Protein AF-0000000075208947 (afdb_homodimer)

pLDDT: mean 87.1, std 11.01, range [27.61, 97.75]

Sequence (684 aa):
MNLNKWLYKTVKVTYSPFRELICSLHVLSYPDHHTARLGWTRDMQQTMSPKLKEQLLKWGEVTNQWLYLLDYVDTVQLEESYAEEAIDQLRYLSTDDFRKCILGAKMEAPIETLTEFEQAIKTDAERMQRELSDLLFEYHQNHFSRELYRIEPWLVKAKHELMSEMETAPLSALQSIHPRFELNDSELIFYKAQTWRFRYSDLNSITIYPSTFIAPHLLVGIDTPDIVVFQHVDIPGQVEQRIGVPEDLLRMTKALADKNRLQMLQMLFYHPYCTQQLEDITGLAKATISKHLKILMEARFVYTERRGHYVFYHINKHQMEMIKVDLDQFFDQPKIVKKGDYMNLNKWLYKTVKVTYSPFRELICSLHVLSYPDHHTARLGWTRDMQQTMSPKLKEQLLKWGEVTNQWLYLLDYVDTVQLEESYAEEAIDQLRYLSTDDFRKCILGAKMEAPIETLTEFEQAIKTDAERMQRELSDLLFEYHQNHFSRELYRIEPWLVKAKHELMSEMETAPLSALQSIHPRFELNDSELIFYKAQTWRFRYSDLNSITIYPSTFIAPHLLVGIDTPDIVVFQHVDIPGQVEQRIGVPEDLLRMTKALADKNRLQMLQMLFYHPYCTQQLEDITGLAKATISKHLKILMEARFVYTERRGHYVFYHINKHQMEMIKVDLDQFFDQPKIVKKGDY

InterPro domains:
  IPR001845 HTH ArsR-type DNA-binding domain [PF01022] (258-303)
  IPR001845 HTH ArsR-type DNA-binding domain [PR00778] (253-268)
  IPR001845 HTH ArsR-type DNA-binding domain [PR00778] (285-300)
  IPR001845 HTH ArsR-type DNA-binding domain [PR00778] (300-315)
  IPR001845 HTH ArsR-type DNA-binding domain [PS50987] (243-334)
  IPR001845 HTH ArsR-type DNA-binding domain [SM00418] (251-328)
  IPR011991 ArsR-like helix-turn-helix domain [cd00090] (254-316)
  IPR036388 Winged helix-like DNA-binding domain superfamily [G3DSA:1.10.10.10] (245-334)
  IPR036390 Winged helix DNA-binding domain superfamily [SSF46785] (246-331)
  IPR045981 Domin of unknown function DUF5937 [PF19361] (10-108)
  IPR051081 HTH-type Metal-responsive Transcriptional Regulators [PTHR33154] (247-331)

Nearest PDB structures (foldseek):
  3f6o-assembly1_A  TM=8.454E-01  e=3.163E-04  Rhodococcus jostii RHA1
  7p6f-assembly2_CCC-2  TM=7.960E-01  e=4.520E-04  Streptomyces griseus
  7p6f-assembly1_BBB  TM=9.121E-01  e=2.196E-03  Streptomyces griseus
  4k2e-assembly1_B  TM=7.706E-01  e=7.527E-04  Vibrio cholerae O1 biovar El Tor str. N16961
  4omz-assembly2_C  TM=7.762E-01  e=7.921E-04  Sinorhizobium fredii

Foldseek 3Di:
DPPLVLLLVFEAEDADPQVQLLLVLLCLLPVLLQQLCNVVSVVCVVPDDPVLSVVSNVQCVQQVSSVLLVLLCQVVVDDDPDNLVVLVVLLVDDLVSQLCSRNPPCLPPPLVVDDPVNNCCNPVVNVVSVVVSVSSVCCCVPPVVVVCVVCVVQQVVVRVVLSVCSVPPVQVSQCVQFVQWHDDPFWTWGDALDIDIDGSVFARHEYEYEYQRQALDFDKRDPPNYIYTYGHTRDPPSSPQLPDDRPLLVLLVVLCPDPLSVVVLVVLAVPWDFLVRSCVVVVDDSVVSVVSVVSCVSNVQWDWDDDPPTIIIHGDVVSVSCNVVSVCSSVRDDRPPPPPPD/DPPLVLLLVFEAEDADPQVQLLLVQLCLLPVLLQQLCNVVSVVCVVPDDPVLSVVSNVQCVQQVSSVLLVLLCQVVVDDDPDNLVVLVVLLVDDLVSQLCSRNPPCLPPPLVVDDPVNNCCNPVVNVVSVVVSVSSVVCCVPPVVVVCVVCVVQQVVVRVVLSVCSVPPVQVSQCVQFVQWHDDPFWTWGDALDIDIDGSVFARHEYEYEYQRQALDFDKRDPPNYIYTYGHTRDPPSSPQLPDDRPLLVLLVVLCPDPLSVVVLVVLAVPWDFLVRSCVVVVDDSVVSVVSVVSCVSNVQWDWDDDPPTIIIHGDVVSVSCNVVSVCSSVRDDRPPPPPPD

Radius of gyration: 27.79 Å; Cα contacts (8 Å, |Δi|>4): 925; chains: 2; bounding box: 65×75×59 Å

Secondary structure (DSSP, 8-state):
--HHHHHHHHEEE---HHHHHHHHHHHHHSGGG-GGGHHHHHHHHHHS-HHHHHHHHHHHHHTTTTHHHHHHHHHHT---SSHHHHHHHHHTS-HHHHHHHHHGGGGGS-GGGS-HHHHHHHH-HHHHHHHHHHHHHHHIIIIIHHHHHHHHHHHHHHHHHHHHHHHH-HHHHHHTS-TTEEE-SSEEEEESSSEEEEEGGG-SEEEEEEESS-TT---EE--TTEEEEEEE---TT------S--HHHHHHHHHHS-HHHHHHHHHHHH--B-HHHHHHHH---HHHHHHHHHHHHHTTSEEEEEETTEEEEEE-HHHHHHHHHHHHHHHTS-----GGG-/--HHHHHHHHEEE---HHHHHHHHHHHHHSGGG-GGGHHHHHHHHHHS-HHHHHHHHHHHHHTTTTHHHHHHHHHHT---SSHHHHHHHHHTS-HHHHHHHHHGGGGGS-GGGS-HHHHHHHH-HHHHHHHHHHHHHHHIIIIIHHHHHHHHHHHHHHHHHHHHHHHH-HHHHHHTS-TTEEE-SSEEEEESSSEEEEEGGG-SEEEEEEESS-TT---EE--TTEEEEEEE---TT------S--HHHHHHHHHHS-HHHHHHHHHHHH--B-HHHHHHHH---HHHHHHHHHHHHHTTSEEEEEETTEEEEEE-HHHHHHHHHHHHHHHTS-----GGG-

Solvent-accessible surface area (backbone atoms only — not comparable to full-atom values): 36914 Å² total; per-residue (Å²): 130,62,60,61,62,50,45,58,72,31,49,43,72,49,76,45,55,43,60,46,51,43,32,46,49,24,34,66,61,50,41,56,66,23,56,66,46,40,70,58,46,52,52,48,65,70,70,50,51,70,67,58,52,50,50,52,45,56,52,18,68,56,14,67,38,36,49,33,51,54,49,40,42,58,74,68,60,68,81,51,89,41,40,66,57,47,43,53,50,56,57,69,48,51,57,66,56,46,34,41,32,39,41,46,78,54,61,75,46,62,67,87,77,44,53,72,68,55,40,43,38,69,77,39,30,69,62,43,38,50,49,51,34,51,49,52,47,50,48,34,71,74,50,44,49,61,53,48,64,69,47,42,63,54,42,54,48,50,41,52,52,48,54,54,36,36,73,76,38,40,66,62,45,55,38,65,53,36,92,48,38,45,72,60,96,58,33,40,36,39,67,56,77,54,46,45,76,42,47,57,86,62,46,67,32,38,38,34,32,55,31,74,52,46,51,57,57,89,51,67,42,82,54,78,38,47,33,36,39,52,27,68,45,82,54,87,91,48,72,44,74,71,71,63,72,35,61,58,59,48,42,37,28,42,42,48,41,34,67,66,45,45,49,50,49,34,50,23,64,80,42,66,44,32,70,67,56,49,28,69,72,72,68,48,54,64,70,56,50,51,52,48,49,50,45,31,37,75,42,46,43,32,49,78,46,77,54,90,95,42,55,30,36,34,51,30,64,69,50,61,53,37,49,49,40,57,52,47,36,56,45,68,52,70,69,79,69,73,72,73,82,111,130,63,61,59,61,49,46,60,71,30,49,44,71,48,75,46,55,42,60,46,52,44,32,47,50,26,35,68,58,49,41,56,66,23,54,66,45,41,70,58,45,52,52,48,66,71,68,49,52,69,66,57,52,50,50,53,46,55,53,17,67,55,14,70,39,35,48,32,52,54,50,41,42,59,73,68,58,69,83,52,91,40,40,65,58,48,42,53,52,58,57,68,48,52,57,67,56,48,34,40,32,38,41,46,78,54,60,76,47,62,66,88,78,44,52,72,68,55,39,44,39,69,75,40,31,69,62,45,38,49,50,50,34,50,49,52,48,48,46,34,72,75,51,45,48,62,53,48,64,68,47,43,64,55,40,54,48,49,42,52,51,50,52,53,36,36,73,74,39,40,66,61,45,57,39,64,53,36,92,48,36,45,72,60,95,58,34,41,37,38,66,56,78,53,45,45,76,42,48,56,87,64,47,67,33,37,37,34,32,56,31,74,49,46,53,57,54,89,49,67,41,82,52,79,38,47,32,35,40,52,28,70,46,82,54,87,91,49,71,45,70,68,69,63,72,34,59,57,59,49,41,36,27,43,42,48,40,36,68,66,47,45,49,50,49,33,51,24,64,78,41,66,44,32,70,68,57,47,29,70,73,70,69,48,54,64,70,58,50,52,53,47,50,49,46,31,36,76,43,46,43,32,50,77,45,78,55,88,94,41,56,31,36,34,52,30,64,67,50,61,53,37,49,49,40,56,52,47,36,57,46,68,52,71,70,80,68,72,71,74,82,111

Structure (mmCIF, N/CA/C/O backbone):
data_AF-0000000075208947-model_v1
#
loop_
_entity.id
_entity.type
_entity.pdbx_description
1 polymer 'HTH arsR-type domain-containing protein'
#
loop_
_atom_site.group_PDB
_atom_site.id
_atom_site.type_symbol
_atom_site.label_atom_id
_atom_site.label_alt_id
_atom_site.label_comp_id
_atom_site.label_asym_id
_atom_site.label_entity_id
_atom_site.label_seq_id
_atom_site.pdbx_PDB_ins_code
_atom_site.Cartn_x
_atom_site.Cartn_y
_atom_site.Cartn_z
_atom_site.occupancy
_atom_site.B_iso_or_equiv
_atom_site.auth_seq_id
_atom_site.auth_comp_id
_atom_site.auth_asym_id
_atom_site.auth_atom_id
_atom_site.pdbx_PDB_model_num
ATOM 1 N N . MET A 1 1 ? 5.539 18.625 -27.234 1 59.06 1 MET A N 1
ATOM 2 C CA . MET A 1 1 ? 5.488 19.688 -26.234 1 59.06 1 MET A CA 1
ATOM 3 C C . MET A 1 1 ? 6.758 19.703 -25.391 1 59.06 1 MET A C 1
ATOM 5 O O . MET A 1 1 ? 7.262 18.641 -25 1 59.06 1 MET A O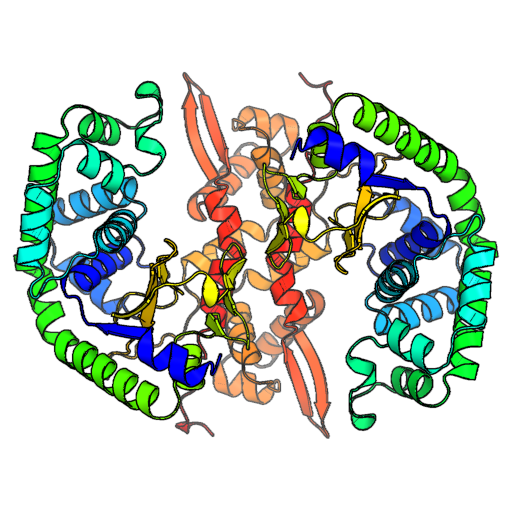 1
ATOM 9 N N . ASN A 1 2 ? 7.578 20.688 -25.391 1 79.25 2 ASN A N 1
ATOM 10 C CA . ASN A 1 2 ? 8.742 20.828 -24.516 1 79.25 2 ASN A CA 1
ATOM 11 C C . ASN A 1 2 ? 8.344 20.859 -23.047 1 79.25 2 ASN A C 1
ATOM 13 O O . ASN A 1 2 ? 7.715 21.812 -22.594 1 79.25 2 ASN A O 1
ATOM 17 N N . LEU A 1 3 ? 8.562 19.797 -22.391 1 83.75 3 LEU A N 1
ATOM 18 C CA . LEU A 1 3 ? 8.125 19.594 -21.016 1 83.75 3 LEU A CA 1
ATOM 19 C C . LEU A 1 3 ? 8.641 20.719 -20.125 1 83.75 3 LEU A C 1
ATOM 21 O O . LEU A 1 3 ? 7.906 21.234 -19.281 1 83.75 3 LEU A O 1
ATOM 25 N N . ASN A 1 4 ? 9.805 21.188 -20.312 1 82.94 4 ASN A N 1
ATOM 26 C CA . ASN A 1 4 ? 10.383 22.234 -19.484 1 82.94 4 ASN A CA 1
ATOM 27 C C . ASN A 1 4 ? 9.648 23.562 -19.656 1 82.94 4 ASN A C 1
ATOM 29 O O . ASN A 1 4 ? 9.391 24.266 -18.688 1 82.94 4 ASN A O 1
ATOM 33 N N . LYS A 1 5 ? 9.375 23.844 -20.875 1 83.56 5 LYS A N 1
ATOM 34 C CA . LYS A 1 5 ? 8.641 25.078 -21.156 1 83.56 5 LYS A CA 1
ATOM 35 C C . LYS A 1 5 ? 7.23 25.016 -20.578 1 83.56 5 LYS A C 1
ATOM 37 O O . LYS A 1 5 ? 6.734 26.016 -20.047 1 83.56 5 LYS A O 1
ATOM 42 N N . TRP A 1 6 ? 6.684 23.891 -20.719 1 88.25 6 TRP A N 1
ATOM 43 C CA . TRP A 1 6 ? 5.34 23.719 -20.188 1 88.25 6 TRP A CA 1
ATOM 44 C C . TRP A 1 6 ? 5.344 23.875 -18.672 1 88.25 6 TRP A C 1
ATOM 46 O O . TRP A 1 6 ? 4.488 24.578 -18.109 1 88.25 6 TRP A O 1
ATOM 56 N N . LEU A 1 7 ? 6.25 23.281 -18 1 88.5 7 LEU A N 1
ATOM 57 C CA . LEU A 1 7 ? 6.359 23.359 -16.547 1 88.5 7 LEU A CA 1
ATOM 58 C C . LEU A 1 7 ? 6.574 24.797 -16.094 1 88.5 7 LEU A C 1
ATOM 60 O O . LEU A 1 7 ? 5.965 25.25 -15.125 1 88.5 7 LEU A O 1
ATOM 64 N N . TYR A 1 8 ? 7.34 25.469 -16.812 1 83.06 8 TYR A N 1
ATOM 65 C CA . TYR A 1 8 ? 7.625 26.859 -16.469 1 83.06 8 TYR A CA 1
ATOM 66 C C . TYR A 1 8 ? 6.363 27.703 -16.531 1 83.06 8 TYR A C 1
ATOM 68 O O . TYR A 1 8 ? 6.156 28.594 -15.695 1 83.06 8 TYR A O 1
ATOM 76 N N . LYS A 1 9 ? 5.535 27.375 -17.453 1 86.31 9 LYS A N 1
ATOM 77 C CA . LYS A 1 9 ? 4.324 28.156 -17.672 1 86.31 9 LYS A CA 1
ATOM 78 C C . LYS A 1 9 ? 3.213 27.734 -16.719 1 86.31 9 LYS A C 1
ATOM 80 O O . LYS A 1 9 ? 2.373 28.547 -16.328 1 86.31 9 LYS A O 1
ATOM 85 N N . THR A 1 10 ? 3.275 26.578 -16.312 1 91.38 10 THR A N 1
ATOM 86 C CA . THR A 1 10 ? 2.115 25.984 -15.656 1 91.38 10 THR A CA 1
ATOM 87 C C . THR A 1 10 ? 2.342 25.859 -14.156 1 91.38 10 THR A C 1
ATOM 89 O O . THR A 1 10 ? 1.383 25.828 -13.375 1 91.38 10 THR A O 1
ATOM 92 N N . VAL A 1 11 ? 3.59 25.922 -13.695 1 94.12 11 VAL A N 1
ATOM 93 C CA . VAL A 1 11 ? 3.885 25.719 -12.281 1 94.12 11 VAL A CA 1
ATOM 94 C C . VAL A 1 11 ? 4 27.062 -11.578 1 94.12 11 VAL A C 1
ATOM 96 O O . VAL A 1 11 ? 4.707 27.969 -12.047 1 94.12 11 VAL A O 1
ATOM 99 N N . LYS A 1 12 ? 3.291 27.219 -10.516 1 93.5 12 LYS A N 1
ATOM 100 C CA . LYS A 1 12 ? 3.357 28.391 -9.656 1 93.5 12 LYS A CA 1
ATOM 101 C C . LYS A 1 12 ? 3.824 28.016 -8.25 1 93.5 12 LYS A C 1
ATOM 103 O O . LYS A 1 12 ? 3.52 26.938 -7.758 1 93.5 12 LYS A O 1
ATOM 108 N N . VAL A 1 13 ? 4.605 28.859 -7.676 1 95.12 13 VAL A N 1
ATOM 109 C CA . VAL A 1 13 ? 5.016 28.719 -6.281 1 95.12 13 VAL A CA 1
ATOM 110 C C . VAL A 1 13 ? 4.484 29.891 -5.461 1 95.12 13 VAL A C 1
ATOM 112 O O . VAL A 1 13 ? 4.773 31.047 -5.762 1 95.12 13 VAL A O 1
ATOM 115 N N . THR A 1 14 ? 3.693 29.531 -4.461 1 93.5 14 THR A N 1
ATOM 116 C CA . THR A 1 14 ? 3.061 30.594 -3.68 1 93.5 14 THR A CA 1
ATOM 117 C C . THR A 1 14 ? 3.064 30.25 -2.193 1 93.5 14 THR A C 1
ATOM 119 O O . THR A 1 14 ? 3.211 29.078 -1.824 1 93.5 14 THR A O 1
ATOM 122 N N . TYR A 1 15 ? 3.006 31.297 -1.433 1 92.38 15 TYR A N 1
ATOM 123 C CA . TYR A 1 15 ? 2.924 31.188 0.019 1 92.38 15 TYR A CA 1
ATOM 124 C C . TYR A 1 15 ? 1.539 31.578 0.519 1 92.38 15 TYR A C 1
ATOM 126 O O . TYR A 1 15 ? 0.954 32.562 0.042 1 92.38 15 TYR A O 1
ATOM 134 N N . SER A 1 16 ? 1 30.75 1.407 1 94.5 16 SER A N 1
ATOM 135 C CA . SER A 1 16 ? -0.321 31 1.976 1 94.5 16 SER A CA 1
ATOM 136 C C . SER A 1 16 ? -0.304 30.859 3.494 1 94.5 16 SER A C 1
ATOM 138 O O . SER A 1 16 ? -0.245 29.734 4.02 1 94.5 16 SER A O 1
ATOM 140 N N . PRO A 1 17 ? -0.418 31.953 4.223 1 94.38 17 PRO A N 1
ATOM 141 C CA . PRO A 1 17 ? -0.457 31.875 5.684 1 94.38 17 PRO A CA 1
ATOM 142 C C . PRO A 1 17 ? -1.644 31.062 6.203 1 94.38 17 PRO A C 1
ATOM 144 O O . PRO A 1 17 ? -1.542 30.406 7.242 1 94.38 17 PRO A O 1
ATOM 147 N N . PHE A 1 18 ? -2.693 31.156 5.512 1 95.62 18 PHE A N 1
ATOM 148 C CA . PHE A 1 18 ? -3.873 30.422 5.949 1 95.62 18 PHE A CA 1
ATOM 149 C C . PHE A 1 18 ? -3.662 28.922 5.797 1 95.62 18 PHE A C 1
ATOM 151 O O . PHE A 1 18 ? -4.043 28.141 6.676 1 95.62 18 PHE A O 1
ATOM 158 N N . ARG A 1 19 ? -3.094 28.484 4.699 1 96.31 19 ARG A N 1
ATOM 159 C CA . ARG A 1 19 ? -2.791 27.062 4.535 1 96.31 19 ARG A CA 1
ATOM 160 C C . ARG A 1 19 ? -1.845 26.578 5.625 1 96.31 19 ARG A C 1
ATOM 162 O O . ARG A 1 19 ? -1.985 25.453 6.121 1 96.31 19 ARG A O 1
ATOM 169 N N . GLU A 1 20 ? -0.904 27.391 5.945 1 96.69 20 GLU A N 1
ATOM 170 C CA . GLU A 1 20 ? 0.014 27.031 7.02 1 96.69 20 GLU A CA 1
ATOM 171 C C . GLU A 1 20 ? -0.722 26.875 8.352 1 96.69 20 GLU A C 1
ATOM 173 O O . GLU A 1 20 ? -0.411 25.984 9.141 1 96.69 20 GLU A O 1
ATOM 178 N N . LEU A 1 21 ? -1.678 27.812 8.547 1 97.31 21 LEU A N 1
ATOM 179 C CA . LEU A 1 21 ? -2.521 27.734 9.734 1 97.31 21 LEU A CA 1
ATOM 180 C C . LEU A 1 21 ? -3.25 26.391 9.797 1 97.31 21 LEU A C 1
ATOM 182 O O . LEU A 1 21 ? -3.232 25.719 10.82 1 97.31 21 LEU A O 1
ATOM 186 N N . ILE A 1 22 ? -3.844 26 8.727 1 96.5 22 ILE A N 1
ATOM 187 C CA . ILE A 1 22 ? -4.602 24.75 8.68 1 96.5 22 ILE A CA 1
ATOM 188 C C . ILE A 1 22 ? -3.66 23.578 8.883 1 96.5 22 ILE A C 1
ATOM 190 O O . ILE A 1 22 ? -3.99 22.625 9.609 1 96.5 22 ILE A O 1
ATOM 194 N N . CYS A 1 23 ? -2.473 23.625 8.281 1 96.94 23 CYS A N 1
ATOM 195 C CA . CYS A 1 23 ? -1.505 22.547 8.453 1 96.94 23 CYS A CA 1
ATOM 196 C C . CYS A 1 23 ? -1.086 22.406 9.914 1 96.94 23 CYS A C 1
ATOM 198 O O . CYS A 1 23 ? -0.894 21.297 10.414 1 96.94 23 CYS A O 1
ATOM 200 N N . SER A 1 24 ? -0.937 23.5 10.547 1 97.31 24 SER A N 1
ATOM 201 C CA . SER A 1 24 ? -0.602 23.453 11.969 1 97.31 24 SER A CA 1
ATOM 202 C C . SER A 1 24 ? -1.697 22.75 12.773 1 97.31 24 SER A C 1
ATOM 204 O O . SER A 1 24 ? -1.408 22.031 13.727 1 97.31 24 SER A O 1
ATOM 206 N N . LEU A 1 25 ? -2.916 22.984 12.398 1 97.31 25 LEU A N 1
ATOM 207 C CA . LEU A 1 25 ? -4.039 22.359 13.086 1 97.31 25 LEU A CA 1
ATOM 208 C C . LEU A 1 25 ? -4.055 20.844 12.828 1 97.31 25 LEU A C 1
ATOM 210 O O . LEU A 1 25 ? -4.398 20.078 13.719 1 97.31 25 LEU A O 1
ATOM 214 N N . HIS A 1 26 ? -3.664 20.484 11.641 1 95.19 26 HIS A N 1
ATOM 215 C CA . HIS A 1 26 ? -3.529 19.062 11.32 1 95.19 26 HIS A CA 1
ATOM 216 C C . HIS A 1 26 ? -2.512 18.391 12.234 1 95.19 26 HIS A C 1
ATOM 218 O O . HIS A 1 26 ? -2.777 17.312 12.781 1 95.19 26 HIS A O 1
ATOM 224 N N . VAL A 1 27 ? -1.398 19.016 12.438 1 93.69 27 VAL A N 1
ATOM 225 C CA . VAL A 1 27 ? -0.33 18.484 13.281 1 93.69 27 VAL A CA 1
ATOM 226 C C . VAL A 1 27 ? -0.81 18.391 14.727 1 93.69 27 VAL A C 1
ATOM 228 O O . VAL A 1 27 ? -0.53 17.422 15.414 1 93.69 27 VAL A O 1
ATOM 231 N N . LEU A 1 28 ? -1.585 19.359 15.156 1 94.69 28 LEU A N 1
ATOM 232 C CA . LEU A 1 28 ? -2.094 19.359 16.531 1 94.69 28 LEU A CA 1
ATOM 233 C C . LEU A 1 28 ? -3.098 18.219 16.734 1 94.69 28 LEU A C 1
ATOM 235 O O . LEU A 1 28 ? -3.209 17.688 17.828 1 94.69 28 LEU A O 1
ATOM 239 N N . SER A 1 29 ? -3.795 17.875 15.672 1 90.94 29 SER A N 1
ATOM 240 C CA . SER A 1 29 ? -4.797 16.828 15.75 1 90.94 29 SER A CA 1
ATOM 241 C C . SER A 1 29 ? -4.145 15.445 15.805 1 90.94 29 SER A C 1
ATOM 243 O O . SER A 1 29 ? -4.695 14.516 16.406 1 90.94 29 SER A O 1
ATOM 245 N N . TYR A 1 30 ? -3.074 15.367 15.094 1 84.56 30 TYR A N 1
ATOM 246 C CA . TYR A 1 30 ? -2.365 14.094 15.008 1 84.56 30 TYR A CA 1
ATOM 247 C C . TYR A 1 30 ? -0.859 14.297 15.109 1 84.56 30 TYR A C 1
ATOM 249 O O . TYR A 1 30 ? -0.124 14.055 14.148 1 84.56 30 TYR A O 1
ATOM 257 N N . PRO A 1 31 ? -0.363 14.492 16.312 1 86 31 PRO A N 1
ATOM 258 C CA . PRO A 1 31 ? 1.021 14.945 16.453 1 86 31 PRO A CA 1
ATOM 259 C C . PRO A 1 31 ? 2.035 13.812 16.312 1 86 31 PRO A C 1
ATOM 261 O O . PRO A 1 31 ? 3.172 14.047 15.891 1 86 31 PRO A O 1
ATOM 264 N N . ASP A 1 32 ? 1.676 12.578 16.594 1 80.12 32 ASP A N 1
ATOM 265 C CA . ASP A 1 32 ? 2.627 11.484 16.797 1 80.12 32 ASP A CA 1
ATOM 266 C C . ASP A 1 32 ? 3.459 11.25 15.531 1 80.12 32 ASP A C 1
ATOM 268 O O . ASP A 1 32 ? 4.641 10.914 15.617 1 80.12 32 ASP A O 1
ATOM 272 N N . HIS A 1 33 ? 2.881 11.445 14.43 1 78.75 33 HIS A N 1
ATOM 273 C CA . HIS A 1 33 ? 3.627 11.094 13.227 1 78.75 33 HIS A CA 1
ATOM 274 C C . HIS A 1 33 ? 4.363 12.297 12.656 1 78.75 33 HIS A C 1
ATOM 276 O O . HIS A 1 33 ? 5.242 12.156 11.805 1 78.75 33 HIS A O 1
ATOM 282 N N . HIS A 1 34 ? 4.039 13.469 13.133 1 84.44 34 HIS A N 1
ATOM 283 C CA . HIS A 1 34 ? 4.742 14.672 12.711 1 84.44 34 HIS A CA 1
ATOM 284 C C . HIS A 1 34 ? 5.898 15 13.648 1 84.44 34 HIS A C 1
ATOM 286 O O . HIS A 1 34 ? 5.898 16.047 14.305 1 84.44 34 HIS A O 1
ATOM 292 N N . THR A 1 35 ? 6.895 14.242 13.57 1 79.5 35 THR A N 1
ATOM 293 C CA . THR A 1 35 ? 7.984 14.258 14.539 1 79.5 35 THR A CA 1
ATOM 294 C C . THR A 1 35 ? 8.773 15.562 14.438 1 79.5 35 THR A C 1
ATOM 296 O O . THR A 1 35 ? 9.336 16.031 15.43 1 79.5 35 THR A O 1
ATOM 299 N N . ALA A 1 36 ? 8.781 16.219 13.328 1 79.5 36 ALA A N 1
ATOM 300 C CA . ALA A 1 36 ? 9.508 17.453 13.117 1 79.5 36 ALA A CA 1
ATOM 301 C C . ALA A 1 36 ? 8.906 18.594 13.945 1 79.5 36 ALA A C 1
ATOM 303 O O . ALA A 1 36 ? 9.57 19.609 14.203 1 79.5 36 ALA A O 1
ATOM 304 N N . ARG A 1 37 ? 7.648 18.422 14.367 1 88.81 37 ARG A N 1
ATOM 305 C CA . ARG A 1 37 ? 6.965 19.5 15.062 1 88.81 37 ARG A CA 1
ATOM 306 C C . ARG A 1 37 ? 6.488 19.062 16.438 1 88.81 37 ARG A C 1
ATOM 308 O O . ARG A 1 37 ? 5.57 19.656 17 1 88.81 37 ARG A O 1
ATOM 315 N N . LEU A 1 38 ? 7.082 18.031 16.984 1 86.75 38 LEU A N 1
ATOM 316 C CA . LEU A 1 38 ? 6.652 17.516 18.281 1 86.75 38 LEU A CA 1
ATOM 317 C C . LEU A 1 38 ? 6.922 18.531 19.391 1 86.75 38 LEU A C 1
ATOM 319 O O . LEU A 1 38 ? 6.102 18.688 20.297 1 86.75 38 LEU A O 1
ATOM 323 N N . GLY A 1 39 ? 8.133 19.141 19.344 1 86.75 39 GLY A N 1
ATOM 324 C CA . GLY A 1 39 ? 8.422 20.172 20.328 1 86.75 39 GLY A CA 1
ATOM 325 C C . GLY A 1 39 ? 7.414 21.312 20.328 1 86.75 39 GLY A C 1
ATOM 326 O O . GLY A 1 39 ? 6.938 21.719 21.391 1 86.75 39 GLY A O 1
ATOM 327 N N . TRP A 1 40 ? 7.074 21.75 19.156 1 91.38 40 TRP A N 1
ATOM 328 C CA . TRP A 1 40 ? 6.078 22.812 19.016 1 91.38 40 TRP A CA 1
ATOM 329 C C . TRP A 1 40 ? 4.723 22.344 19.547 1 91.38 40 TRP A C 1
ATOM 331 O O . TRP A 1 40 ? 4.027 23.109 20.234 1 91.38 40 TRP A O 1
ATOM 341 N N . THR A 1 41 ? 4.379 21.156 19.219 1 92.88 41 THR A N 1
ATOM 342 C CA . THR A 1 41 ? 3.098 20.625 19.656 1 92.88 41 THR A CA 1
ATOM 343 C C . THR A 1 41 ? 3.035 20.578 21.188 1 92.88 41 THR A C 1
ATOM 345 O O . THR A 1 41 ? 2.002 20.891 21.781 1 92.88 41 THR A O 1
ATOM 348 N N . ARG A 1 42 ? 4.082 20.203 21.766 1 90.69 42 ARG A N 1
ATOM 349 C CA . ARG A 1 42 ? 4.145 20.172 23.219 1 90.69 42 ARG A CA 1
ATOM 350 C C . ARG A 1 42 ? 3.965 21.562 23.812 1 90.69 42 ARG A C 1
ATOM 352 O O . ARG A 1 42 ? 3.232 21.75 24.781 1 90.69 42 ARG A O 1
ATOM 359 N N . ASP A 1 43 ? 4.613 22.516 23.266 1 91.38 43 ASP A N 1
ATOM 360 C CA . ASP A 1 43 ? 4.484 23.906 23.703 1 91.38 43 ASP A CA 1
ATOM 361 C C . ASP A 1 43 ? 3.043 24.391 23.578 1 91.38 43 ASP A C 1
ATOM 363 O O . ASP A 1 43 ? 2.521 25.031 24.484 1 91.38 43 ASP A O 1
ATOM 367 N N . MET A 1 44 ? 2.42 24.078 22.484 1 94.19 44 MET A N 1
ATOM 368 C CA . MET A 1 44 ? 1.036 24.484 22.25 1 94.19 44 MET A CA 1
ATOM 369 C C . MET A 1 44 ? 0.101 23.844 23.266 1 94.19 44 MET A C 1
ATOM 371 O O . MET A 1 44 ? -0.816 24.484 23.766 1 94.19 44 MET A O 1
ATOM 375 N N . GLN A 1 45 ? 0.336 22.578 23.531 1 90.38 45 GLN A N 1
ATOM 376 C CA . GLN A 1 45 ? -0.488 21.859 24.5 1 90.38 45 GLN A CA 1
ATOM 377 C C . GLN A 1 45 ? -0.381 22.484 25.891 1 90.38 45 GLN A C 1
ATOM 379 O O . GLN A 1 45 ? -1.347 22.484 26.656 1 90.38 45 GLN A O 1
ATOM 384 N N . GLN A 1 46 ? 0.694 23.047 26.188 1 92.06 46 GLN A N 1
ATOM 385 C CA . GLN A 1 46 ? 0.927 23.641 27.484 1 92.06 46 GLN A CA 1
ATOM 386 C C . GLN A 1 46 ? 0.354 25.047 27.562 1 92.06 46 GLN A C 1
ATOM 388 O O . GLN A 1 46 ? -0.085 25.5 28.625 1 92.06 46 GLN A O 1
ATOM 393 N N . THR A 1 47 ? 0.315 25.734 26.484 1 93.56 47 THR A N 1
ATOM 394 C CA . THR A 1 47 ? -0.022 27.156 26.5 1 93.56 47 THR A CA 1
ATOM 395 C C . THR A 1 47 ? -1.495 27.359 26.156 1 93.56 47 THR A C 1
ATOM 397 O O . THR A 1 47 ? -2.105 28.344 26.609 1 93.56 47 THR A O 1
ATOM 400 N N . MET A 1 48 ? -2.086 26.516 25.422 1 94.81 48 MET A N 1
ATOM 401 C CA . MET A 1 48 ? -3.484 26.656 25.031 1 94.81 48 MET A CA 1
ATOM 402 C C . MET A 1 48 ? -4.414 26.281 26.188 1 94.81 48 MET A C 1
ATOM 404 O O . MET A 1 48 ? -4.121 25.375 26.953 1 94.81 48 MET A O 1
ATOM 408 N N . SER A 1 49 ? -5.551 26.938 26.234 1 95.75 49 SER A N 1
ATOM 409 C CA . SER A 1 49 ? -6.562 26.578 27.219 1 95.75 49 SER A CA 1
ATOM 410 C C . SER A 1 49 ? -7.188 25.234 26.906 1 95.75 49 SER A C 1
ATOM 412 O O . SER A 1 49 ? -7.297 24.844 25.734 1 95.75 49 SER A O 1
ATOM 414 N N . PRO A 1 50 ? -7.625 24.5 27.922 1 94.69 50 PRO A N 1
ATOM 415 C CA . PRO A 1 50 ? -8.281 23.219 27.688 1 94.69 50 PRO A CA 1
ATOM 416 C C . PRO A 1 50 ? -9.508 23.328 26.781 1 94.69 50 PRO A C 1
ATOM 418 O O . PRO A 1 50 ? -9.742 22.453 25.953 1 94.69 50 PRO A O 1
ATOM 421 N N . LYS A 1 51 ? -10.188 24.406 26.953 1 95.75 51 LYS A N 1
ATOM 422 C CA . LYS A 1 51 ? -11.375 24.625 26.125 1 95.75 51 LYS A CA 1
ATOM 423 C C . LYS A 1 51 ? -11 24.75 24.656 1 95.75 51 LYS A C 1
ATOM 425 O O . LYS A 1 51 ? -11.641 24.125 23.797 1 95.75 51 LYS A O 1
ATOM 430 N N . LEU A 1 52 ? -10 25.547 24.391 1 96.38 52 LEU A N 1
ATOM 431 C CA . LEU A 1 52 ? -9.562 25.734 23.016 1 96.38 52 LEU A CA 1
ATOM 432 C C . LEU A 1 52 ? -9.07 24.422 22.406 1 96.38 52 LEU A C 1
ATOM 434 O O . LEU A 1 52 ? -9.414 24.078 21.281 1 96.38 52 LEU A O 1
ATOM 438 N N . LYS A 1 53 ? -8.305 23.672 23.172 1 95.5 53 LYS A N 1
ATOM 439 C CA . LYS A 1 53 ? -7.789 22.391 22.719 1 95.5 53 LYS A CA 1
ATOM 440 C C . LYS A 1 53 ? -8.93 21.438 22.375 1 95.5 53 LYS A C 1
ATOM 442 O O . LYS A 1 53 ? -8.898 20.766 21.328 1 95.5 53 LYS A O 1
ATOM 447 N N . GLU A 1 54 ? -9.867 21.391 23.234 1 95.25 54 GLU A N 1
ATOM 448 C CA . GLU A 1 54 ? -11.008 20.5 23.047 1 95.25 54 GLU A CA 1
ATOM 449 C C . GLU A 1 54 ? -11.789 20.875 21.781 1 95.25 54 GLU A C 1
ATOM 451 O O . GLU A 1 54 ? -12.188 20 21.016 1 95.25 54 GLU A O 1
ATOM 456 N N . GLN A 1 55 ? -11.984 22.109 21.609 1 96.25 55 GLN A N 1
ATOM 457 C CA . GLN A 1 55 ? -12.727 22.578 20.438 1 96.25 55 GLN A CA 1
ATOM 458 C C . GLN A 1 55 ? -11.961 22.266 19.156 1 96.25 55 GLN A C 1
ATOM 460 O O . GLN A 1 55 ? -12.555 21.828 18.172 1 96.25 55 GLN A O 1
ATOM 465 N N . LEU A 1 56 ? -10.703 22.5 19.141 1 96.56 56 LEU A N 1
ATOM 466 C CA . LEU A 1 56 ? -9.883 22.234 17.969 1 96.56 56 LEU A CA 1
ATOM 467 C C . LEU A 1 56 ? -9.906 20.75 17.609 1 96.56 56 LEU A C 1
ATOM 469 O O . LEU A 1 56 ? -9.977 20.391 16.438 1 96.56 56 LEU A O 1
ATOM 473 N N . LEU A 1 57 ? -9.844 19.938 18.578 1 93.38 57 LEU A N 1
ATOM 474 C CA . LEU A 1 57 ? -9.875 18.5 18.359 1 93.38 57 LEU A CA 1
ATOM 475 C C . LEU A 1 57 ? -11.234 18.047 17.828 1 93.38 57 LEU A C 1
ATOM 477 O O . LEU A 1 57 ? -11.312 17.203 16.953 1 93.38 57 LEU A O 1
ATOM 481 N N . LYS A 1 58 ? -12.273 18.641 18.391 1 93.56 58 LYS A N 1
ATOM 482 C CA . LYS A 1 58 ? -13.641 18.312 17.969 1 93.56 58 LYS A CA 1
ATOM 483 C C . LYS A 1 58 ? -13.852 18.656 16.5 1 93.56 58 LYS A C 1
ATOM 485 O O . LYS A 1 58 ? -14.375 17.828 15.742 1 93.56 58 LYS A O 1
ATOM 490 N N . TRP A 1 59 ? -13.461 19.75 16.078 1 95.19 59 TRP A N 1
ATOM 491 C CA . TRP A 1 59 ? -13.57 20.172 14.688 1 95.19 59 TRP A CA 1
ATOM 492 C C . TRP A 1 59 ? -12.641 19.344 13.797 1 95.19 59 TRP A C 1
ATOM 494 O O . TRP A 1 59 ? -12.984 19.031 12.656 1 95.19 59 TRP A O 1
ATOM 504 N N . GLY A 1 60 ? -11.414 19.047 14.312 1 93.44 60 GLY A N 1
ATOM 505 C CA . GLY A 1 60 ? -10.5 18.188 13.57 1 93.44 60 GLY A CA 1
ATOM 506 C C . GLY A 1 60 ? -11.109 16.844 13.219 1 93.44 60 GLY A C 1
ATOM 507 O O . GLY A 1 60 ? -10.906 16.328 12.109 1 93.44 60 GLY A O 1
ATOM 508 N N . GLU A 1 61 ? -11.867 16.344 14.078 1 86.88 61 GLU A N 1
ATOM 509 C CA . GLU A 1 61 ? -12.469 15.031 13.898 1 86.88 61 GLU A CA 1
ATOM 510 C C . GLU A 1 61 ? -13.469 15.031 12.742 1 86.88 61 GLU A C 1
ATOM 512 O O . GLU A 1 61 ? -13.578 14.039 12.016 1 86.88 61 GLU A O 1
ATOM 517 N N . VAL A 1 62 ? -14.18 16.125 12.523 1 89.69 62 VAL A N 1
ATOM 518 C CA . VAL A 1 62 ? -15.25 16.141 11.539 1 89.69 62 VAL A CA 1
ATOM 519 C C . VAL A 1 62 ? -14.727 16.672 10.211 1 89.69 62 VAL A C 1
ATOM 521 O O . VAL A 1 62 ? -15.43 16.641 9.195 1 89.69 62 VAL A O 1
ATOM 524 N N . THR A 1 63 ? -13.5 17.141 10.18 1 90.81 63 THR A N 1
ATOM 525 C CA . THR A 1 63 ? -12.945 17.719 8.969 1 90.81 63 THR A CA 1
ATOM 526 C C . THR A 1 63 ? -11.758 16.906 8.461 1 90.81 63 THR A C 1
ATOM 528 O O . THR A 1 63 ? -10.812 17.453 7.895 1 90.81 63 THR A O 1
ATOM 531 N N . ASN A 1 64 ? -11.703 15.664 8.797 1 87.19 64 ASN A N 1
ATOM 532 C CA . ASN A 1 64 ? -10.562 14.836 8.406 1 87.19 64 ASN A CA 1
ATOM 533 C C . ASN A 1 64 ? -9.242 15.453 8.867 1 87.19 64 ASN A C 1
ATOM 535 O O . ASN A 1 64 ? -8.344 15.68 8.047 1 87.19 64 ASN A O 1
ATOM 539 N N . GLN A 1 65 ? -9.156 15.766 10.148 1 90.25 65 GLN A N 1
ATOM 540 C CA . GLN A 1 65 ? -7.992 16.391 10.766 1 90.25 65 GLN A CA 1
ATOM 541 C C . GLN A 1 65 ? -7.641 17.703 10.078 1 90.25 65 GLN A C 1
ATOM 543 O O . GLN A 1 65 ? -6.473 17.953 9.789 1 90.25 65 GLN A O 1
ATOM 548 N N . TRP A 1 66 ? -8.664 18.438 9.656 1 92.88 66 TRP A N 1
ATOM 549 C CA . TRP A 1 66 ? -8.609 19.812 9.141 1 92.88 66 TRP A CA 1
ATOM 550 C C . TRP A 1 66 ? -8.273 19.812 7.648 1 92.88 66 TRP A C 1
ATOM 552 O O . TRP A 1 66 ? -8.305 20.859 7.004 1 92.88 66 TRP A O 1
ATOM 562 N N . LEU A 1 67 ? -8.078 18.703 7.051 1 90.5 67 LEU A N 1
ATOM 563 C CA . LEU A 1 67 ? -7.59 18.656 5.676 1 90.5 67 LEU A CA 1
ATOM 564 C C . LEU A 1 67 ? -8.711 18.969 4.691 1 90.5 67 LEU A C 1
ATOM 566 O O . LEU A 1 67 ? -8.453 19.375 3.555 1 90.5 67 LEU A O 1
ATOM 570 N N . TYR A 1 68 ? -10.008 18.844 5.105 1 88.19 68 TYR A N 1
ATOM 571 C CA . TYR A 1 68 ? -11.109 19.234 4.238 1 88.19 68 TYR A CA 1
ATOM 572 C C . TYR A 1 68 ? -11.055 20.719 3.926 1 88.19 68 TYR A C 1
ATOM 574 O O . TYR A 1 68 ? -11.422 21.156 2.826 1 88.19 68 TYR A O 1
ATOM 582 N N . LEU A 1 69 ? -10.648 21.453 4.875 1 89.38 69 LEU A N 1
ATOM 583 C CA . LEU A 1 69 ? -10.555 22.891 4.668 1 89.38 69 LEU A CA 1
ATOM 584 C C . LEU A 1 69 ? -9.492 23.234 3.625 1 89.38 69 LEU A C 1
ATOM 586 O O . LEU A 1 69 ? -9.648 24.172 2.852 1 89.38 69 LEU A O 1
ATOM 590 N N . LEU A 1 70 ? -8.406 22.469 3.633 1 89 70 LEU A N 1
ATOM 591 C CA . LEU A 1 70 ? -7.383 22.672 2.613 1 89 70 LEU A CA 1
ATOM 592 C C . LEU A 1 70 ? -7.934 22.375 1.224 1 89 70 LEU A C 1
ATOM 594 O O . LEU A 1 70 ? -7.66 23.109 0.273 1 89 70 LEU A O 1
ATOM 598 N N . ASP A 1 71 ? -8.672 21.344 1.195 1 84.19 71 ASP A N 1
ATOM 599 C CA . ASP A 1 71 ? -9.297 20.984 -0.074 1 84.19 71 ASP A CA 1
ATOM 600 C C . ASP A 1 71 ? -10.195 22.109 -0.58 1 84.19 71 ASP A C 1
ATOM 602 O O . ASP A 1 71 ? -10.219 22.406 -1.776 1 84.19 71 ASP A O 1
ATOM 606 N N . TYR A 1 72 ? -10.875 22.656 0.299 1 81.38 72 TYR A N 1
ATOM 607 C CA . TYR A 1 72 ? -11.789 23.719 -0.071 1 81.38 72 TYR A CA 1
ATOM 608 C C . TYR A 1 72 ? -11.023 24.938 -0.599 1 81.38 72 TYR A C 1
ATOM 610 O O . TYR A 1 72 ? -11.383 25.5 -1.634 1 81.38 72 TYR A O 1
ATOM 618 N N . VAL A 1 73 ? -10.031 25.281 0.103 1 84.94 73 VAL A N 1
ATOM 619 C CA . VAL A 1 73 ? -9.266 26.453 -0.3 1 84.94 73 VAL A CA 1
ATOM 620 C C . VAL A 1 73 ? -8.625 26.203 -1.667 1 84.94 73 VAL A C 1
ATOM 622 O O . VAL A 1 73 ? -8.484 27.141 -2.467 1 84.94 73 VAL A O 1
ATOM 625 N N . ASP A 1 74 ? -8.312 25.016 -1.902 1 81.81 74 ASP A N 1
ATOM 626 C CA . ASP A 1 74 ? -7.781 24.656 -3.211 1 81.81 74 ASP A CA 1
ATOM 627 C C . ASP A 1 74 ? -8.836 24.812 -4.301 1 81.81 74 ASP A C 1
ATOM 629 O O . ASP A 1 74 ? -8.555 25.344 -5.379 1 81.81 74 ASP A O 1
ATOM 633 N N . THR A 1 75 ? -10.023 24.391 -3.951 1 76.19 75 THR A N 1
ATOM 634 C CA . THR A 1 75 ? -11.125 24.406 -4.914 1 76.19 75 THR A CA 1
ATOM 635 C C . THR A 1 75 ? -11.5 25.844 -5.289 1 76.19 75 THR A C 1
ATOM 637 O O . THR A 1 75 ? -11.727 26.141 -6.461 1 76.19 75 THR A O 1
ATOM 640 N N . VAL A 1 76 ? -11.5 26.688 -4.285 1 78.12 76 VAL A N 1
ATOM 641 C CA . VAL A 1 76 ? -11.938 28.062 -4.551 1 78.12 76 VAL A CA 1
ATOM 642 C C . VAL A 1 76 ? -10.734 28.922 -4.938 1 78.12 76 VAL A C 1
ATOM 644 O O . VAL A 1 76 ? -10.883 30.109 -5.23 1 78.12 76 VAL A O 1
ATOM 647 N N . GLN A 1 77 ? -9.562 28.344 -4.926 1 77 77 GLN A N 1
ATOM 648 C CA . GLN A 1 77 ? -8.32 29.047 -5.27 1 77 77 GLN A CA 1
ATOM 649 C C . GLN A 1 77 ? -8.195 30.344 -4.488 1 77 77 GLN A C 1
ATOM 651 O O . GLN A 1 77 ? -7.984 31.406 -5.074 1 77 77 GLN A O 1
ATOM 656 N N . LEU A 1 78 ? -8.383 30.141 -3.256 1 79.69 78 LEU A N 1
ATOM 657 C CA . LEU A 1 78 ? -8.328 31.297 -2.379 1 79.69 78 LEU A CA 1
ATOM 658 C C . LEU A 1 78 ? -6.941 31.938 -2.406 1 79.69 78 LEU A C 1
ATOM 660 O O . LEU A 1 78 ? -5.934 31.234 -2.275 1 79.69 78 LEU A O 1
ATOM 664 N N . GLU A 1 79 ? -6.953 33.188 -2.699 1 81.5 79 GLU A N 1
ATOM 665 C CA . GLU A 1 79 ? -5.727 34 -2.629 1 81.5 79 GLU A CA 1
ATOM 666 C C . GLU A 1 79 ? -5.785 35 -1.487 1 81.5 79 GLU A C 1
ATOM 668 O O . GLU A 1 79 ? -6.668 35.844 -1.457 1 81.5 79 GLU A O 1
ATOM 673 N N . GLU A 1 80 ? -4.988 34.719 -0.503 1 85.19 80 GLU A N 1
ATOM 674 C CA . GLU A 1 80 ? -4.957 35.625 0.652 1 85.19 80 GLU A CA 1
ATOM 675 C C . GLU A 1 80 ? -3.523 36.031 0.991 1 85.19 80 GLU A C 1
ATOM 677 O O . GLU A 1 80 ? -2.578 35.281 0.703 1 85.19 80 GLU A O 1
ATOM 682 N N . SER A 1 81 ? -3.463 37.219 1.604 1 84.94 81 SER A N 1
ATOM 683 C CA . SER A 1 81 ? -2.166 37.688 2.076 1 84.94 81 SER A CA 1
ATOM 684 C C . SER A 1 81 ? -2.002 37.438 3.572 1 84.94 81 SER A C 1
ATOM 686 O O . SER A 1 81 ? -0.878 37.375 4.074 1 84.94 81 SER A O 1
ATOM 688 N N . TYR A 1 82 ? -3.189 37.375 4.199 1 89.69 82 TYR A N 1
ATOM 689 C CA . TYR A 1 82 ? -3.205 37.188 5.645 1 89.69 82 TYR A CA 1
ATOM 690 C C . TYR A 1 82 ? -4.199 36.094 6.031 1 89.69 82 TYR A C 1
ATOM 692 O O . TYR A 1 82 ? -5.234 35.906 5.383 1 89.69 82 TYR A O 1
ATOM 700 N N . ALA A 1 83 ? -3.824 35.375 7.09 1 93.44 83 ALA A N 1
ATOM 701 C CA . ALA A 1 83 ? -4.695 34.312 7.57 1 93.44 83 ALA A CA 1
ATOM 702 C C . ALA A 1 83 ? -6.066 34.844 7.961 1 93.44 83 ALA A C 1
ATOM 704 O O . ALA A 1 83 ? -7.09 34.188 7.723 1 93.44 83 ALA A O 1
ATOM 705 N N . GLU A 1 84 ? -6.082 36.062 8.492 1 91.5 84 GLU A N 1
ATOM 706 C CA . GLU A 1 84 ? -7.32 36.688 8.961 1 91.5 84 GLU A CA 1
ATOM 707 C C . GLU A 1 84 ? -8.289 36.906 7.801 1 91.5 84 GLU A C 1
ATOM 709 O O . GLU A 1 84 ? -9.5 36.75 7.961 1 91.5 84 GLU A O 1
ATOM 714 N N . GLU A 1 85 ? -7.727 37.312 6.723 1 90 85 GLU A N 1
ATOM 715 C CA . GLU A 1 85 ? -8.555 37.531 5.543 1 90 85 GLU A CA 1
ATOM 716 C C . GLU A 1 85 ? -9.281 36.25 5.129 1 90 85 GLU A C 1
ATOM 718 O O . GLU A 1 85 ? -10.469 36.281 4.801 1 90 85 GLU A O 1
ATOM 723 N N . ALA A 1 86 ? -8.57 35.188 5.125 1 91.31 86 ALA A N 1
ATOM 724 C CA . ALA A 1 86 ? -9.133 33.906 4.742 1 91.31 86 ALA A CA 1
ATOM 725 C C . ALA A 1 86 ? -10.18 33.438 5.754 1 91.31 86 ALA A C 1
ATOM 727 O O . ALA A 1 86 ? -11.227 32.906 5.375 1 91.31 86 ALA A O 1
ATOM 728 N N . ILE A 1 87 ? -9.914 33.594 7.031 1 92.75 87 ILE A N 1
ATOM 729 C CA . ILE A 1 87 ? -10.859 33.219 8.078 1 92.75 87 ILE A CA 1
ATOM 730 C C . ILE A 1 87 ? -12.156 34.031 7.895 1 92.75 87 ILE A C 1
ATOM 732 O O . ILE A 1 87 ? -13.25 33.469 8.016 1 92.75 87 ILE A O 1
ATOM 736 N N . ASP A 1 88 ? -12.016 35.281 7.551 1 89.56 88 ASP A N 1
ATOM 737 C CA . ASP A 1 88 ? -13.18 36.125 7.324 1 89.56 88 ASP A CA 1
ATOM 738 C C . ASP A 1 88 ? -13.984 35.625 6.121 1 89.56 88 ASP A C 1
ATOM 740 O O . ASP A 1 88 ? -15.219 35.688 6.129 1 89.56 88 ASP A O 1
ATOM 744 N N . GLN A 1 89 ? -13.305 35.219 5.137 1 87.44 89 GLN A N 1
ATOM 745 C CA . GLN A 1 89 ? -13.977 34.719 3.943 1 87.44 89 GLN A CA 1
ATOM 746 C C . GLN A 1 89 ? -14.797 33.469 4.262 1 87.44 89 GLN A C 1
ATOM 748 O O . GLN A 1 89 ? -15.852 33.25 3.666 1 87.44 89 GLN A O 1
ATOM 753 N N . LEU A 1 90 ? -14.328 32.656 5.121 1 86.38 90 LEU A N 1
ATOM 754 C CA . LEU A 1 90 ? -15.062 31.469 5.543 1 86.38 90 LEU A CA 1
ATOM 755 C C . LEU A 1 90 ? -16.422 31.844 6.133 1 86.38 90 LEU A C 1
ATOM 757 O O . LEU A 1 90 ? -17.391 31.109 5.996 1 86.38 90 LEU A O 1
ATOM 761 N N . ARG A 1 91 ? -16.453 33 6.754 1 85.25 91 ARG A N 1
ATOM 762 C CA . ARG A 1 91 ? -17.672 33.469 7.391 1 85.25 91 ARG A CA 1
ATOM 763 C C . ARG A 1 91 ? -18.75 33.781 6.352 1 85.25 91 ARG A C 1
ATOM 765 O O . ARG A 1 91 ? -19.938 33.781 6.66 1 85.25 91 ARG A O 1
ATOM 772 N N . TYR A 1 92 ? -18.312 34 5.18 1 85.81 92 TYR A N 1
ATOM 773 C CA . TYR A 1 92 ? -19.25 34.469 4.172 1 85.81 92 TYR A CA 1
ATOM 774 C C . TYR A 1 92 ? -19.547 33.375 3.158 1 85.81 92 TYR A C 1
ATOM 776 O O . TYR A 1 92 ? -20.188 33.625 2.129 1 85.81 92 TYR A O 1
ATOM 784 N N . LEU A 1 93 ? -19.109 32.188 3.432 1 87.06 93 LEU A N 1
ATOM 785 C CA . LEU A 1 93 ? -19.453 31.062 2.58 1 87.06 93 LEU A CA 1
ATOM 786 C C . LEU A 1 93 ? -20.953 30.781 2.627 1 87.06 93 LEU A C 1
ATOM 788 O O . LEU A 1 93 ? -21.594 30.984 3.66 1 87.06 93 LEU A O 1
ATOM 792 N N . SER A 1 94 ? -21.438 30.266 1.449 1 90.69 94 SER A N 1
ATOM 793 C CA . SER A 1 94 ? -22.812 29.75 1.518 1 90.69 94 SER A CA 1
ATOM 794 C C . SER A 1 94 ? -22.906 28.578 2.479 1 90.69 94 SER A C 1
ATOM 796 O O . SER A 1 94 ? -21.922 27.859 2.693 1 90.69 94 SER A O 1
ATOM 798 N N . THR A 1 95 ? -24.062 28.422 2.998 1 91.31 95 THR A N 1
ATOM 799 C CA . THR A 1 95 ? -24.25 27.328 3.943 1 91.31 95 THR A CA 1
ATOM 800 C C . THR A 1 95 ? -23.984 25.984 3.266 1 91.31 95 THR A C 1
ATOM 802 O O . THR A 1 95 ? -23.469 25.062 3.889 1 91.31 95 THR A O 1
ATOM 805 N N . ASP A 1 96 ? -24.297 25.891 2.039 1 87.69 96 ASP A N 1
ATOM 806 C CA . ASP A 1 96 ? -24.062 24.656 1.305 1 87.69 96 ASP A CA 1
ATOM 807 C C . ASP A 1 96 ? -22.562 24.406 1.121 1 87.69 96 ASP A C 1
ATOM 809 O O . ASP A 1 96 ? -22.078 23.281 1.312 1 87.69 96 ASP A O 1
ATOM 813 N N . ASP A 1 97 ? -21.859 25.422 0.791 1 86.81 97 ASP A N 1
ATOM 814 C CA . ASP A 1 97 ? -20.406 25.297 0.623 1 86.81 97 ASP A CA 1
ATOM 815 C C . ASP A 1 97 ? -19.734 24.969 1.949 1 86.81 97 ASP A C 1
ATOM 817 O O . ASP A 1 97 ? -18.781 24.188 1.986 1 86.81 97 ASP A O 1
ATOM 821 N N . PHE A 1 98 ? -20.266 25.609 2.971 1 91.5 98 PHE A N 1
ATOM 822 C CA . PHE A 1 98 ? -19.719 25.344 4.297 1 91.5 98 PHE A CA 1
ATOM 823 C C . PHE A 1 98 ? -19.906 23.875 4.672 1 91.5 98 PHE A C 1
ATOM 825 O O . PHE A 1 98 ? -18.953 23.219 5.105 1 91.5 98 PHE A O 1
ATOM 832 N N . ARG A 1 99 ? -21.078 23.328 4.438 1 89.88 99 ARG A N 1
ATOM 833 C CA . ARG A 1 99 ? -21.359 21.938 4.75 1 89.88 99 ARG A CA 1
ATOM 834 C C . ARG A 1 99 ? -20.438 21 3.955 1 89.88 99 ARG A C 1
ATOM 836 O O . ARG A 1 99 ? -19.922 20.031 4.5 1 89.88 99 ARG A O 1
ATOM 843 N N . LYS A 1 100 ? -20.219 21.359 2.785 1 82.88 100 LYS A N 1
ATOM 844 C CA . LYS A 1 100 ? -19.375 20.547 1.919 1 82.88 100 LYS A CA 1
ATOM 845 C C . LYS A 1 100 ? -17.922 20.578 2.389 1 82.88 100 LYS A C 1
ATOM 847 O O . LYS A 1 100 ? -17.25 19.547 2.398 1 82.88 100 LYS A O 1
ATOM 852 N N . CYS A 1 101 ? -17.484 21.688 2.777 1 86.94 101 CYS A N 1
ATOM 853 C CA . CYS A 1 101 ? -16.109 21.922 3.199 1 86.94 101 CYS A CA 1
ATOM 854 C C . CYS A 1 101 ? -15.805 21.203 4.508 1 86.94 101 CYS A C 1
ATOM 856 O O . CYS A 1 101 ? -14.68 20.766 4.734 1 86.94 101 CYS A O 1
ATOM 858 N N . ILE A 1 102 ? -16.828 21.016 5.238 1 90.31 102 ILE A N 1
ATOM 859 C CA . ILE A 1 102 ? -16.578 20.5 6.582 1 90.31 102 ILE A CA 1
ATOM 860 C C . ILE A 1 102 ? -16.906 19.016 6.637 1 90.31 102 ILE A C 1
ATOM 862 O O . ILE A 1 102 ? -16.141 18.219 7.199 1 90.31 102 ILE A O 1
ATOM 866 N N . LEU A 1 103 ? -17.984 18.641 6.004 1 85.38 103 LEU A N 1
ATOM 867 C CA . LEU A 1 103 ? -18.469 17.281 6.145 1 85.38 103 LEU A CA 1
ATOM 868 C C . LEU A 1 103 ? -18 16.422 4.973 1 85.38 103 LEU A C 1
ATOM 870 O O . LEU A 1 103 ? -18.016 15.188 5.055 1 85.38 103 LEU A O 1
ATOM 874 N N . GLY A 1 104 ? -17.531 17.047 3.965 1 78.69 104 GLY A N 1
ATOM 875 C CA . GLY A 1 104 ? -17.141 16.281 2.791 1 78.69 104 GLY A CA 1
ATOM 876 C C . GLY A 1 104 ? -18.25 15.391 2.262 1 78.69 104 GLY A C 1
ATOM 877 O O . GLY A 1 104 ? -19.375 15.852 2.033 1 78.69 104 GLY A O 1
ATOM 878 N N . ALA A 1 105 ? -17.922 14.078 2.123 1 71 105 ALA A N 1
ATOM 879 C CA . ALA A 1 105 ? -18.875 13.117 1.585 1 71 105 ALA A CA 1
ATOM 880 C C . ALA A 1 105 ? -20.031 12.891 2.551 1 71 105 ALA A C 1
ATOM 882 O O . ALA A 1 105 ? -21.125 12.508 2.139 1 71 105 ALA A O 1
ATOM 883 N N . LYS A 1 106 ? -19.875 13.188 3.773 1 77.69 106 LYS A N 1
ATOM 884 C CA . LYS A 1 106 ? -20.891 12.961 4.797 1 77.69 106 LYS A CA 1
ATOM 885 C C . LYS A 1 106 ? -22.031 13.961 4.664 1 77.69 106 LYS A C 1
ATOM 887 O O . LYS A 1 106 ? -23.078 13.797 5.277 1 77.69 106 LYS A O 1
ATOM 892 N N . MET A 1 107 ? -21.812 14.977 3.871 1 81.31 107 MET A N 1
ATOM 893 C CA . MET A 1 107 ? -22.875 15.953 3.654 1 81.31 107 MET A CA 1
ATOM 894 C C . MET A 1 107 ? -24.125 15.289 3.104 1 81.31 107 MET A C 1
ATOM 896 O O . MET A 1 107 ? -25.25 15.695 3.43 1 81.31 107 MET A O 1
ATOM 900 N N . GLU A 1 108 ? -23.828 14.188 2.373 1 76.12 108 GLU A N 1
ATOM 901 C CA . GLU A 1 108 ? -24.953 13.5 1.738 1 76.12 108 GLU A CA 1
ATOM 902 C C . GLU A 1 108 ? -25.422 12.32 2.584 1 76.12 108 GLU A C 1
ATOM 904 O O . GLU A 1 108 ? -26.422 11.672 2.254 1 76.12 108 GLU A O 1
ATOM 909 N N . ALA A 1 109 ? -24.797 12.102 3.611 1 75.69 109 ALA A N 1
ATOM 910 C CA . ALA A 1 109 ? -25.141 10.977 4.469 1 75.69 109 ALA A CA 1
ATOM 911 C C . ALA A 1 109 ? -26.438 11.242 5.227 1 75.69 109 ALA A C 1
ATOM 913 O O . ALA A 1 109 ? -26.734 12.391 5.574 1 75.69 109 ALA A O 1
ATOM 914 N N . PRO A 1 110 ? -27.266 10.172 5.5 1 77.38 110 PRO A N 1
ATOM 915 C CA . PRO A 1 110 ? -28.453 10.344 6.34 1 77.38 110 PRO A CA 1
ATOM 916 C C . PRO A 1 110 ? -28.125 10.891 7.73 1 77.38 110 PRO A C 1
ATOM 918 O O . PRO A 1 110 ? -27.109 10.5 8.32 1 77.38 110 PRO A O 1
ATOM 921 N N . ILE A 1 111 ? -28.953 11.766 8.148 1 83.62 111 ILE A N 1
ATOM 922 C CA . ILE A 1 111 ? -28.719 12.5 9.383 1 83.62 111 ILE A CA 1
ATOM 923 C C . ILE A 1 111 ? -28.562 11.516 10.539 1 83.62 111 ILE A C 1
ATOM 925 O O . ILE A 1 111 ? -27.781 11.758 11.469 1 83.62 111 ILE A O 1
ATOM 929 N N . GLU A 1 112 ? -29.203 10.336 10.438 1 77.19 112 GLU A N 1
ATOM 930 C CA . GLU A 1 112 ? -29.219 9.359 11.516 1 77.19 112 GLU A CA 1
ATOM 931 C C . GLU A 1 112 ? -27.859 8.688 11.68 1 77.19 112 GLU A C 1
ATOM 933 O O . GLU A 1 112 ? -27.562 8.148 12.75 1 77.19 112 GLU A O 1
ATOM 938 N N . THR A 1 113 ? -27.062 8.859 10.68 1 75.94 113 THR A N 1
ATOM 939 C CA . THR A 1 113 ? -25.766 8.203 10.719 1 75.94 113 THR A CA 1
ATOM 940 C C . THR A 1 113 ? -24.688 9.156 11.219 1 75.94 113 THR A C 1
ATOM 942 O O . THR A 1 113 ? -23.562 8.742 11.484 1 75.94 113 THR A O 1
ATOM 945 N N . LEU A 1 114 ? -25.109 10.383 11.453 1 80.88 114 LEU A N 1
ATOM 946 C CA . LEU A 1 114 ? -24.141 11.422 11.805 1 80.88 114 LEU A CA 1
ATOM 947 C C . LEU A 1 114 ? -24.062 11.594 13.32 1 80.88 114 LEU A C 1
ATOM 949 O O . LEU A 1 114 ? -25.031 11.312 14.031 1 80.88 114 LEU A O 1
ATOM 953 N N . THR A 1 115 ? -22.906 11.953 13.797 1 83 115 THR A N 1
ATOM 954 C CA . THR A 1 115 ? -22.766 12.328 15.203 1 83 115 THR A CA 1
ATOM 955 C C . THR A 1 115 ? -23.578 13.586 15.508 1 83 115 THR A C 1
ATOM 957 O O . THR A 1 115 ? -24.016 14.281 14.602 1 83 115 THR A O 1
ATOM 960 N N . GLU A 1 116 ? -23.734 13.828 16.781 1 88.62 116 GLU A N 1
ATOM 961 C CA . GLU A 1 116 ? -24.469 15.023 17.203 1 88.62 116 GLU A CA 1
ATOM 962 C C . GLU A 1 116 ? -23.828 16.281 16.641 1 88.62 116 GLU A C 1
ATOM 964 O O . GLU A 1 116 ? -24.516 17.203 16.203 1 88.62 116 GLU A O 1
ATOM 969 N N . PHE A 1 117 ? -22.625 16.359 16.672 1 90.62 117 PHE A N 1
ATOM 970 C CA . PHE A 1 117 ? -21.891 17.531 16.203 1 90.62 117 PHE A CA 1
ATOM 971 C C . PHE A 1 117 ? -22.047 17.688 14.695 1 90.62 117 PHE A C 1
ATOM 973 O O . PHE A 1 117 ? -22.234 18.797 14.188 1 90.62 117 PHE A O 1
ATOM 980 N N . GLU A 1 118 ? -21.969 16.609 13.992 1 90.69 118 GLU A N 1
ATOM 981 C CA . GLU A 1 118 ? -22.156 16.625 12.547 1 90.69 118 GLU A CA 1
ATOM 982 C C . GLU A 1 118 ? -23.578 17.062 12.18 1 90.69 118 GLU A C 1
ATOM 984 O O . GLU A 1 118 ? -23.766 17.766 11.188 1 90.69 118 GLU A O 1
ATOM 989 N N . GLN A 1 119 ? -24.5 16.625 13.016 1 91.94 119 GLN A N 1
ATOM 990 C CA . GLN A 1 119 ? -25.875 17.047 12.805 1 91.94 119 GLN A CA 1
ATOM 991 C C . GLN A 1 119 ? -26.031 18.562 12.961 1 91.94 119 GLN A C 1
ATOM 993 O O . GLN A 1 119 ? -26.734 19.203 12.18 1 91.94 119 GLN A O 1
ATOM 998 N N . ALA A 1 120 ? -25.422 19.047 13.961 1 94.06 120 ALA A N 1
ATOM 999 C CA . ALA A 1 120 ? -25.469 20.484 14.188 1 94.06 120 ALA A CA 1
ATOM 1000 C C . ALA A 1 120 ? -24.906 21.25 12.992 1 94.06 120 ALA A C 1
ATOM 1002 O O . ALA A 1 120 ? -25.453 22.281 12.586 1 94.06 120 ALA A O 1
ATOM 1003 N N . ILE A 1 121 ? -23.859 20.734 12.406 1 93.44 121 ILE A N 1
ATOM 1004 C CA . ILE A 1 121 ? -23.219 21.359 11.25 1 93.44 121 ILE A CA 1
ATOM 1005 C C . ILE A 1 121 ? -24.172 21.312 10.055 1 93.44 121 ILE A C 1
ATOM 1007 O O . ILE A 1 121 ? -24.281 22.281 9.305 1 93.44 121 ILE A O 1
ATOM 1011 N N . LYS A 1 122 ? -24.797 20.25 9.93 1 92 122 LYS A N 1
ATOM 1012 C CA . LYS A 1 122 ? -25.719 20.062 8.812 1 92 122 LYS A CA 1
ATOM 1013 C C . LYS A 1 122 ? -26.969 20.906 8.969 1 92 122 LYS A C 1
ATOM 1015 O O . LYS A 1 122 ? -27.453 21.5 8 1 92 122 LYS A O 1
ATOM 1020 N N . THR A 1 123 ? -27.562 21.062 10.18 1 93.44 123 THR A N 1
ATOM 1021 C CA . THR A 1 123 ? -28.875 21.672 10.406 1 93.44 123 THR A CA 1
ATOM 1022 C C . THR A 1 123 ? -28.719 23.141 10.781 1 93.44 123 THR A C 1
ATOM 1024 O O . THR A 1 123 ? -29.609 23.953 10.5 1 93.44 123 THR A O 1
ATOM 1027 N N . ASP A 1 124 ? -27.703 23.5 11.453 1 94.81 124 ASP A N 1
ATOM 1028 C CA . ASP A 1 124 ? -27.453 24.859 11.906 1 94.81 124 ASP A CA 1
ATOM 1029 C C . ASP A 1 124 ? -26.156 25.406 11.32 1 94.81 124 ASP A C 1
ATOM 1031 O O . ASP A 1 124 ? -25.281 25.875 12.062 1 94.81 124 ASP A O 1
ATOM 1035 N N . ALA A 1 125 ? -26.062 25.406 10.07 1 93.5 125 ALA A N 1
ATOM 1036 C CA . ALA A 1 125 ? -24.812 25.703 9.375 1 93.5 125 ALA A CA 1
ATOM 1037 C C . ALA A 1 125 ? -24.359 27.141 9.633 1 93.5 125 ALA A C 1
ATOM 1039 O O . ALA A 1 125 ? -23.172 27.422 9.789 1 93.5 125 ALA A O 1
ATOM 1040 N N . GLU A 1 126 ? -25.297 28.078 9.719 1 93.75 126 GLU A N 1
ATOM 1041 C CA . GLU A 1 126 ? -24.953 29.484 9.906 1 93.75 126 GLU A CA 1
ATOM 1042 C C . GLU A 1 126 ? -24.266 29.703 11.258 1 93.75 126 GLU A C 1
ATOM 1044 O O . GLU A 1 126 ? -23.25 30.375 11.336 1 93.75 126 GLU A O 1
ATOM 1049 N N . ARG A 1 127 ? -24.828 29.109 12.227 1 95.38 127 ARG A N 1
ATOM 1050 C CA . ARG A 1 127 ? -24.266 29.234 13.562 1 95.38 127 ARG A CA 1
ATOM 1051 C C . ARG A 1 127 ? -22.891 28.547 13.633 1 95.38 127 ARG A C 1
ATOM 1053 O O . ARG A 1 127 ? -21.953 29.094 14.219 1 95.38 127 ARG A O 1
ATOM 1060 N N . MET A 1 128 ? -22.797 27.438 13.094 1 95.69 128 MET A N 1
ATOM 1061 C CA . MET A 1 128 ? -21.562 26.656 13.148 1 95.69 128 MET A CA 1
ATOM 1062 C C . MET A 1 128 ? -20.453 27.344 12.367 1 95.69 128 MET A C 1
ATOM 1064 O O . MET A 1 128 ? -19.281 27.266 12.742 1 95.69 128 MET A O 1
ATOM 1068 N N . GLN A 1 129 ? -20.844 27.938 11.336 1 94.94 129 GLN A N 1
ATOM 1069 C CA . GLN A 1 129 ? -19.906 28.703 10.531 1 94.94 129 GLN A CA 1
ATOM 1070 C C . GLN A 1 129 ? -19.266 29.844 11.344 1 94.94 129 GLN A C 1
ATOM 1072 O O . GLN A 1 129 ? -18.062 30.047 11.289 1 94.94 129 GLN A O 1
ATOM 1077 N N . ARG A 1 130 ? -20.078 30.5 12.039 1 94.25 130 ARG A N 1
ATOM 1078 C CA . ARG A 1 130 ? -19.594 31.578 12.898 1 94.25 130 ARG A CA 1
ATOM 1079 C C . ARG A 1 130 ? -18.703 31.016 14.008 1 94.25 130 ARG A C 1
ATOM 1081 O O . ARG A 1 130 ? -17.656 31.594 14.32 1 94.25 130 ARG A O 1
ATOM 1088 N N . GLU A 1 131 ? -19.109 29.953 14.516 1 95.75 131 GLU A N 1
ATOM 1089 C CA . GLU A 1 131 ? -18.328 29.328 15.578 1 95.75 131 GLU A CA 1
ATOM 1090 C C . GLU A 1 131 ? -16.953 28.906 15.086 1 95.75 131 GLU A C 1
ATOM 1092 O O . GLU A 1 131 ? -15.953 29.125 15.781 1 95.75 131 GLU A O 1
ATOM 1097 N N . LEU A 1 132 ? -16.953 28.328 13.953 1 96.44 132 LEU A N 1
ATOM 1098 C CA . LEU A 1 132 ? -15.672 27.906 13.391 1 96.44 132 LEU A CA 1
ATOM 1099 C C . LEU A 1 132 ? -14.766 29.094 13.125 1 96.44 132 LEU A C 1
ATOM 1101 O O . LEU A 1 132 ? -13.578 29.062 13.438 1 96.44 132 LEU A O 1
ATOM 1105 N N . SER A 1 133 ? -15.32 30.125 12.523 1 95 133 SER A N 1
ATOM 1106 C CA . SER A 1 133 ? -14.539 31.328 12.227 1 95 133 SER A CA 1
ATOM 1107 C C . SER A 1 133 ? -13.961 31.938 13.5 1 95 133 SER A C 1
ATOM 1109 O O . SER A 1 133 ? -12.789 32.312 13.539 1 95 133 SER A O 1
ATOM 1111 N N . ASP A 1 134 ? -14.797 31.953 14.523 1 96.19 134 ASP A N 1
ATOM 1112 C CA . ASP A 1 134 ? -14.352 32.5 15.805 1 96.19 134 ASP A CA 1
ATOM 1113 C C . ASP A 1 134 ? -13.234 31.641 16.391 1 96.19 134 ASP A C 1
ATOM 1115 O O . ASP A 1 134 ? -12.273 32.156 16.953 1 96.19 134 ASP A O 1
ATOM 1119 N N . LEU A 1 135 ? -13.422 30.406 16.266 1 97.5 135 LEU A N 1
ATOM 1120 C CA . LEU A 1 135 ? -12.43 29.484 16.781 1 97.5 135 LEU A CA 1
ATOM 1121 C C . LEU A 1 135 ? -11.094 29.656 16.078 1 97.5 135 LEU A C 1
ATOM 1123 O O . LEU A 1 135 ? -10.047 29.719 16.734 1 97.5 135 LEU A O 1
ATOM 1127 N N . LEU A 1 136 ? -11.109 29.734 14.766 1 97.25 136 LEU A N 1
ATOM 1128 C CA . LEU A 1 136 ? -9.891 29.906 13.984 1 97.25 136 LEU A CA 1
ATOM 1129 C C . LEU A 1 136 ? -9.219 31.234 14.289 1 97.25 136 LEU A C 1
ATOM 1131 O O . LEU A 1 136 ? -7.988 31.312 14.375 1 97.25 136 LEU A O 1
ATOM 1135 N N . PHE A 1 137 ? -10.055 32.219 14.469 1 95.31 137 PHE A N 1
ATOM 1136 C CA . PHE A 1 137 ? -9.523 33.531 14.797 1 95.31 137 PHE A CA 1
ATOM 1137 C C . PHE A 1 137 ? -8.836 33.531 16.156 1 95.31 137 PHE A C 1
ATOM 1139 O O . PHE A 1 137 ? -7.75 34.094 16.312 1 95.31 137 PHE A O 1
ATOM 1146 N N . GLU A 1 138 ? -9.461 32.906 17.062 1 96.19 138 GLU A N 1
ATOM 1147 C CA . GLU A 1 138 ? -8.883 32.812 18.406 1 96.19 138 GLU A CA 1
ATOM 1148 C C . GLU A 1 138 ? -7.559 32.062 18.375 1 96.19 138 GLU A C 1
ATOM 1150 O O . GLU A 1 138 ? -6.574 32.5 18.969 1 96.19 138 GLU A O 1
ATOM 1155 N N . TYR A 1 139 ? -7.574 30.969 17.766 1 97.62 139 TYR A N 1
ATOM 1156 C CA . TYR A 1 139 ? -6.352 30.188 17.656 1 97.62 139 TYR A CA 1
ATOM 1157 C C . TYR A 1 139 ? -5.242 30.984 16.984 1 97.62 139 TYR A C 1
ATOM 1159 O O . TYR A 1 139 ? -4.105 31 17.469 1 97.62 139 TYR A O 1
ATOM 1167 N N . HIS A 1 140 ? -5.578 31.625 15.891 1 96.62 140 HIS A N 1
ATOM 1168 C CA . HIS A 1 140 ? -4.582 32.375 15.148 1 96.62 140 HIS A CA 1
ATOM 1169 C C . HIS A 1 140 ? -4.039 33.562 15.977 1 96.62 140 HIS A C 1
ATOM 1171 O O . HIS A 1 140 ? -2.824 33.688 16.141 1 96.62 140 HIS A O 1
ATOM 1177 N N . GLN A 1 141 ? -4.883 34.281 16.578 1 93.75 141 GLN A N 1
ATOM 1178 C CA . GLN A 1 141 ? -4.484 35.5 17.266 1 93.75 141 GLN A CA 1
ATOM 1179 C C . GLN A 1 141 ? -3.717 35.219 18.547 1 93.75 141 GLN A C 1
ATOM 1181 O O . GLN A 1 141 ? -2.734 35.875 18.859 1 93.75 141 GLN A O 1
ATOM 1186 N N . ASN A 1 142 ? -4.094 34.188 19.203 1 94.31 142 ASN A N 1
ATOM 1187 C CA . ASN A 1 142 ? -3.543 33.938 20.531 1 94.31 142 ASN A CA 1
ATOM 1188 C C . ASN A 1 142 ? -2.357 32.969 20.484 1 94.31 142 ASN A C 1
ATOM 1190 O O . ASN A 1 142 ? -1.556 32.938 21.422 1 94.31 142 ASN A O 1
ATOM 1194 N N . HIS A 1 143 ? -2.236 32.25 19.422 1 95.94 143 HIS A N 1
ATOM 1195 C CA . HIS A 1 143 ? -1.205 31.219 19.453 1 95.94 143 HIS A CA 1
ATOM 1196 C C . HIS A 1 143 ? -0.435 31.172 18.141 1 95.94 143 HIS A C 1
ATOM 1198 O O . HIS A 1 143 ? 0.769 31.438 18.109 1 95.94 143 HIS A O 1
ATOM 1204 N N . PHE A 1 144 ? -1.101 30.984 17.047 1 96.88 144 PHE A N 1
ATOM 1205 C CA . PHE A 1 144 ? -0.406 30.625 15.812 1 96.88 144 PHE A CA 1
ATOM 1206 C C . PHE A 1 144 ? 0.274 31.844 15.203 1 96.88 144 PHE A C 1
ATOM 1208 O O . PHE A 1 144 ? 1.297 31.734 14.531 1 96.88 144 PHE A O 1
ATOM 1215 N N . SER A 1 145 ? -0.259 33.031 15.398 1 93.31 145 SER A N 1
ATOM 1216 C CA . SER A 1 145 ? 0.316 34.25 14.812 1 93.31 145 SER A CA 1
ATOM 1217 C C . SER A 1 145 ? 1.775 34.406 15.219 1 93.31 145 SER A C 1
ATOM 1219 O O . SER A 1 145 ? 2.604 34.844 14.414 1 93.31 145 SER A O 1
ATOM 1221 N N . ARG A 1 146 ? 2.104 34.062 16.406 1 89.88 146 ARG A N 1
ATOM 1222 C CA . ARG A 1 146 ? 3.482 34.156 16.875 1 89.88 146 ARG A CA 1
ATOM 1223 C C . ARG A 1 146 ? 4.371 33.156 16.141 1 89.88 146 ARG A C 1
ATOM 1225 O O . ARG A 1 146 ? 5.488 33.469 15.734 1 89.88 146 ARG A O 1
ATOM 1232 N N . GLU A 1 147 ? 3.867 31.953 16.047 1 93.25 147 GLU A N 1
ATOM 1233 C CA . GLU A 1 147 ? 4.617 30.938 15.305 1 93.25 147 GLU A CA 1
ATOM 1234 C C . GLU A 1 147 ? 4.773 31.328 13.836 1 93.25 147 GLU A C 1
ATOM 1236 O O . GLU A 1 147 ? 5.848 31.156 13.258 1 93.25 147 GLU A O 1
ATOM 1241 N N . LEU A 1 148 ? 3.676 31.828 13.266 1 93.44 148 LEU A N 1
ATOM 1242 C CA . LEU A 1 148 ? 3.715 32.219 11.859 1 93.44 148 LEU A CA 1
ATOM 1243 C C . LEU A 1 148 ? 4.781 33.281 11.633 1 93.44 148 LEU A C 1
ATOM 1245 O O . LEU A 1 148 ? 5.5 33.25 10.633 1 93.44 148 LEU A O 1
ATOM 1249 N N . TYR A 1 149 ? 4.848 34.188 12.531 1 87.25 149 TYR A N 1
ATOM 1250 C CA . TYR A 1 149 ? 5.855 35.25 12.445 1 87.25 149 TYR A CA 1
ATOM 1251 C C . TYR A 1 149 ? 7.262 34.656 12.438 1 87.25 149 TYR A C 1
ATOM 1253 O O . TYR A 1 149 ? 8.133 35.094 11.688 1 87.25 149 TYR A O 1
ATOM 1261 N N . ARG A 1 150 ? 7.492 33.656 13.211 1 88.38 150 ARG A N 1
ATOM 1262 C CA . ARG A 1 150 ? 8.797 33.031 13.367 1 88.38 150 ARG A CA 1
ATOM 1263 C C . ARG A 1 150 ? 9.164 32.219 12.125 1 88.38 150 ARG A C 1
ATOM 1265 O O . ARG A 1 150 ? 10.328 32.219 11.695 1 88.38 150 ARG A O 1
ATOM 1272 N N . ILE A 1 151 ? 8.211 31.578 11.508 1 92.25 151 ILE A N 1
ATOM 1273 C CA . ILE A 1 151 ? 8.555 30.594 10.477 1 92.25 151 ILE A CA 1
ATOM 1274 C C . ILE A 1 151 ? 8.383 31.219 9.094 1 92.25 151 ILE A C 1
ATOM 1276 O O . ILE A 1 151 ? 8.875 30.688 8.102 1 92.25 151 ILE A O 1
ATOM 1280 N N . GLU A 1 152 ? 7.699 32.312 8.977 1 89.94 152 GLU A N 1
ATOM 1281 C CA . GLU A 1 152 ? 7.359 32.938 7.703 1 89.94 152 GLU A CA 1
ATOM 1282 C C . GLU A 1 152 ? 8.609 33.219 6.875 1 89.94 152 GLU A C 1
ATOM 1284 O O . GLU A 1 152 ? 8.625 33 5.664 1 89.94 152 GLU A O 1
ATOM 1289 N N . PRO A 1 153 ? 9.672 33.75 7.469 1 86.5 153 PRO A N 1
ATOM 1290 C CA . PRO A 1 153 ? 10.875 34 6.668 1 86.5 153 PRO A CA 1
ATOM 1291 C C . PRO A 1 153 ? 11.391 32.75 5.961 1 86.5 153 PRO A C 1
ATOM 1293 O O . PRO A 1 153 ? 11.875 32.844 4.828 1 86.5 153 PRO A O 1
ATOM 1296 N N . TRP A 1 154 ? 11.266 31.656 6.605 1 88.5 154 TRP A N 1
ATOM 1297 C CA . TRP A 1 154 ? 11.742 30.406 6.02 1 88.5 154 TRP A CA 1
ATOM 1298 C C . TRP A 1 154 ? 10.828 29.953 4.887 1 88.5 154 TRP A C 1
ATOM 1300 O O . TRP A 1 154 ? 11.297 29.375 3.9 1 88.5 154 TRP A O 1
ATOM 1310 N N . LEU A 1 155 ? 9.562 30.219 5.039 1 92.81 155 LEU A N 1
ATOM 1311 C CA . LEU A 1 155 ? 8.594 29.859 4.004 1 92.81 155 LEU A CA 1
ATOM 1312 C C . LEU A 1 155 ? 8.797 30.734 2.76 1 92.81 155 LEU A C 1
ATOM 1314 O O . LEU A 1 155 ? 8.789 30.219 1.639 1 92.81 155 LEU A O 1
ATOM 1318 N N . VAL A 1 156 ? 8.977 31.984 2.961 1 89.25 156 VAL A N 1
ATOM 1319 C CA . VAL A 1 156 ? 9.188 32.906 1.861 1 89.25 156 VAL A CA 1
ATOM 1320 C C . VAL A 1 156 ? 10.516 32.594 1.163 1 89.25 156 VAL A C 1
ATOM 1322 O O . VAL A 1 156 ? 10.586 32.594 -0.068 1 89.25 156 VAL A O 1
ATOM 1325 N N . LYS A 1 157 ? 11.508 32.312 1.956 1 88.81 157 LYS A N 1
ATOM 1326 C CA . LYS A 1 157 ? 12.797 31.938 1.383 1 88.81 157 LYS A CA 1
ATOM 1327 C C . LYS A 1 157 ? 12.664 30.672 0.528 1 88.81 157 LYS A C 1
ATOM 1329 O O . LYS A 1 157 ? 13.195 30.625 -0.583 1 88.81 157 LYS A O 1
ATOM 1334 N N . ALA A 1 158 ? 12.016 29.703 1.051 1 92 158 ALA A N 1
ATOM 1335 C CA . ALA A 1 158 ? 11.82 28.453 0.326 1 92 158 ALA A CA 1
ATOM 1336 C C . ALA A 1 158 ? 11.094 28.703 -0.994 1 92 158 ALA A C 1
ATOM 1338 O O . ALA A 1 158 ? 11.43 28.078 -2.012 1 92 158 ALA A O 1
ATOM 1339 N N . LYS A 1 159 ? 10.086 29.578 -0.938 1 94.12 159 LYS A N 1
ATOM 1340 C CA . LYS A 1 159 ? 9.359 29.953 -2.148 1 94.12 159 LYS A CA 1
ATOM 1341 C C . LYS A 1 159 ? 10.312 30.516 -3.203 1 94.12 159 LYS A C 1
ATOM 1343 O O . LYS A 1 159 ? 10.305 30.062 -4.355 1 94.12 159 LYS A O 1
ATOM 1348 N N . HIS A 1 160 ? 11.133 31.375 -2.836 1 90.69 160 HIS A N 1
ATOM 1349 C CA . HIS A 1 160 ? 12.039 32.031 -3.773 1 90.69 160 HIS A CA 1
ATOM 1350 C C . HIS A 1 160 ? 13.086 31.062 -4.297 1 90.69 160 HIS A C 1
ATOM 1352 O O . HIS A 1 160 ? 13.445 31.094 -5.477 1 90.69 160 HIS A O 1
ATOM 1358 N N . GLU A 1 161 ? 13.578 30.266 -3.42 1 92.62 161 GLU A N 1
ATOM 1359 C CA . GLU A 1 161 ? 14.578 29.281 -3.822 1 92.62 161 GLU A CA 1
ATOM 1360 C C . GLU A 1 161 ? 14 28.312 -4.844 1 92.62 161 GLU A C 1
ATOM 1362 O O . GLU A 1 161 ? 14.648 28 -5.848 1 92.62 161 GLU A O 1
ATOM 1367 N N . LEU A 1 162 ? 12.836 27.859 -4.566 1 94.06 162 LEU A N 1
ATOM 1368 C CA . LEU A 1 162 ? 12.211 26.938 -5.496 1 94.06 162 LEU A CA 1
ATOM 1369 C C . LEU A 1 162 ? 11.922 27.609 -6.832 1 94.06 162 LEU A C 1
ATOM 1371 O O . LEU A 1 162 ? 12.109 27 -7.891 1 94.06 162 LEU A O 1
ATOM 1375 N N . MET A 1 163 ? 11.477 28.844 -6.816 1 92.62 163 MET A N 1
ATOM 1376 C CA . MET A 1 163 ? 11.227 29.594 -8.039 1 92.62 163 MET A CA 1
ATOM 1377 C C . MET A 1 163 ? 12.5 29.719 -8.867 1 92.62 163 MET A C 1
ATOM 1379 O O . MET A 1 163 ? 12.477 29.578 -10.086 1 92.62 163 MET A O 1
ATOM 1383 N N . SER A 1 164 ? 13.562 29.969 -8.172 1 91.88 164 SER A N 1
ATOM 1384 C CA . SER A 1 164 ? 14.852 30.094 -8.852 1 91.88 164 SER A CA 1
ATOM 1385 C C . SER A 1 164 ? 15.273 28.766 -9.477 1 91.88 164 SER A C 1
ATOM 1387 O O . SER A 1 164 ? 15.75 28.734 -10.609 1 91.88 164 SER A O 1
ATOM 1389 N N . GLU A 1 165 ? 15.062 27.719 -8.719 1 92.5 165 GLU A N 1
ATOM 1390 C CA . GLU A 1 165 ? 15.398 26.391 -9.234 1 92.5 165 GLU A CA 1
ATOM 1391 C C . GLU A 1 165 ? 14.531 26.031 -10.438 1 92.5 165 GLU A C 1
ATOM 1393 O O . GLU A 1 165 ? 14.992 25.375 -11.367 1 92.5 165 GLU A O 1
ATOM 1398 N N . MET A 1 166 ? 13.305 26.5 -10.438 1 91.19 166 MET A N 1
ATOM 1399 C CA . MET A 1 166 ? 12.359 26.25 -11.516 1 91.19 166 MET A CA 1
ATOM 1400 C C . MET A 1 166 ? 12.805 26.938 -12.805 1 91.19 166 MET A C 1
ATOM 1402 O O . MET A 1 166 ? 12.555 26.422 -13.898 1 91.19 166 MET A O 1
ATOM 1406 N N . GLU A 1 167 ? 13.469 27.984 -12.695 1 89.75 167 GLU A N 1
ATOM 1407 C CA . GLU A 1 167 ? 13.953 28.719 -13.852 1 89.75 167 GLU A CA 1
ATOM 1408 C C . GLU A 1 167 ? 15.102 27.969 -14.539 1 89.75 167 GLU A C 1
ATOM 1410 O O . GLU A 1 167 ? 15.219 28 -15.766 1 89.75 167 GLU A O 1
ATOM 1415 N N . THR A 1 168 ? 15.852 27.25 -13.742 1 89.19 168 THR A N 1
ATOM 1416 C CA . THR A 1 168 ? 17.062 26.625 -14.266 1 89.19 168 THR A CA 1
ATOM 1417 C C . THR A 1 168 ? 16.797 25.172 -14.648 1 89.19 168 THR A C 1
ATOM 1419 O O . THR A 1 168 ? 17.219 24.719 -15.711 1 89.19 168 THR A O 1
ATOM 1422 N N . ALA A 1 169 ? 16.156 24.484 -13.742 1 90.62 169 ALA A N 1
ATOM 1423 C CA . ALA A 1 169 ? 15.898 23.047 -13.922 1 90.62 169 ALA A CA 1
ATOM 1424 C C . ALA A 1 169 ? 14.531 22.672 -13.367 1 90.62 169 ALA A C 1
ATOM 1426 O O . ALA A 1 169 ? 14.438 22.016 -12.32 1 90.62 169 ALA A O 1
ATOM 1427 N N . PRO A 1 170 ? 13.5 22.938 -14.18 1 90.19 170 PRO A N 1
ATOM 1428 C CA . PRO A 1 170 ? 12.148 22.766 -13.648 1 90.19 170 PRO A CA 1
ATOM 1429 C C . PRO A 1 170 ? 11.844 21.312 -13.258 1 90.19 170 PRO A C 1
ATOM 1431 O O . PRO A 1 170 ? 11.242 21.078 -12.211 1 90.19 170 PRO A O 1
ATOM 1434 N N . LEU A 1 171 ? 12.242 20.359 -14.047 1 88.06 171 LEU A N 1
ATOM 1435 C CA . LEU A 1 171 ? 11.969 18.953 -13.773 1 88.06 171 LEU A CA 1
ATOM 1436 C C . LEU A 1 171 ? 12.648 18.5 -12.477 1 88.06 171 LEU A C 1
ATOM 1438 O O . LEU A 1 171 ? 12.008 17.906 -11.609 1 88.06 171 LEU A O 1
ATOM 1442 N N . SER A 1 172 ? 13.852 18.812 -12.344 1 87.19 172 SER A N 1
ATOM 1443 C CA . SER A 1 172 ? 14.617 18.453 -11.156 1 87.19 172 SER A CA 1
ATOM 1444 C C . SER A 1 172 ? 14.078 19.156 -9.914 1 87.19 172 SER A C 1
ATOM 1446 O O . SER A 1 172 ? 14.047 18.578 -8.828 1 87.19 172 SER A O 1
ATOM 1448 N N . ALA A 1 173 ? 13.711 20.391 -10.07 1 91.19 173 ALA A N 1
ATOM 1449 C CA . ALA A 1 173 ? 13.164 21.188 -8.969 1 91.19 173 ALA A CA 1
ATOM 1450 C C . ALA A 1 173 ? 11.898 20.531 -8.414 1 91.19 173 ALA A C 1
ATOM 1452 O O . ALA A 1 173 ? 11.758 20.359 -7.199 1 91.19 173 ALA A O 1
ATOM 1453 N N . LEU A 1 174 ? 11.062 20.078 -9.297 1 92.31 174 LEU A N 1
ATOM 1454 C CA . LEU A 1 174 ? 9.797 19.484 -8.875 1 92.31 174 LEU A CA 1
ATOM 1455 C C . LEU A 1 174 ? 10.016 18.109 -8.258 1 92.31 174 LEU A C 1
ATOM 1457 O O . LEU A 1 174 ? 9.406 17.781 -7.242 1 92.31 174 LEU A O 1
ATOM 1461 N N . GLN A 1 175 ? 10.859 17.359 -8.781 1 88.06 175 GLN A N 1
ATOM 1462 C CA . GLN A 1 175 ? 11.117 16 -8.297 1 88.06 175 GLN A CA 1
ATOM 1463 C C . GLN A 1 175 ? 11.789 16.031 -6.926 1 88.06 175 GLN A C 1
ATOM 1465 O O . GLN A 1 175 ? 11.719 15.062 -6.176 1 88.06 175 GLN A O 1
ATOM 1470 N N . SER A 1 176 ? 12.398 17.172 -6.633 1 88.25 176 SER A N 1
ATOM 1471 C CA . SER A 1 176 ? 13.094 17.312 -5.355 1 88.25 176 SER A CA 1
ATOM 1472 C C . SER A 1 176 ? 12.109 17.547 -4.215 1 88.25 176 SER A C 1
ATOM 1474 O O . SER A 1 176 ? 12.477 17.453 -3.043 1 88.25 176 SER A O 1
ATOM 1476 N N . ILE A 1 177 ? 10.914 17.812 -4.523 1 91.75 177 ILE A N 1
ATOM 1477 C CA . ILE A 1 177 ? 9.922 18.203 -3.525 1 91.75 177 ILE A CA 1
ATOM 1478 C C . ILE A 1 177 ? 9.617 17.031 -2.611 1 91.75 177 ILE A C 1
ATOM 1480 O O . ILE A 1 177 ? 9.539 17.172 -1.391 1 91.75 177 ILE A O 1
ATOM 1484 N N . HIS A 1 178 ? 9.492 15.898 -3.191 1 89.44 178 HIS A N 1
ATOM 1485 C CA . HIS A 1 178 ? 9.172 14.688 -2.443 1 89.44 178 HIS A CA 1
ATOM 1486 C C . HIS A 1 178 ? 9.531 13.438 -3.24 1 89.44 178 HIS A C 1
ATOM 1488 O O . HIS A 1 178 ? 9.312 13.383 -4.453 1 89.44 178 HIS A O 1
ATOM 1494 N N . PRO A 1 179 ? 10.047 12.453 -2.6 1 83.44 179 PRO A N 1
ATOM 1495 C CA . PRO A 1 179 ? 10.453 11.25 -3.322 1 83.44 179 PRO A CA 1
ATOM 1496 C C . PRO A 1 179 ? 9.273 10.531 -3.979 1 83.44 179 PRO A C 1
ATOM 1498 O O . PRO A 1 179 ? 9.461 9.789 -4.945 1 83.44 179 PRO A O 1
ATOM 1501 N N . ARG A 1 180 ? 8.156 10.766 -3.541 1 86.19 180 ARG A N 1
ATOM 1502 C CA . ARG A 1 180 ? 6.98 10.07 -4.055 1 86.19 180 ARG A CA 1
ATOM 1503 C C . ARG A 1 180 ? 6.223 10.945 -5.051 1 86.19 180 ARG A C 1
ATOM 1505 O O . ARG A 1 180 ? 5.066 10.664 -5.375 1 86.19 180 ARG A O 1
ATOM 1512 N N . PHE A 1 181 ? 6.773 12.008 -5.352 1 90.88 181 PHE A N 1
ATOM 1513 C CA . PHE A 1 181 ? 6.344 12.883 -6.434 1 90.88 181 PHE A CA 1
ATOM 1514 C C . PHE A 1 181 ? 7.258 12.734 -7.645 1 90.88 181 PHE A C 1
ATOM 1516 O O . PHE A 1 181 ? 8.406 13.18 -7.621 1 90.88 181 PHE A O 1
ATOM 1523 N N . GLU A 1 182 ? 6.719 12.07 -8.75 1 89.44 182 GLU A N 1
ATOM 1524 C CA . GLU A 1 182 ? 7.543 11.758 -9.922 1 89.44 182 GLU A CA 1
ATOM 1525 C C . GLU A 1 182 ? 6.969 12.391 -11.188 1 89.44 182 GLU A C 1
ATOM 1527 O O . GLU A 1 182 ? 5.75 12.5 -11.336 1 89.44 182 GLU A O 1
ATOM 1532 N N . LEU A 1 183 ? 7.887 12.82 -12.047 1 89.44 183 LEU A N 1
ATOM 1533 C CA . LEU A 1 183 ? 7.527 13.352 -13.352 1 89.44 183 LEU A CA 1
ATOM 1534 C C . LEU A 1 183 ? 8.211 12.57 -14.469 1 89.44 183 LEU A C 1
ATOM 1536 O O . LEU A 1 183 ? 9.406 12.273 -14.383 1 89.44 183 LEU A O 1
ATOM 1540 N N . ASN A 1 184 ? 7.488 12.125 -15.344 1 86.5 184 ASN A N 1
ATOM 1541 C CA . ASN A 1 184 ? 8.07 11.555 -16.547 1 86.5 184 ASN A CA 1
ATOM 1542 C C . ASN A 1 184 ? 7.738 12.391 -17.781 1 86.5 184 ASN A C 1
ATOM 1544 O O . ASN A 1 184 ? 7.355 13.555 -17.656 1 86.5 184 ASN A O 1
ATOM 1548 N N . ASP A 1 185 ? 7.938 11.906 -18.969 1 84.12 185 ASP A N 1
ATOM 1549 C CA . ASP A 1 185 ? 7.844 12.711 -20.188 1 84.12 185 ASP A CA 1
ATOM 1550 C C . ASP A 1 185 ? 6.395 13.094 -20.484 1 84.12 185 ASP A C 1
ATOM 1552 O O . ASP A 1 185 ? 6.137 14.094 -21.156 1 84.12 185 ASP A O 1
ATOM 1556 N N . SER A 1 186 ? 5.504 12.312 -19.891 1 85.38 186 SER A N 1
ATOM 1557 C CA . SER A 1 186 ? 4.137 12.57 -20.328 1 85.38 186 SER A CA 1
ATOM 1558 C C . SER A 1 186 ? 3.199 12.789 -19.156 1 85.38 186 SER A C 1
ATOM 1560 O O . SER A 1 186 ? 2.086 13.289 -19.312 1 85.38 186 SER A O 1
ATOM 1562 N N . GLU A 1 187 ? 3.646 12.391 -17.984 1 89.81 187 GLU A N 1
ATOM 1563 C CA . GLU A 1 187 ? 2.699 12.422 -16.875 1 89.81 187 GLU A CA 1
ATOM 1564 C C . GLU A 1 187 ? 3.408 12.695 -15.562 1 89.81 187 GLU A C 1
ATOM 1566 O O . GLU A 1 187 ? 4.629 12.539 -15.461 1 89.81 187 GLU A O 1
ATOM 1571 N N . LEU A 1 188 ? 2.582 13.258 -14.641 1 90.62 188 LEU A N 1
ATOM 1572 C CA . LEU A 1 188 ? 3.014 13.344 -13.25 1 90.62 188 LEU A CA 1
ATOM 1573 C C . LEU A 1 188 ? 2.375 12.242 -12.414 1 90.62 188 LEU A C 1
ATOM 1575 O O . LEU A 1 188 ? 1.22 11.875 -12.641 1 90.62 188 LEU A O 1
ATOM 1579 N N . ILE A 1 189 ? 3.143 11.719 -11.477 1 89.5 189 ILE A N 1
ATOM 1580 C CA . ILE A 1 189 ? 2.709 10.562 -10.703 1 89.5 189 ILE A CA 1
ATOM 1581 C C . ILE A 1 189 ? 2.893 10.844 -9.211 1 89.5 189 ILE A C 1
ATOM 1583 O O . ILE A 1 189 ? 3.932 11.359 -8.797 1 89.5 189 ILE A O 1
ATOM 1587 N N . PHE A 1 190 ? 1.788 10.586 -8.375 1 87.81 190 PHE A N 1
ATOM 1588 C CA . PHE A 1 190 ? 1.864 10.609 -6.918 1 87.81 190 PHE A CA 1
ATOM 1589 C C . PHE A 1 190 ? 1.7 9.203 -6.348 1 87.81 190 PHE A C 1
ATOM 1591 O O . PHE A 1 190 ? 0.707 8.531 -6.625 1 87.81 190 PHE A O 1
ATOM 1598 N N . TYR A 1 191 ? 2.689 8.805 -5.59 1 80.44 191 TYR A N 1
ATOM 1599 C CA . TYR A 1 191 ? 2.604 7.516 -4.922 1 80.44 191 TYR A CA 1
ATOM 1600 C C . TYR A 1 191 ? 2.059 7.672 -3.506 1 80.44 191 TYR A C 1
ATOM 1602 O O . TYR A 1 191 ? 2.805 7.996 -2.58 1 80.44 191 TYR A O 1
ATOM 1610 N N . LYS A 1 192 ? 0.716 7.422 -3.338 1 80.75 192 LYS A N 1
ATOM 1611 C CA . LYS A 1 192 ? 0.028 7.469 -2.051 1 80.75 192 LYS A CA 1
ATOM 1612 C C . LYS A 1 192 ? -0.641 6.133 -1.736 1 80.75 192 LYS A C 1
ATOM 1614 O O . LYS A 1 192 ? -0.126 5.074 -2.102 1 80.75 192 LYS A O 1
ATOM 1619 N N . ALA A 1 193 ? -1.724 6.148 -0.979 1 64.88 193 ALA A N 1
ATOM 1620 C CA . ALA A 1 193 ? -2.447 4.895 -0.787 1 64.88 193 ALA A CA 1
ATOM 1621 C C . ALA A 1 193 ? -2.902 4.312 -2.123 1 64.88 193 ALA A C 1
ATOM 1623 O O . ALA A 1 193 ? -2.9 3.094 -2.311 1 64.88 193 ALA A O 1
ATOM 1624 N N . GLN A 1 194 ? -3.174 5.234 -2.971 1 68.5 194 GLN A N 1
ATOM 1625 C CA . GLN A 1 194 ? -3.389 4.941 -4.383 1 68.5 194 GLN A CA 1
ATOM 1626 C C . GLN A 1 194 ? -2.443 5.754 -5.266 1 68.5 194 GLN A C 1
ATOM 1628 O O . GLN A 1 194 ? -2.027 6.852 -4.891 1 68.5 194 GLN A O 1
ATOM 1633 N N . THR A 1 195 ? -2.092 5.086 -6.348 1 78.94 195 THR A N 1
ATOM 1634 C CA . THR A 1 195 ? -1.263 5.816 -7.297 1 78.94 195 THR A CA 1
ATOM 1635 C C . THR A 1 195 ? -2.121 6.723 -8.18 1 78.94 195 THR A C 1
ATOM 1637 O O . THR A 1 195 ? -3.088 6.266 -8.789 1 78.94 195 THR A O 1
ATOM 1640 N N . TRP A 1 196 ? -1.784 7.992 -8.164 1 80.69 196 TRP A N 1
ATOM 1641 C CA . TRP A 1 196 ? -2.475 8.961 -9 1 80.69 196 TRP A CA 1
ATOM 1642 C C . TRP A 1 196 ? -1.605 9.375 -10.188 1 80.69 196 TRP A C 1
ATOM 1644 O O . TRP A 1 196 ? -0.42 9.672 -10.016 1 80.69 196 TRP A O 1
ATOM 1654 N N . ARG A 1 197 ? -2.127 9.266 -11.359 1 83.62 197 ARG A N 1
ATOM 1655 C CA . ARG A 1 197 ? -1.434 9.648 -12.586 1 83.62 197 ARG A CA 1
ATOM 1656 C C . ARG A 1 197 ? -2.188 10.75 -13.32 1 83.62 197 ARG A C 1
ATOM 1658 O O . ARG A 1 197 ? -3.41 10.688 -13.469 1 83.62 197 ARG A O 1
ATOM 1665 N N . PHE A 1 198 ? -1.495 11.766 -13.727 1 88 198 PHE A N 1
ATOM 1666 C CA . PHE A 1 198 ? -2.088 12.875 -14.469 1 88 198 PHE A CA 1
ATOM 1667 C C . PHE A 1 198 ? -1.262 13.188 -15.711 1 88 198 PHE A C 1
ATOM 1669 O O . PHE A 1 198 ? -0.075 13.508 -15.609 1 88 198 PHE A O 1
ATOM 1676 N N . ARG A 1 199 ? -1.834 13.086 -16.859 1 86.19 199 ARG A N 1
ATOM 1677 C CA . ARG A 1 199 ? -1.164 13.562 -18.062 1 86.19 199 ARG A CA 1
ATOM 1678 C C . ARG A 1 199 ? -0.992 15.078 -18.047 1 86.19 199 ARG A C 1
ATOM 1680 O O . ARG A 1 199 ? -1.883 15.797 -17.594 1 86.19 199 ARG A O 1
ATOM 1687 N N . TYR A 1 200 ? 0.047 15.547 -18.594 1 89.56 200 TYR A N 1
ATOM 1688 C CA . TYR A 1 200 ? 0.29 16.984 -18.625 1 89.56 200 TYR A CA 1
ATOM 1689 C C . TYR A 1 200 ? -0.805 17.703 -19.406 1 89.56 200 TYR A C 1
ATOM 1691 O O . TYR A 1 200 ? -1.208 18.812 -19.031 1 89.56 200 TYR A O 1
ATOM 1699 N N . SER A 1 201 ? -1.284 17.016 -20.312 1 86.62 201 SER A N 1
ATOM 1700 C CA . SER A 1 201 ? -2.301 17.609 -21.172 1 86.62 201 SER A CA 1
ATOM 1701 C C . SER A 1 201 ? -3.604 17.844 -20.422 1 86.62 201 SER A C 1
ATOM 1703 O O . SER A 1 201 ? -4.43 18.672 -20.828 1 86.62 201 SER A O 1
ATOM 1705 N N . ASP A 1 202 ? -3.785 17.172 -19.328 1 87.44 202 ASP A N 1
ATOM 1706 C CA . ASP A 1 202 ? -5.027 17.266 -18.562 1 87.44 202 ASP A CA 1
ATOM 1707 C C . ASP A 1 202 ? -4.938 18.344 -17.484 1 87.44 202 ASP A C 1
ATOM 1709 O O . ASP A 1 202 ? -5.918 18.609 -16.797 1 87.44 202 ASP A O 1
ATOM 1713 N N . LEU A 1 203 ? -3.801 19.016 -17.422 1 91.06 203 LEU A N 1
ATOM 1714 C CA . LEU A 1 203 ? -3.572 19.922 -16.312 1 91.06 203 LEU A CA 1
ATOM 1715 C C . LEU A 1 203 ? -3.494 21.359 -16.797 1 91.06 203 LEU A C 1
ATOM 1717 O O . LEU A 1 203 ? -2.977 21.641 -17.875 1 91.06 203 LEU A O 1
ATOM 1721 N N . ASN A 1 204 ? -4.086 22.188 -15.992 1 90.88 204 ASN A N 1
ATOM 1722 C CA . ASN A 1 204 ? -4.004 23.625 -16.234 1 90.88 204 ASN A CA 1
ATOM 1723 C C . ASN A 1 204 ? -2.908 24.266 -15.383 1 90.88 204 ASN A C 1
ATOM 1725 O O . ASN A 1 204 ? -2.252 25.203 -15.828 1 90.88 204 ASN A O 1
ATOM 1729 N N . SER A 1 205 ? -2.768 23.781 -14.172 1 92.75 205 SER A N 1
ATOM 1730 C CA . SER A 1 205 ? -1.776 24.391 -13.289 1 92.75 205 SER A CA 1
ATOM 1731 C C . SER A 1 205 ? -1.336 23.422 -12.195 1 92.75 205 SER A C 1
ATOM 1733 O O . SER A 1 205 ? -2.078 22.516 -11.836 1 92.75 205 SER A O 1
ATOM 1735 N N . ILE A 1 206 ? -0.13 23.672 -11.789 1 94.75 206 ILE A N 1
ATOM 1736 C CA . ILE A 1 206 ? 0.422 23.047 -10.594 1 94.75 206 ILE A CA 1
ATOM 1737 C C . ILE A 1 206 ? 0.929 24.125 -9.633 1 94.75 206 ILE A C 1
ATOM 1739 O O . ILE A 1 206 ? 1.848 24.875 -9.961 1 94.75 206 ILE A O 1
ATOM 1743 N N . THR A 1 207 ? 0.355 24.219 -8.508 1 95.06 207 THR A N 1
ATOM 1744 C CA . THR A 1 207 ? 0.78 25.219 -7.535 1 95.06 207 THR A CA 1
ATOM 1745 C C . THR A 1 207 ? 1.502 24.562 -6.363 1 95.06 207 THR A C 1
ATOM 1747 O O . THR A 1 207 ? 0.991 23.609 -5.762 1 95.06 207 THR A O 1
ATOM 1750 N N . ILE A 1 208 ? 2.631 25.062 -6.062 1 96.5 208 ILE A N 1
ATOM 1751 C CA . ILE A 1 208 ? 3.43 24.547 -4.961 1 96.5 208 ILE A CA 1
ATOM 1752 C C . ILE A 1 208 ? 3.326 25.469 -3.758 1 96.5 208 ILE A C 1
ATOM 1754 O O . ILE A 1 208 ? 3.508 26.688 -3.885 1 96.5 208 ILE A O 1
ATOM 1758 N N . TYR A 1 209 ? 3.027 24.922 -2.613 1 95.88 209 TYR A N 1
ATOM 1759 C CA . TYR A 1 209 ? 2.977 25.672 -1.361 1 95.88 209 TYR A CA 1
ATOM 1760 C C . TYR A 1 209 ? 4.023 25.172 -0.38 1 95.88 209 TYR A C 1
ATOM 1762 O O . TYR A 1 209 ? 3.955 24.031 0.079 1 95.88 209 TYR A O 1
ATOM 1770 N N . PRO A 1 210 ? 4.965 25.984 0.026 1 95.88 210 PRO A N 1
ATOM 1771 C CA . PRO A 1 210 ? 5.863 25.578 1.111 1 95.88 210 PRO A CA 1
ATOM 1772 C C . PRO A 1 210 ? 5.156 25.484 2.461 1 95.88 210 PRO A C 1
ATOM 1774 O O . PRO A 1 210 ? 4.266 26.297 2.748 1 95.88 210 PRO A O 1
ATOM 1777 N N . SER A 1 211 ? 5.574 24.531 3.25 1 96.06 211 SER A N 1
ATOM 1778 C CA . SER A 1 211 ? 5.004 24.359 4.582 1 96.06 211 SER A CA 1
ATOM 1779 C C . SER A 1 211 ? 6.012 23.734 5.539 1 96.06 211 SER A C 1
ATOM 1781 O O . SER A 1 211 ? 6.812 22.891 5.145 1 96.06 211 SER A O 1
ATOM 1783 N N . THR A 1 212 ? 5.969 24.094 6.793 1 93.56 212 THR A N 1
ATOM 1784 C CA . THR A 1 212 ? 6.816 23.516 7.824 1 93.56 212 THR A CA 1
ATOM 1785 C C . THR A 1 212 ? 6.047 22.453 8.617 1 93.56 212 THR A C 1
ATOM 1787 O O . THR A 1 212 ? 6.594 21.844 9.531 1 93.56 212 THR A O 1
ATOM 1790 N N . PHE A 1 213 ? 4.812 22.172 8.195 1 94.5 213 PHE A N 1
ATOM 1791 C CA . PHE A 1 213 ? 3.965 21.359 9.055 1 94.5 213 PHE A CA 1
ATOM 1792 C C . PHE A 1 213 ? 3.486 20.109 8.312 1 94.5 213 PHE A C 1
ATOM 1794 O O . PHE A 1 213 ? 2.537 19.453 8.742 1 94.5 213 PHE A O 1
ATOM 1801 N N . ILE A 1 214 ? 4.074 19.734 7.215 1 92.25 214 ILE A N 1
ATOM 1802 C CA . ILE A 1 214 ? 3.455 18.672 6.418 1 92.25 214 ILE A CA 1
ATOM 1803 C C . ILE A 1 214 ? 4.289 17.406 6.512 1 92.25 214 ILE A C 1
ATOM 1805 O O . ILE A 1 214 ? 3.818 16.312 6.152 1 92.25 214 ILE A O 1
ATOM 1809 N N . ALA A 1 215 ? 5.547 17.547 6.879 1 85.31 215 ALA A N 1
ATOM 1810 C CA . ALA A 1 215 ? 6.363 16.328 6.977 1 85.31 215 ALA A CA 1
ATOM 1811 C C . ALA A 1 215 ? 5.742 15.328 7.938 1 85.31 215 ALA A C 1
ATOM 1813 O O . ALA A 1 215 ? 5.258 15.695 9.008 1 85.31 215 ALA A O 1
ATOM 1814 N N . PRO A 1 216 ? 5.676 14.086 7.637 1 84.31 216 PRO A N 1
ATOM 1815 C CA . PRO A 1 216 ? 6.383 13.453 6.52 1 84.31 216 PRO A CA 1
ATOM 1816 C C . PRO A 1 216 ? 5.488 13.234 5.301 1 84.31 216 PRO A C 1
ATOM 1818 O O . PRO A 1 216 ? 5.898 12.586 4.336 1 84.31 216 PRO A O 1
ATOM 1821 N N . HIS A 1 217 ? 4.344 13.844 5.258 1 84.94 217 HIS A N 1
ATOM 1822 C CA . HIS A 1 217 ? 3.309 13.539 4.273 1 84.94 217 HIS A CA 1
ATOM 1823 C C . HIS A 1 217 ? 3.654 14.125 2.91 1 84.94 217 HIS A C 1
ATOM 1825 O O . HIS A 1 217 ? 4.184 15.242 2.826 1 84.94 217 HIS A O 1
ATOM 1831 N N . LEU A 1 218 ? 3.479 13.328 1.877 1 88.94 218 LEU A N 1
ATOM 1832 C CA . LEU A 1 218 ? 3.193 13.953 0.592 1 88.94 218 LEU A CA 1
ATOM 1833 C C . LEU A 1 218 ? 1.768 14.492 0.554 1 88.94 218 LEU A C 1
ATOM 1835 O O . LEU A 1 218 ? 0.822 13.742 0.312 1 88.94 218 LEU A O 1
ATOM 1839 N N . LEU A 1 219 ? 1.58 15.719 0.835 1 90.5 219 LEU A N 1
ATOM 1840 C CA . LEU A 1 219 ? 0.265 16.344 0.84 1 90.5 219 LEU A CA 1
ATOM 1841 C C . LEU A 1 219 ? -0.033 17 -0.509 1 90.5 219 LEU A C 1
ATOM 1843 O O . LEU A 1 219 ? 0.747 17.812 -0.994 1 90.5 219 LEU A O 1
ATOM 1847 N N . VAL A 1 220 ? -1.139 16.547 -1.165 1 92.81 220 VAL A N 1
ATOM 1848 C CA . VAL A 1 220 ? -1.467 17.062 -2.494 1 92.81 220 VAL A CA 1
ATOM 1849 C C . VAL A 1 220 ? -2.967 17.328 -2.586 1 92.81 220 VAL A C 1
ATOM 1851 O O . VAL A 1 220 ? -3.76 16.734 -1.862 1 92.81 220 VAL A O 1
ATOM 1854 N N . GLY A 1 221 ? -3.33 18.344 -3.275 1 90.5 221 GLY A N 1
ATOM 1855 C CA . GLY A 1 221 ? -4.676 18.547 -3.793 1 90.5 221 GLY A CA 1
ATOM 1856 C C . GLY A 1 221 ? -4.832 18.094 -5.234 1 90.5 221 GLY A C 1
ATOM 1857 O O . GLY A 1 221 ? -4.246 18.688 -6.141 1 90.5 221 GLY A O 1
ATOM 1858 N N . ILE A 1 222 ? -5.672 17.125 -5.516 1 85.56 222 ILE A N 1
ATOM 1859 C CA . ILE A 1 222 ? -5.66 16.469 -6.812 1 85.56 222 ILE A CA 1
ATOM 1860 C C . ILE A 1 222 ? -6.91 16.844 -7.598 1 85.56 222 ILE A C 1
ATOM 1862 O O . ILE A 1 222 ? -7.391 16.078 -8.43 1 85.56 222 ILE A O 1
ATOM 1866 N N . ASP A 1 223 ? -7.398 17.953 -7.367 1 81.94 223 ASP A N 1
ATOM 1867 C CA . ASP A 1 223 ? -8.555 18.438 -8.117 1 81.94 223 ASP A CA 1
ATOM 1868 C C . ASP A 1 223 ? -8.141 18.922 -9.5 1 81.94 223 ASP A C 1
ATOM 1870 O O . ASP A 1 223 ? -7.668 20.047 -9.656 1 81.94 223 ASP A O 1
ATOM 1874 N N . THR A 1 224 ? -8.312 18.062 -10.57 1 80.94 224 THR A N 1
ATOM 1875 C CA . THR A 1 224 ? -7.996 18.453 -11.938 1 80.94 224 THR A CA 1
ATOM 1876 C C . THR A 1 224 ? -8.977 19.516 -12.43 1 80.94 224 THR A C 1
ATOM 1878 O O . THR A 1 224 ? -10.141 19.531 -12.039 1 80.94 224 THR A O 1
ATOM 1881 N N . PRO A 1 225 ? -8.484 20.516 -13.141 1 88.12 225 PRO A N 1
ATOM 1882 C CA . PRO A 1 225 ? -7.195 20.531 -13.836 1 88.12 225 PRO A CA 1
ATOM 1883 C C . PRO A 1 225 ? -6.105 21.25 -13.055 1 88.12 225 PRO A C 1
ATOM 1885 O O . PRO A 1 225 ? -5.004 21.469 -13.562 1 88.12 225 PRO A O 1
ATOM 1888 N N . ASP A 1 226 ? -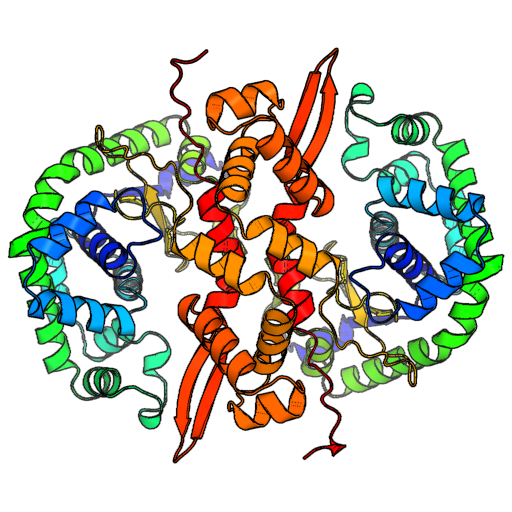6.41 21.719 -11.828 1 90.44 226 ASP A N 1
ATOM 1889 C CA . ASP A 1 226 ? -5.441 22.438 -11.016 1 90.44 226 ASP A CA 1
ATOM 1890 C C . ASP A 1 226 ? -4.969 21.609 -9.836 1 90.44 226 ASP A C 1
ATOM 1892 O O . ASP A 1 226 ? -5.754 21.297 -8.93 1 90.44 226 ASP A O 1
ATOM 1896 N N . ILE A 1 227 ? -3.68 21.312 -9.836 1 93 227 ILE A N 1
ATOM 1897 C CA . ILE A 1 227 ? -3.111 20.453 -8.805 1 93 227 ILE A CA 1
ATOM 1898 C C . ILE A 1 227 ? -2.309 21.281 -7.812 1 93 227 ILE A C 1
ATOM 1900 O O . ILE A 1 227 ? -1.701 22.297 -8.188 1 93 227 ILE A O 1
ATOM 1904 N N . VAL A 1 228 ? -2.395 20.859 -6.621 1 94.12 228 VAL A N 1
ATOM 1905 C CA . VAL A 1 228 ? -1.635 21.516 -5.562 1 94.12 228 VAL A CA 1
ATOM 1906 C C . VAL A 1 228 ? -0.65 20.531 -4.945 1 94.12 228 VAL A C 1
ATOM 1908 O O . VAL A 1 228 ? -0.99 19.359 -4.711 1 94.12 228 VAL A O 1
ATOM 1911 N N . VAL A 1 229 ? 0.576 20.922 -4.707 1 95.31 229 VAL A N 1
ATOM 1912 C CA . VAL A 1 229 ? 1.589 20.125 -4.035 1 95.31 229 VAL A CA 1
ATOM 1913 C C . VAL A 1 229 ? 2.238 20.922 -2.914 1 95.31 229 VAL A C 1
ATOM 1915 O O . VAL A 1 229 ? 2.637 22.078 -3.119 1 95.31 229 VAL A O 1
ATOM 1918 N N . PHE A 1 230 ? 2.336 20.328 -1.775 1 95.25 230 PHE A N 1
ATOM 1919 C CA . PHE A 1 230 ? 3.02 21 -0.676 1 95.25 230 PHE A CA 1
ATOM 1920 C C . PHE A 1 230 ? 4.484 20.578 -0.612 1 95.25 230 PHE A C 1
ATOM 1922 O O . PHE A 1 230 ? 4.809 19.406 -0.81 1 95.25 230 PHE A O 1
ATOM 1929 N N . GLN A 1 231 ? 5.328 21.516 -0.345 1 94.81 231 GLN A N 1
ATOM 1930 C CA . GLN A 1 231 ? 6.758 21.281 -0.161 1 94.81 231 GLN A CA 1
ATOM 1931 C C . GLN A 1 231 ? 7.16 21.453 1.302 1 94.81 231 GLN A C 1
ATOM 1933 O O . GLN A 1 231 ? 6.918 22.5 1.897 1 94.81 231 GLN A O 1
ATOM 1938 N N . HIS A 1 232 ? 7.797 20.484 1.838 1 91.88 232 HIS A N 1
ATOM 1939 C CA . HIS A 1 232 ? 8.273 20.594 3.213 1 91.88 232 HIS A CA 1
ATOM 1940 C C . HIS A 1 232 ? 9.445 21.547 3.316 1 91.88 232 HIS A C 1
ATOM 1942 O O . HIS A 1 232 ? 10.367 21.516 2.492 1 91.88 232 HIS A O 1
ATOM 1948 N N . VAL A 1 233 ? 9.383 22.391 4.301 1 90.81 233 VAL A N 1
ATOM 1949 C CA . VAL A 1 233 ? 10.445 23.328 4.602 1 90.81 233 VAL A CA 1
ATOM 1950 C C . VAL A 1 233 ? 10.977 23.078 6.012 1 90.81 233 VAL A C 1
ATOM 1952 O O . VAL A 1 233 ? 10.211 23.062 6.973 1 90.81 233 VAL A O 1
ATOM 1955 N N . ASP A 1 234 ? 12.242 22.859 6.129 1 84.75 234 ASP A N 1
ATOM 1956 C CA . ASP A 1 234 ? 12.875 22.703 7.43 1 84.75 234 ASP A CA 1
ATOM 1957 C C . ASP A 1 234 ? 13.125 24.047 8.094 1 84.75 234 ASP A C 1
ATOM 1959 O O . ASP A 1 234 ? 13.398 25.047 7.414 1 84.75 234 ASP A O 1
ATOM 1963 N N . ILE A 1 235 ? 12.961 24.047 9.32 1 80.06 235 ILE A N 1
ATOM 1964 C CA . ILE A 1 235 ? 13.32 25.219 10.117 1 80.06 235 ILE A CA 1
ATOM 1965 C C . ILE A 1 235 ? 14.727 25.031 10.695 1 80.06 235 ILE A C 1
ATOM 1967 O O . ILE A 1 235 ? 14.961 24.109 11.484 1 80.06 235 ILE A O 1
ATOM 1971 N N . PRO A 1 236 ? 15.586 25.875 10.258 1 69.69 236 PRO A N 1
ATOM 1972 C CA . PRO A 1 236 ? 16.953 25.75 10.789 1 69.69 236 PRO A CA 1
ATOM 1973 C C . P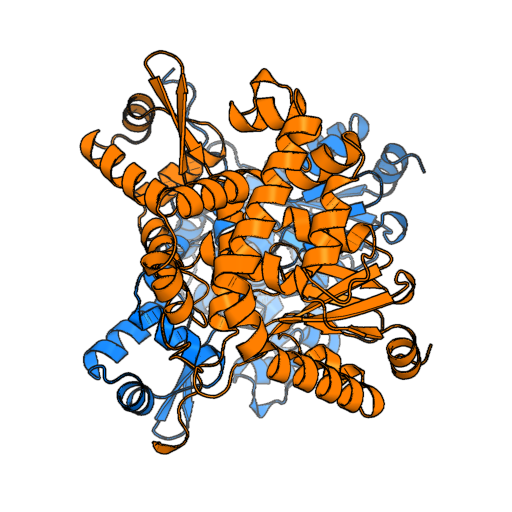RO A 1 236 ? 16.984 25.688 12.312 1 69.69 236 PRO A C 1
ATOM 1975 O O . PRO A 1 236 ? 16.266 26.453 12.977 1 69.69 236 PRO A O 1
ATOM 1978 N N . GLY A 1 237 ? 17.766 24.844 12.898 1 62.84 237 GLY A N 1
ATOM 1979 C CA . GLY A 1 237 ? 17.922 24.703 14.344 1 62.84 237 GLY A CA 1
ATOM 1980 C C . GLY A 1 237 ? 16.891 23.781 14.969 1 62.84 237 GLY A C 1
ATOM 1981 O O . GLY A 1 237 ? 17.031 23.391 16.125 1 62.84 237 GLY A O 1
ATOM 1982 N N . GLN A 1 238 ? 15.867 23.609 14.383 1 62.19 238 GLN A N 1
ATOM 1983 C CA . GLN A 1 238 ? 14.82 22.75 14.914 1 62.19 238 GLN A CA 1
ATOM 1984 C C . GLN A 1 238 ? 14.844 21.375 14.227 1 62.19 238 GLN A C 1
ATOM 1986 O O . GLN A 1 238 ? 13.852 20.641 14.273 1 62.19 238 GLN A O 1
ATOM 1991 N N . VAL A 1 239 ? 15.891 21.234 13.516 1 52.59 239 VAL A N 1
ATOM 1992 C CA . VAL A 1 239 ? 15.914 19.922 12.875 1 52.59 239 VAL A CA 1
ATOM 1993 C C . VAL A 1 239 ? 15.875 18.828 13.938 1 52.59 239 VAL A C 1
ATOM 1995 O O . VAL A 1 239 ? 16.875 18.562 14.602 1 52.59 239 VAL A O 1
ATOM 1998 N N . GLU A 1 240 ? 14.93 19.047 14.797 1 51.41 240 GLU A N 1
ATOM 1999 C CA . GLU A 1 240 ? 14.805 17.953 15.742 1 51.41 240 GLU A CA 1
ATOM 2000 C C . GLU A 1 240 ? 15.039 16.609 15.062 1 51.41 240 GLU A C 1
ATOM 2002 O O . GLU A 1 240 ? 14.82 16.469 13.859 1 51.41 240 GLU A O 1
ATOM 2007 N N . GLN A 1 241 ? 15.766 15.773 15.742 1 50.16 241 GLN A N 1
ATOM 2008 C CA . GLN A 1 241 ? 16.172 14.422 15.375 1 50.16 241 GLN A CA 1
ATOM 2009 C C . GLN A 1 241 ? 15.016 13.664 14.719 1 50.16 241 GLN A C 1
ATOM 2011 O O . GLN A 1 241 ? 14.039 13.312 15.383 1 50.16 241 GLN A O 1
ATOM 2016 N N . ARG A 1 242 ? 14.523 14.203 13.586 1 53.34 242 ARG A N 1
ATOM 2017 C CA . ARG A 1 242 ? 13.68 13.398 12.703 1 53.34 242 ARG A CA 1
ATOM 2018 C C . ARG A 1 242 ? 13.961 11.906 12.898 1 53.34 242 ARG A C 1
ATOM 2020 O O . ARG A 1 242 ? 13.414 11.07 12.172 1 53.34 242 ARG A O 1
ATOM 2027 N N . ILE A 1 243 ? 14.867 11.664 14.094 1 58.16 243 ILE A N 1
ATOM 2028 C CA . ILE A 1 243 ? 15.508 10.359 14.156 1 58.16 243 ILE A CA 1
ATOM 2029 C C . ILE A 1 243 ? 14.695 9.422 15.047 1 58.16 243 ILE A C 1
ATOM 2031 O O . ILE A 1 243 ? 14.445 9.734 16.219 1 58.16 243 ILE A O 1
ATOM 2035 N N . GLY A 1 244 ? 13.516 9.07 14.781 1 74.31 244 GLY A N 1
ATOM 2036 C CA . GLY A 1 244 ? 12.945 7.957 15.523 1 74.31 244 GLY A CA 1
ATOM 2037 C C . GLY A 1 244 ? 11.688 7.402 14.898 1 74.31 244 GLY A C 1
ATOM 2038 O O . GLY A 1 244 ? 11.141 7.988 13.961 1 74.31 244 GLY A O 1
ATOM 2039 N N . VAL A 1 245 ? 11.469 6.355 15.328 1 85.25 245 VAL A N 1
ATOM 2040 C CA . VAL A 1 245 ? 10.25 5.691 14.859 1 85.25 245 VAL A CA 1
ATOM 2041 C C . VAL A 1 245 ? 9.031 6.332 15.508 1 85.25 245 VAL A C 1
ATOM 2043 O O . VAL A 1 245 ? 8.938 6.406 16.734 1 85.25 245 VAL A O 1
ATOM 2046 N N . PRO A 1 246 ? 8.172 6.992 14.719 1 83.81 246 PRO A N 1
ATOM 2047 C CA . PRO A 1 246 ? 6.941 7.539 15.297 1 83.81 246 PRO A CA 1
ATOM 2048 C C . PRO A 1 246 ? 6.195 6.527 16.156 1 83.81 246 PRO A C 1
ATOM 2050 O O . PRO A 1 246 ? 6.102 5.352 15.797 1 83.81 246 PRO A O 1
ATOM 2053 N N . GLU A 1 247 ? 5.656 6.938 17.266 1 86 247 GLU A N 1
ATOM 2054 C CA . GLU A 1 247 ? 4.992 6.047 18.219 1 86 247 GLU A CA 1
ATOM 2055 C C . GLU A 1 247 ? 3.773 5.379 17.578 1 86 247 GLU A C 1
ATOM 2057 O O . GLU A 1 247 ? 3.486 4.211 17.859 1 86 247 GLU A O 1
ATOM 2062 N N . ASP A 1 248 ? 3.062 6.082 16.859 1 87 248 ASP A N 1
ATOM 2063 C CA . ASP A 1 248 ? 1.876 5.52 16.234 1 87 248 ASP A CA 1
ATOM 2064 C C . ASP A 1 248 ? 2.254 4.43 15.234 1 87 248 ASP A C 1
ATOM 2066 O O . ASP A 1 248 ? 1.548 3.426 15.102 1 87 248 ASP A O 1
ATOM 2070 N N . LEU A 1 249 ? 3.352 4.66 14.492 1 90.06 249 LEU A N 1
ATOM 2071 C CA . LEU A 1 249 ? 3.824 3.635 13.57 1 90.06 249 LEU A CA 1
ATOM 2072 C C . LEU A 1 249 ? 4.203 2.361 14.32 1 90.06 249 LEU A C 1
ATOM 2074 O O . LEU A 1 249 ? 3.844 1.26 13.891 1 90.06 249 LEU A O 1
ATOM 2078 N N . LEU A 1 250 ? 4.922 2.539 15.406 1 93.25 250 LEU A N 1
ATOM 2079 C CA . LEU A 1 250 ? 5.309 1.39 16.219 1 93.25 250 LEU A CA 1
ATOM 2080 C C . LEU A 1 250 ? 4.082 0.673 16.766 1 93.25 250 LEU A C 1
ATOM 2082 O O . LEU A 1 250 ? 4.016 -0.559 16.75 1 93.25 250 LEU A O 1
ATOM 2086 N N . ARG A 1 251 ? 3.123 1.428 17.234 1 93.12 251 ARG A N 1
ATOM 2087 C CA . ARG A 1 251 ? 1.883 0.854 17.734 1 93.12 251 ARG A CA 1
ATOM 2088 C C . ARG A 1 251 ? 1.159 0.059 16.656 1 93.12 251 ARG A C 1
ATOM 2090 O O . ARG A 1 251 ? 0.655 -1.035 16.922 1 93.12 251 ARG A O 1
ATOM 2097 N N . MET A 1 252 ? 1.123 0.558 15.547 1 94.69 252 MET A N 1
ATOM 2098 C CA . MET A 1 252 ? 0.457 -0.086 14.422 1 94.69 252 MET A CA 1
ATOM 2099 C C . MET A 1 252 ? 1.141 -1.401 14.062 1 94.69 252 MET A C 1
ATOM 2101 O O . MET A 1 252 ? 0.479 -2.43 13.914 1 94.69 252 MET A O 1
ATOM 2105 N N . THR A 1 253 ? 2.471 -1.348 13.922 1 96.62 253 THR A N 1
ATOM 2106 C CA . THR A 1 253 ? 3.195 -2.547 13.516 1 96.62 253 THR A CA 1
ATOM 2107 C C . THR A 1 253 ? 3.129 -3.613 14.609 1 96.62 253 THR A C 1
ATOM 2109 O O . THR A 1 253 ? 2.994 -4.801 14.32 1 96.62 253 THR A O 1
ATOM 2112 N N . LYS A 1 254 ? 3.154 -3.223 15.844 1 97.31 254 LYS A N 1
ATOM 2113 C CA . LYS A 1 254 ? 3.021 -4.16 16.953 1 97.31 254 LYS A CA 1
ATOM 2114 C C . LYS A 1 254 ? 1.638 -4.805 16.969 1 97.31 254 LYS A C 1
ATOM 2116 O O . LYS A 1 254 ? 1.504 -5.996 17.266 1 97.31 254 LYS A O 1
ATOM 2121 N N . ALA A 1 255 ? 0.664 -4.035 16.672 1 97.75 255 ALA A N 1
ATOM 2122 C CA . ALA A 1 255 ? -0.706 -4.543 16.672 1 97.75 255 ALA A CA 1
ATOM 2123 C C . ALA A 1 255 ? -0.877 -5.645 15.625 1 97.75 255 ALA A C 1
ATOM 2125 O O . ALA A 1 255 ? -1.642 -6.59 15.828 1 97.75 255 ALA A O 1
ATOM 2126 N N . LEU A 1 256 ? -0.177 -5.566 14.562 1 97.19 256 LEU A N 1
ATOM 2127 C CA . LEU A 1 256 ? -0.307 -6.516 13.461 1 97.19 256 LEU A CA 1
ATOM 2128 C C . LEU A 1 256 ? 0.552 -7.75 13.695 1 97.19 256 LEU A C 1
ATOM 2130 O O . LEU A 1 256 ? 0.438 -8.742 12.977 1 97.19 256 LEU A O 1
ATOM 2134 N N . ALA A 1 257 ? 1.43 -7.711 14.742 1 97.69 257 ALA A N 1
ATOM 2135 C CA . ALA A 1 257 ? 2.463 -8.727 14.922 1 97.69 257 ALA A CA 1
ATOM 2136 C C . ALA A 1 257 ? 1.949 -9.883 15.766 1 97.69 257 ALA A C 1
ATOM 2138 O O . ALA A 1 257 ? 2.678 -10.422 16.609 1 97.69 257 ALA A O 1
ATOM 2139 N N . ASP A 1 258 ? 0.657 -10.258 15.625 1 96.94 258 ASP A N 1
ATOM 2140 C CA . ASP A 1 258 ? 0.055 -11.359 16.391 1 96.94 258 ASP A CA 1
ATOM 2141 C C . ASP A 1 258 ? -0.952 -12.125 15.531 1 96.94 258 ASP A C 1
ATOM 2143 O O . ASP A 1 258 ? -1.824 -11.523 14.898 1 96.94 258 ASP A O 1
ATOM 2147 N N . LYS A 1 259 ? -0.821 -13.391 15.578 1 95 259 LYS A N 1
ATOM 2148 C CA . LYS A 1 259 ? -1.64 -14.273 14.75 1 95 259 LYS A CA 1
ATOM 2149 C C . LYS A 1 259 ? -3.123 -14.086 15.047 1 95 259 LYS A C 1
ATOM 2151 O O . LYS A 1 259 ? -3.941 -13.984 14.133 1 95 259 LYS A O 1
ATOM 2156 N N . ASN A 1 260 ? -3.439 -14.055 16.25 1 94.62 260 ASN A N 1
ATOM 2157 C CA . ASN A 1 260 ? -4.836 -13.93 16.656 1 94.62 260 ASN A CA 1
ATOM 2158 C C . ASN A 1 260 ? -5.41 -12.57 16.266 1 94.62 260 ASN A C 1
ATOM 2160 O O . ASN A 1 260 ? -6.555 -12.484 15.812 1 94.62 260 ASN A O 1
ATOM 2164 N N . ARG A 1 261 ? -4.676 -11.539 16.406 1 96.06 261 ARG A N 1
ATOM 2165 C CA . ARG A 1 261 ? -5.145 -10.211 16.031 1 96.06 261 ARG A CA 1
ATOM 2166 C C . ARG A 1 261 ? -5.344 -10.094 14.523 1 96.06 261 ARG A C 1
ATOM 2168 O O . ARG A 1 261 ? -6.301 -9.477 14.062 1 96.06 261 ARG A O 1
ATOM 2175 N N . LEU A 1 262 ? -4.418 -10.68 13.797 1 94.62 262 LEU A N 1
ATOM 2176 C CA . LEU A 1 262 ? -4.586 -10.695 12.344 1 94.62 262 LEU A CA 1
ATOM 2177 C C . LEU A 1 262 ? -5.867 -11.43 11.961 1 94.62 262 LEU A C 1
ATOM 2179 O O . LEU A 1 262 ? -6.609 -10.977 11.086 1 94.62 262 LEU A O 1
ATOM 2183 N N . GLN A 1 263 ? -6.125 -12.5 12.57 1 91 263 GLN A N 1
ATOM 2184 C CA . GLN A 1 263 ? -7.336 -13.266 12.297 1 91 263 GLN A CA 1
ATOM 2185 C C . GLN A 1 263 ? -8.586 -12.469 12.664 1 91 263 GLN A C 1
ATOM 2187 O O . GLN A 1 263 ? -9.555 -12.445 11.898 1 91 263 GLN A O 1
ATOM 2192 N N . MET A 1 264 ? -8.531 -11.906 13.797 1 92.88 264 MET A N 1
ATOM 2193 C CA . MET A 1 264 ? -9.664 -11.086 14.219 1 92.88 264 MET A CA 1
ATOM 2194 C C . MET A 1 264 ? -9.914 -9.953 13.234 1 92.88 264 MET A C 1
ATOM 2196 O O . MET A 1 264 ? -11.062 -9.656 12.906 1 92.88 264 MET A O 1
ATOM 2200 N N . LEU A 1 265 ? -8.852 -9.305 12.812 1 94 265 LEU A N 1
ATOM 2201 C CA . LEU A 1 265 ? -8.992 -8.227 11.836 1 94 265 LEU A CA 1
ATOM 2202 C C . LEU A 1 265 ? -9.625 -8.742 10.547 1 94 265 LEU A C 1
ATOM 2204 O O . LEU A 1 265 ? -10.445 -8.055 9.938 1 94 265 LEU A O 1
ATOM 2208 N N . GLN A 1 266 ? -9.195 -9.883 10.117 1 89.69 266 GLN A N 1
ATOM 2209 C CA . GLN A 1 266 ? -9.773 -10.461 8.914 1 89.69 266 GLN A CA 1
ATOM 2210 C C . GLN A 1 266 ? -11.273 -10.664 9.062 1 89.69 266 GLN A C 1
ATOM 2212 O O . GLN A 1 266 ? -12.047 -10.367 8.148 1 89.69 266 GLN A O 1
ATOM 2217 N N . MET A 1 267 ? -11.703 -11.156 10.195 1 86.31 267 MET A N 1
ATOM 2218 C CA . MET A 1 267 ? -13.117 -11.359 10.469 1 86.31 267 MET A CA 1
ATOM 2219 C C . MET A 1 267 ? -13.875 -10.031 10.43 1 86.31 267 MET A C 1
ATOM 2221 O O . MET A 1 267 ? -14.93 -9.93 9.797 1 86.31 267 MET A O 1
ATOM 2225 N N . LEU A 1 268 ? -13.273 -9.109 11.07 1 91.06 268 LEU A N 1
ATOM 2226 C CA . LEU A 1 268 ? -13.922 -7.805 11.203 1 91.06 268 LEU A CA 1
ATOM 2227 C C . LEU A 1 268 ? -13.969 -7.086 9.859 1 91.06 268 LEU A C 1
ATOM 2229 O O . LEU A 1 268 ? -14.727 -6.125 9.688 1 91.06 268 LEU A O 1
ATOM 2233 N N . PHE A 1 269 ? -13.125 -7.516 8.992 1 86.69 269 PHE A N 1
ATOM 2234 C CA . PHE A 1 269 ? -13.062 -6.895 7.672 1 86.69 269 PHE A CA 1
ATOM 2235 C C . PHE A 1 269 ? -14.391 -7.055 6.934 1 86.69 269 PHE A C 1
ATOM 2237 O O . PHE A 1 269 ? -14.781 -6.184 6.156 1 86.69 269 PHE A O 1
ATOM 2244 N N . TYR A 1 270 ? -15.172 -8.07 7.27 1 78.12 270 TYR A N 1
ATOM 2245 C CA . TYR A 1 270 ? -16.375 -8.391 6.512 1 78.12 270 TYR A CA 1
ATOM 2246 C C . TYR A 1 270 ? -17.625 -8.109 7.332 1 78.12 270 TYR A C 1
ATOM 2248 O O . TYR A 1 270 ? -18.688 -7.805 6.777 1 78.12 270 TYR A O 1
ATOM 2256 N N . HIS A 1 271 ? -17.469 -8.312 8.703 1 82.06 271 HIS A N 1
ATOM 2257 C CA . HIS A 1 271 ? -18.625 -8.133 9.578 1 82.06 271 HIS A CA 1
ATOM 2258 C C . HIS A 1 271 ? -18.188 -7.629 10.953 1 82.06 271 HIS A C 1
ATOM 2260 O O . HIS A 1 271 ? -17.188 -8.078 11.5 1 82.06 271 HIS A O 1
ATOM 2266 N N . PRO A 1 272 ? -19 -6.633 11.469 1 87.44 272 PRO A N 1
ATOM 2267 C CA . PRO A 1 272 ? -18.734 -6.293 12.867 1 87.44 272 PRO A CA 1
ATOM 2268 C C . PRO A 1 272 ? -19.109 -7.422 13.828 1 87.44 272 PRO A C 1
ATOM 2270 O O . PRO A 1 272 ? -20.062 -8.164 13.57 1 87.44 272 PRO A O 1
ATOM 2273 N N . TYR A 1 273 ? -18.438 -7.578 14.898 1 90.19 273 TYR A N 1
ATOM 2274 C CA . TYR A 1 273 ? -18.719 -8.602 15.898 1 90.19 273 TYR A CA 1
ATOM 2275 C C . TYR A 1 273 ? -18.609 -8.023 17.312 1 90.19 273 TYR A C 1
ATOM 2277 O O . TYR A 1 273 ? -17.859 -7.074 17.547 1 90.19 273 TYR A O 1
ATOM 2285 N N . CYS A 1 274 ? -19.438 -8.57 18.219 1 88.44 274 CYS A N 1
ATOM 2286 C CA . CYS A 1 274 ? -19.25 -8.273 19.625 1 88.44 274 CYS A CA 1
ATOM 2287 C C . CYS A 1 274 ? -18.297 -9.273 20.266 1 88.44 274 CYS A C 1
ATOM 2289 O O . CYS A 1 274 ? -17.922 -10.266 19.641 1 88.44 274 CYS A O 1
ATOM 2291 N N . THR A 1 275 ? -17.875 -8.984 21.484 1 89.62 275 THR A N 1
ATOM 2292 C CA . THR A 1 275 ? -16.891 -9.797 22.188 1 89.62 275 THR A CA 1
ATOM 2293 C C . THR A 1 275 ? -17.359 -11.242 22.297 1 89.62 275 THR A C 1
ATOM 2295 O O . THR A 1 275 ? -16.594 -12.172 22.078 1 89.62 275 THR A O 1
ATOM 2298 N N . GLN A 1 276 ? -18.641 -11.438 22.531 1 84.5 276 GLN A N 1
ATOM 2299 C CA . GLN A 1 276 ? -19.203 -12.773 22.703 1 84.5 276 GLN A CA 1
ATOM 2300 C C . GLN A 1 276 ? -19.141 -13.578 21.406 1 84.5 276 GLN A C 1
ATOM 2302 O O . GLN A 1 276 ? -18.781 -14.75 21.422 1 84.5 276 GLN A O 1
ATOM 2307 N N . GLN A 1 277 ? -19.484 -12.93 20.375 1 88.12 277 GLN A N 1
ATOM 2308 C CA . GLN A 1 277 ? -19.453 -13.578 19.062 1 88.12 277 GLN A CA 1
ATOM 2309 C C . GLN A 1 277 ? -18.031 -13.953 18.672 1 88.12 277 GLN A C 1
ATOM 2311 O O . GLN A 1 277 ? -17.797 -15.039 18.141 1 88.12 277 GLN A O 1
ATOM 2316 N N . LEU A 1 278 ? -17.078 -13.125 18.953 1 90.19 278 LEU A N 1
ATOM 2317 C CA . LEU A 1 278 ? -15.68 -13.398 18.641 1 90.19 278 LEU A CA 1
ATOM 2318 C C . LEU A 1 278 ? -15.156 -14.57 19.469 1 90.19 278 LEU A C 1
ATOM 2320 O O . LEU A 1 278 ? -14.375 -15.383 18.969 1 90.19 278 LEU A O 1
ATOM 2324 N N . GLU A 1 279 ? -15.586 -14.625 20.703 1 88.56 279 GLU A N 1
ATOM 2325 C CA . GLU A 1 279 ? -15.234 -15.758 21.547 1 88.56 279 GLU A CA 1
ATOM 2326 C C . GLU A 1 279 ? -15.727 -17.078 20.938 1 88.56 279 GLU A C 1
ATOM 2328 O O . GLU A 1 279 ? -14.969 -18.047 20.859 1 88.56 279 GLU A O 1
ATOM 2333 N N . ASP A 1 280 ? -16.906 -17.047 20.453 1 83.5 280 ASP A N 1
ATOM 2334 C CA . ASP A 1 280 ? -17.531 -18.234 19.906 1 83.5 280 ASP A CA 1
ATOM 2335 C C . ASP A 1 280 ? -16.812 -18.688 18.625 1 83.5 280 ASP A C 1
ATOM 2337 O O . ASP A 1 280 ? -16.578 -19.891 18.422 1 83.5 280 ASP A O 1
ATOM 2341 N N . ILE A 1 281 ? -16.422 -17.766 17.875 1 81.81 281 ILE A N 1
ATOM 2342 C CA . ILE A 1 281 ? -15.875 -18.078 16.562 1 81.81 281 ILE A CA 1
ATOM 2343 C C . ILE A 1 281 ? -14.406 -18.469 16.703 1 81.81 281 ILE A C 1
ATOM 2345 O O . ILE A 1 281 ? -13.945 -19.406 16.047 1 81.81 281 ILE A O 1
ATOM 2349 N N . THR A 1 282 ? -13.617 -17.797 17.516 1 87 282 THR A N 1
ATOM 2350 C CA . THR A 1 282 ? -12.172 -17.984 17.594 1 87 282 THR A CA 1
ATOM 2351 C C . THR A 1 282 ? -11.82 -19.078 18.594 1 87 282 THR A C 1
ATOM 2353 O O . THR A 1 282 ? -10.742 -19.672 18.531 1 87 282 THR A O 1
ATOM 2356 N N . GLY A 1 283 ? -12.648 -19.25 19.562 1 89.88 283 GLY A N 1
ATOM 2357 C CA . GLY A 1 283 ? -12.359 -20.188 20.625 1 89.88 283 GLY A CA 1
ATOM 2358 C C . GLY A 1 283 ? -11.414 -19.625 21.672 1 89.88 283 GLY A C 1
ATOM 2359 O O . GLY A 1 283 ? -11.008 -20.328 22.594 1 89.88 283 GLY A O 1
ATOM 2360 N N . LEU A 1 284 ? -11.07 -18.406 21.609 1 92.44 284 LEU A N 1
ATOM 2361 C CA . LEU A 1 284 ? -10.203 -17.75 22.578 1 92.44 284 LEU A CA 1
ATOM 2362 C C . LEU A 1 284 ? -11 -17.297 23.797 1 92.44 284 LEU A C 1
ATOM 2364 O O . LEU A 1 284 ? -12.203 -17.047 23.703 1 92.44 284 LEU A O 1
ATOM 2368 N N . ALA A 1 285 ? -10.289 -17.156 24.891 1 93.62 285 ALA A N 1
ATOM 2369 C CA . ALA A 1 285 ? -10.922 -16.672 26.109 1 93.62 285 ALA A CA 1
ATOM 2370 C C . ALA A 1 285 ? -11.336 -15.211 25.969 1 93.62 285 ALA A C 1
ATOM 2372 O O . ALA A 1 285 ? -10.688 -14.445 25.25 1 93.62 285 ALA A O 1
ATOM 2373 N N . LYS A 1 286 ? -12.398 -14.867 26.703 1 90.62 286 LYS A N 1
ATOM 2374 C CA . LYS A 1 286 ? -12.938 -13.508 26.672 1 90.62 286 LYS A CA 1
ATOM 2375 C C . LYS A 1 286 ? -11.875 -12.484 27.062 1 90.62 286 LYS A C 1
ATOM 2377 O O . LYS A 1 286 ? -11.766 -11.422 26.453 1 90.62 286 LYS A O 1
ATOM 2382 N N . ALA A 1 287 ? -11.133 -12.781 28.047 1 94.25 287 ALA A N 1
ATOM 2383 C CA . ALA A 1 287 ? -10.094 -11.867 28.5 1 94.25 287 ALA A CA 1
ATOM 2384 C C . ALA A 1 287 ? -9.047 -11.633 27.422 1 94.25 287 ALA A C 1
ATOM 2386 O O . ALA A 1 287 ? -8.555 -10.516 27.25 1 94.25 287 ALA A O 1
ATOM 2387 N N . THR A 1 288 ? -8.688 -12.672 26.703 1 95.81 288 THR A N 1
ATOM 2388 C CA . THR A 1 288 ? -7.719 -12.594 25.609 1 95.81 288 THR A CA 1
ATOM 2389 C C . THR A 1 288 ? -8.266 -11.75 24.469 1 95.81 288 THR A C 1
ATOM 2391 O O . THR A 1 288 ? -7.562 -10.891 23.922 1 95.81 288 THR A O 1
ATOM 2394 N N . ILE A 1 289 ? -9.5 -11.938 24.172 1 95.19 289 ILE A N 1
ATOM 2395 C CA . ILE A 1 289 ? -10.156 -11.195 23.109 1 95.19 289 ILE A CA 1
ATOM 2396 C C . ILE A 1 289 ? -10.188 -9.711 23.453 1 95.19 289 ILE A C 1
ATOM 2398 O O . ILE A 1 289 ? -9.852 -8.859 22.625 1 95.19 289 ILE A O 1
ATOM 2402 N N . SER A 1 290 ? -10.539 -9.445 24.641 1 94.12 290 SER A N 1
ATOM 2403 C CA . SER A 1 290 ? -10.625 -8.062 25.094 1 94.12 290 SER A CA 1
ATOM 2404 C C . SER A 1 290 ? -9.258 -7.379 25.031 1 94.12 290 SER A C 1
ATOM 2406 O O . SER A 1 290 ? -9.156 -6.215 24.641 1 94.12 290 SER A O 1
ATOM 2408 N N . LYS A 1 291 ? -8.258 -8.117 25.469 1 97.06 291 LYS A N 1
ATOM 2409 C CA . LYS A 1 291 ? -6.902 -7.582 25.406 1 97.06 291 LYS A CA 1
ATOM 2410 C C . LYS A 1 291 ? -6.5 -7.277 23.969 1 97.06 291 LYS A C 1
ATOM 2412 O O . LYS A 1 291 ? -5.961 -6.203 23.688 1 97.06 291 LYS A O 1
ATOM 2417 N N . HIS A 1 292 ? -6.766 -8.203 23.062 1 97.5 292 HIS A N 1
ATOM 2418 C CA . HIS A 1 292 ? -6.426 -8.008 21.656 1 97.5 292 HIS A CA 1
ATOM 2419 C C . HIS A 1 292 ? -7.199 -6.84 21.062 1 97.5 292 HIS A C 1
ATOM 2421 O O . HIS A 1 292 ? -6.637 -6.035 20.312 1 97.5 292 HIS A O 1
ATOM 2427 N N . LEU A 1 293 ? -8.461 -6.75 21.422 1 96.62 293 LEU A N 1
ATOM 2428 C CA . LEU A 1 293 ? -9.297 -5.672 20.891 1 96.62 293 LEU A CA 1
ATOM 2429 C C . LEU A 1 293 ? -8.805 -4.316 21.391 1 96.62 293 LEU A C 1
ATOM 2431 O O . LEU A 1 293 ? -8.836 -3.33 20.656 1 96.62 293 LEU A O 1
ATOM 2435 N N . LYS A 1 294 ? -8.359 -4.258 22.594 1 96.94 294 LYS A N 1
ATOM 2436 C CA . LYS A 1 294 ? -7.797 -3.023 23.125 1 96.94 294 LYS A CA 1
ATOM 2437 C C . LYS A 1 294 ? -6.562 -2.596 22.344 1 96.94 294 LYS A C 1
ATOM 2439 O O . LYS A 1 294 ? -6.422 -1.424 21.984 1 96.94 294 LYS A O 1
ATOM 2444 N N . ILE A 1 295 ? -5.695 -3.498 22.094 1 97.5 295 ILE A N 1
ATOM 2445 C CA . ILE A 1 295 ? -4.484 -3.232 21.312 1 97.5 295 ILE A CA 1
ATOM 2446 C C . ILE A 1 295 ? -4.852 -2.746 19.922 1 97.5 295 ILE A C 1
ATOM 2448 O O . ILE A 1 295 ? -4.281 -1.771 19.422 1 97.5 295 ILE A O 1
ATOM 2452 N N . LEU A 1 296 ? -5.828 -3.391 19.297 1 97.62 296 LEU A N 1
ATOM 2453 C CA . LEU A 1 296 ? -6.25 -3.037 17.938 1 97.62 296 LEU A CA 1
ATOM 2454 C C . LEU A 1 296 ? -6.91 -1.662 17.922 1 97.62 296 LEU A C 1
ATOM 2456 O O . LEU A 1 296 ? -6.754 -0.909 16.953 1 97.62 296 LEU A O 1
ATOM 2460 N N . MET A 1 297 ? -7.621 -1.323 19 1 95.69 297 MET A N 1
ATOM 2461 C CA . MET A 1 297 ? -8.25 -0.01 19.125 1 95.69 297 MET A CA 1
ATOM 2462 C C . MET A 1 297 ? -7.195 1.08 19.312 1 95.69 297 MET A C 1
ATOM 2464 O O . MET A 1 297 ? -7.289 2.145 18.688 1 95.69 297 MET A O 1
ATOM 2468 N N . GLU A 1 298 ? -6.215 0.808 20.078 1 94.44 298 GLU A N 1
ATOM 2469 C CA . GLU A 1 298 ? -5.141 1.767 20.312 1 94.44 298 GLU A CA 1
ATOM 2470 C C . GLU A 1 298 ? -4.355 2.043 19.031 1 94.44 298 GLU A C 1
ATOM 2472 O O . GLU A 1 298 ? -3.859 3.152 18.828 1 94.44 298 GLU A O 1
ATOM 2477 N N . ALA A 1 299 ? -4.289 1.03 18.188 1 95.31 299 ALA A N 1
ATOM 2478 C CA . ALA A 1 299 ? -3.607 1.179 16.891 1 95.31 299 ALA A CA 1
ATOM 2479 C C . ALA A 1 299 ? -4.547 1.758 15.844 1 95.31 299 ALA A C 1
ATOM 2481 O O . ALA A 1 299 ? -4.156 1.932 14.688 1 95.31 299 ALA A O 1
ATOM 2482 N N . ARG A 1 300 ? -5.773 1.93 16.203 1 91.75 300 ARG A N 1
ATOM 2483 C CA . ARG A 1 300 ? -6.805 2.568 15.398 1 91.75 300 ARG A CA 1
ATOM 2484 C C . ARG A 1 300 ? -7.242 1.659 14.25 1 91.75 300 ARG A C 1
ATOM 2486 O O . ARG A 1 300 ? -7.734 2.137 13.227 1 91.75 300 ARG A O 1
ATOM 2493 N N . PHE A 1 301 ? -7.039 0.375 14.391 1 96.06 301 PHE A N 1
ATOM 2494 C CA . PHE A 1 301 ? -7.465 -0.565 13.359 1 96.06 301 PHE A CA 1
ATOM 2495 C C . PHE A 1 301 ? -8.93 -0.937 13.531 1 96.06 301 PHE A C 1
ATOM 2497 O O . PHE A 1 301 ? -9.57 -1.414 12.594 1 96.06 301 PHE A O 1
ATOM 2504 N N . VAL A 1 302 ? -9.43 -0.726 14.812 1 95.69 302 VAL A N 1
ATOM 2505 C CA . VAL A 1 302 ? -10.805 -1.105 15.148 1 95.69 302 VAL A CA 1
ATOM 2506 C C . VAL A 1 302 ? -11.469 0.014 15.945 1 95.69 302 VAL A C 1
ATOM 2508 O O . VAL A 1 302 ? -10.797 0.752 16.672 1 95.69 302 VAL A O 1
ATOM 2511 N N . TYR A 1 303 ? -12.742 0.24 15.758 1 92 303 TYR A N 1
ATOM 2512 C CA . TYR A 1 303 ? -13.539 1.15 16.578 1 92 303 TYR A CA 1
ATOM 2513 C C . TYR A 1 303 ? -14.836 0.49 17.016 1 92 303 TYR A C 1
ATOM 2515 O O . TYR A 1 303 ? -15.203 -0.576 16.516 1 92 303 TYR A O 1
ATOM 2523 N N . THR A 1 304 ? -15.547 1.077 18.047 1 91 304 THR A N 1
ATOM 2524 C CA . THR A 1 304 ? -16.719 0.445 18.625 1 91 304 THR A CA 1
ATOM 2525 C C . THR A 1 304 ? -17.984 1.246 18.312 1 91 304 THR A C 1
ATOM 2527 O O . THR A 1 304 ? -17.922 2.455 18.078 1 91 304 THR A O 1
ATOM 2530 N N . GLU A 1 305 ? -19 0.541 18.172 1 83.38 305 GLU A N 1
ATOM 2531 C CA . GLU A 1 305 ? -20.344 1.096 18.062 1 83.38 305 GLU A CA 1
ATOM 2532 C C . GLU A 1 305 ? -21.312 0.372 19 1 83.38 305 GLU A C 1
ATOM 2534 O O . GLU A 1 305 ? -21.391 -0.858 18.984 1 83.38 305 GLU A O 1
ATOM 2539 N N . ARG A 1 306 ? -21.984 1.158 19.859 1 81.94 306 ARG A N 1
ATOM 2540 C CA . ARG A 1 306 ? -22.938 0.57 20.797 1 81.94 306 ARG A CA 1
ATOM 2541 C C . ARG A 1 306 ? -24.312 0.405 20.125 1 81.94 306 ARG A C 1
ATOM 2543 O O . ARG A 1 306 ? -24.781 1.313 19.453 1 81.94 306 ARG A O 1
ATOM 2550 N N . ARG A 1 307 ? -24.781 -0.744 20.172 1 71.69 307 ARG A N 1
ATOM 2551 C CA . ARG A 1 307 ? -26.141 -1.053 19.734 1 71.69 307 ARG A CA 1
ATOM 2552 C C . ARG A 1 307 ? -26.938 -1.75 20.828 1 71.69 307 ARG A C 1
ATOM 2554 O O . ARG A 1 307 ? -26.797 -2.959 21.031 1 71.69 307 ARG A O 1
ATOM 2561 N N . GLY A 1 308 ? -27.828 -1.007 21.406 1 74.06 308 GLY A N 1
ATOM 2562 C CA . GLY A 1 308 ? -28.531 -1.572 22.547 1 74.06 308 GLY A CA 1
ATOM 2563 C C . GLY A 1 308 ? -27.594 -1.949 23.688 1 74.06 308 GLY A C 1
ATOM 2564 O O . GLY A 1 308 ? -26.812 -1.122 24.156 1 74.06 308 GLY A O 1
ATOM 2565 N N . HIS A 1 309 ? -27.625 -3.234 24.031 1 80.31 309 HIS A N 1
ATOM 2566 C CA . HIS A 1 309 ? -26.828 -3.709 25.156 1 80.31 309 HIS A CA 1
ATOM 2567 C C . HIS A 1 309 ? -25.5 -4.301 24.672 1 80.31 309 HIS A C 1
ATOM 2569 O O . HIS A 1 309 ? -24.688 -4.758 25.484 1 80.31 309 HIS A O 1
ATOM 2575 N N . TYR A 1 310 ? -25.297 -4.195 23.375 1 80.19 310 TYR A N 1
ATOM 2576 C CA . TYR A 1 310 ? -24.094 -4.816 22.828 1 80.19 310 TYR A CA 1
ATOM 2577 C C . TYR A 1 310 ? -23.156 -3.766 22.25 1 80.19 310 TYR A C 1
ATOM 2579 O O . TYR A 1 310 ? -23.609 -2.723 21.766 1 80.19 310 TYR A O 1
ATOM 2587 N N . VAL A 1 311 ? -21.922 -4.023 22.438 1 89.69 311 VAL A N 1
ATOM 2588 C CA . VAL A 1 311 ? -20.891 -3.225 21.797 1 89.69 311 VAL A CA 1
ATOM 2589 C C . VAL A 1 311 ? -20.297 -4 20.625 1 89.69 311 VAL A C 1
ATOM 2591 O O . VAL A 1 311 ? -19.797 -5.109 20.797 1 89.69 311 VAL A O 1
ATOM 2594 N N . PHE A 1 312 ? -20.438 -3.426 19.422 1 89.44 312 PHE A N 1
ATOM 2595 C CA . PHE A 1 312 ? -19.906 -4.07 18.219 1 89.44 312 PHE A CA 1
ATOM 2596 C C . PHE A 1 312 ? -18.594 -3.42 17.797 1 89.44 312 PHE A C 1
ATOM 2598 O O . PHE A 1 312 ? -18.469 -2.195 17.844 1 89.44 312 PHE A O 1
ATOM 2605 N N . TYR A 1 313 ? -17.672 -4.258 17.375 1 93.69 313 TYR A N 1
ATOM 2606 C CA . TYR A 1 313 ? -16.375 -3.807 16.875 1 93.69 313 TYR A CA 1
ATOM 2607 C C . TYR A 1 313 ? -16.344 -3.799 15.352 1 93.69 313 TYR A C 1
ATOM 2609 O O . TYR A 1 313 ? -16.766 -4.762 14.711 1 93.69 313 TYR A O 1
ATOM 2617 N N . HIS A 1 314 ? -15.883 -2.672 14.828 1 91.44 314 HIS A N 1
ATOM 2618 C CA . HIS A 1 314 ? -15.766 -2.459 13.391 1 91.44 314 HIS A CA 1
ATOM 2619 C C . HIS A 1 314 ? -14.312 -2.258 12.977 1 91.44 314 HIS A C 1
ATOM 2621 O O . HIS A 1 314 ? -13.539 -1.646 13.711 1 91.44 314 HIS A O 1
ATOM 2627 N N . ILE A 1 315 ? -14.023 -2.785 11.828 1 92.62 315 ILE A N 1
ATOM 2628 C CA . ILE A 1 315 ? -12.695 -2.52 11.281 1 92.62 315 ILE A CA 1
ATOM 2629 C C . ILE A 1 315 ? -12.633 -1.089 10.75 1 92.62 315 ILE A C 1
ATOM 2631 O O . ILE A 1 315 ? -13.617 -0.576 10.211 1 92.62 315 ILE A O 1
ATOM 2635 N N . ASN A 1 316 ? -11.5 -0.427 10.984 1 90.81 316 ASN A N 1
ATOM 2636 C CA . ASN A 1 316 ? -11.211 0.861 10.367 1 90.81 316 ASN A CA 1
ATOM 2637 C C . ASN A 1 316 ? -10.531 0.689 9.008 1 90.81 316 ASN A C 1
ATOM 2639 O O . ASN A 1 316 ? -9.305 0.627 8.93 1 90.81 316 ASN A O 1
ATOM 2643 N N . LYS A 1 317 ? -11.266 0.626 7.969 1 80.56 317 LYS A N 1
ATOM 2644 C CA . LYS A 1 317 ? -10.758 0.338 6.629 1 80.56 317 LYS A CA 1
ATOM 2645 C C . LYS A 1 317 ? -9.797 1.421 6.164 1 80.56 317 LYS A C 1
ATOM 2647 O O . LYS A 1 317 ? -8.82 1.131 5.465 1 80.56 317 LYS A O 1
ATOM 2652 N N . HIS A 1 318 ? -10.109 2.621 6.551 1 77.94 318 HIS A N 1
ATOM 2653 C CA . HIS A 1 318 ? -9.227 3.723 6.18 1 77.94 318 HIS A CA 1
ATOM 2654 C C . HIS A 1 318 ? -7.828 3.521 6.746 1 77.94 318 HIS A C 1
ATOM 2656 O O . HIS A 1 318 ? -6.836 3.672 6.031 1 77.94 318 HIS A O 1
ATOM 2662 N N . GLN A 1 319 ? -7.781 3.217 7.973 1 85.88 319 GLN A N 1
ATOM 2663 C CA . GLN A 1 319 ? -6.48 3.004 8.602 1 85.88 319 GLN A CA 1
ATOM 2664 C C . GLN A 1 319 ? -5.742 1.835 7.957 1 85.88 319 GLN A C 1
ATOM 2666 O O . GLN A 1 319 ? -4.52 1.868 7.816 1 85.88 319 GLN A O 1
ATOM 2671 N N . MET A 1 320 ? -6.496 0.835 7.633 1 86.75 320 MET A N 1
ATOM 2672 C CA . MET A 1 320 ? -5.883 -0.312 6.969 1 86.75 320 MET A CA 1
ATOM 2673 C C . MET A 1 320 ? -5.227 0.106 5.656 1 86.75 320 MET A C 1
ATOM 2675 O O . MET A 1 320 ? -4.129 -0.354 5.332 1 86.75 320 MET A O 1
ATOM 2679 N N . GLU A 1 321 ? -5.805 0.973 4.965 1 78.38 321 GLU A N 1
ATOM 2680 C CA . GLU A 1 321 ? -5.297 1.443 3.68 1 78.38 321 GLU A CA 1
ATOM 2681 C C . GLU A 1 321 ? -4.059 2.318 3.861 1 78.38 321 GLU A C 1
ATOM 2683 O O . GLU A 1 321 ? -3.209 2.393 2.973 1 78.38 321 GLU A O 1
ATOM 2688 N N . MET A 1 322 ? -3.951 2.871 5.031 1 79.62 322 MET A N 1
ATOM 2689 C CA . MET A 1 322 ? -2.895 3.848 5.285 1 79.62 322 MET A CA 1
ATOM 2690 C C . MET A 1 322 ? -1.62 3.158 5.762 1 79.62 322 MET A C 1
ATOM 2692 O O . MET A 1 322 ? -0.567 3.791 5.859 1 79.62 322 MET A O 1
ATOM 2696 N N . ILE A 1 323 ? -1.648 1.88 5.949 1 86.69 323 ILE A N 1
ATOM 2697 C CA . ILE A 1 323 ? -0.505 1.17 6.512 1 86.69 323 ILE A CA 1
ATOM 2698 C C . ILE A 1 323 ? 0.732 1.421 5.652 1 86.69 323 ILE A C 1
ATOM 2700 O O . ILE A 1 323 ? 1.776 1.835 6.164 1 86.69 323 ILE A O 1
ATOM 2704 N N . LYS A 1 324 ? 0.577 1.192 4.391 1 83.62 324 LYS A N 1
ATOM 2705 C CA . LYS A 1 324 ? 1.732 1.342 3.512 1 83.62 324 LYS A CA 1
ATOM 2706 C C . LYS A 1 324 ? 2.178 2.799 3.43 1 83.62 324 LYS A C 1
ATOM 2708 O O . LYS A 1 324 ? 3.375 3.086 3.377 1 83.62 324 LYS A O 1
ATOM 2713 N N . VAL A 1 325 ? 1.25 3.68 3.424 1 78.44 325 VAL A N 1
ATOM 2714 C CA . VAL A 1 325 ? 1.555 5.105 3.377 1 78.44 325 VAL A CA 1
ATOM 2715 C C . VAL A 1 325 ? 2.373 5.5 4.605 1 78.44 325 VAL A C 1
ATOM 2717 O O . VAL A 1 325 ? 3.391 6.188 4.484 1 78.44 325 VAL A O 1
ATOM 2720 N N . ASP A 1 326 ? 1.903 5.074 5.742 1 82.19 326 ASP A N 1
ATOM 2721 C CA . ASP A 1 326 ? 2.598 5.398 6.984 1 82.19 326 ASP A CA 1
ATOM 2722 C C . ASP A 1 326 ? 4.02 4.84 6.98 1 82.19 326 ASP A C 1
ATOM 2724 O O . ASP A 1 326 ? 4.961 5.52 7.391 1 82.19 326 ASP A O 1
ATOM 2728 N N . LEU A 1 327 ? 4.164 3.664 6.48 1 87.38 327 LEU A N 1
ATOM 2729 C CA . LEU A 1 327 ? 5.488 3.059 6.391 1 87.38 327 LEU A CA 1
ATOM 2730 C C . LEU A 1 327 ? 6.371 3.83 5.418 1 87.38 327 LEU A C 1
ATOM 2732 O O . LEU A 1 327 ? 7.516 4.164 5.738 1 87.38 327 LEU A O 1
ATOM 2736 N N . ASP A 1 328 ? 5.855 4.129 4.32 1 83.94 328 ASP A N 1
ATOM 2737 C CA . ASP A 1 328 ? 6.609 4.832 3.289 1 83.94 328 ASP A CA 1
ATOM 2738 C C . ASP A 1 328 ? 7.062 6.203 3.779 1 83.94 328 ASP A C 1
ATOM 2740 O O . ASP A 1 328 ? 8.203 6.613 3.539 1 83.94 328 ASP A O 1
ATOM 2744 N N . GLN A 1 329 ? 6.137 6.883 4.414 1 77.25 329 GLN A N 1
ATOM 2745 C CA . GLN A 1 329 ? 6.453 8.203 4.938 1 77.25 329 GLN A CA 1
ATOM 2746 C C . GLN A 1 329 ? 7.613 8.141 5.926 1 77.25 329 GLN A C 1
ATOM 2748 O O . GLN A 1 329 ? 8.445 9.055 5.973 1 77.25 329 GLN A O 1
ATOM 2753 N N . PHE A 1 330 ? 7.68 7.172 6.652 1 85.12 330 PHE A N 1
ATOM 2754 C CA . PHE A 1 330 ? 8.781 6.98 7.586 1 85.12 330 PHE A CA 1
ATOM 2755 C C . PHE A 1 330 ? 10.078 6.676 6.844 1 85.12 330 PHE A C 1
ATOM 2757 O O . PHE A 1 330 ? 11.117 7.266 7.133 1 85.12 330 PHE A O 1
ATOM 2764 N N . PHE A 1 331 ? 10.031 5.855 5.832 1 83.19 331 PHE A N 1
ATOM 2765 C CA . PHE A 1 331 ? 11.234 5.398 5.141 1 83.19 331 PHE A CA 1
ATOM 2766 C C . PHE A 1 331 ? 11.773 6.488 4.223 1 83.19 331 PHE A C 1
ATOM 2768 O O . PHE A 1 331 ? 12.977 6.531 3.943 1 83.19 331 PHE A O 1
ATOM 2775 N N . ASP A 1 332 ? 10.953 7.301 3.781 1 75.06 332 ASP A N 1
ATOM 2776 C CA . ASP A 1 332 ? 11.336 8.352 2.844 1 75.06 332 ASP A CA 1
ATOM 2777 C C . ASP A 1 332 ? 12.156 9.438 3.541 1 75.06 332 ASP A C 1
ATOM 2779 O O . ASP A 1 332 ? 12.781 10.273 2.881 1 75.06 332 ASP A O 1
ATOM 2783 N N . GLN A 1 333 ? 12.18 9.422 4.766 1 64.62 333 GLN A N 1
ATOM 2784 C CA . GLN A 1 333 ? 12.906 10.445 5.508 1 64.62 333 GLN A CA 1
ATOM 2785 C C . GLN A 1 333 ? 14.336 10 5.805 1 64.62 333 GLN A C 1
ATOM 2787 O O . GLN A 1 333 ? 14.562 9.203 6.715 1 64.62 333 GLN A O 1
ATOM 2792 N N . PRO A 1 334 ? 15.273 10.305 4.914 1 53.28 334 PRO A N 1
ATOM 2793 C CA . PRO A 1 334 ? 16.641 9.875 5.199 1 53.28 334 PRO A CA 1
ATOM 2794 C C . PRO A 1 334 ? 17.141 10.367 6.559 1 53.28 334 PRO A C 1
ATOM 2796 O O . PRO A 1 334 ? 16.797 11.469 6.988 1 53.28 334 PRO A O 1
ATOM 2799 N N . LYS A 1 335 ? 17.609 9.398 7.352 1 53.84 335 LYS A N 1
ATOM 2800 C CA . LYS A 1 335 ? 18.25 9.836 8.594 1 53.84 335 LYS A CA 1
ATOM 2801 C C . LYS A 1 335 ? 19.453 10.734 8.312 1 53.84 335 LYS A C 1
ATOM 2803 O O . LYS A 1 335 ? 20.234 10.469 7.402 1 53.84 335 LYS A O 1
ATOM 2808 N N . ILE A 1 336 ? 19.406 11.961 8.688 1 43.72 336 ILE A N 1
ATOM 2809 C CA . ILE A 1 336 ? 20.578 12.828 8.633 1 43.72 336 ILE A CA 1
ATOM 2810 C C . ILE A 1 336 ? 21.672 12.258 9.531 1 43.72 336 ILE A C 1
ATOM 2812 O O . ILE A 1 336 ? 21.516 12.172 10.75 1 43.72 336 ILE A O 1
ATOM 2816 N N . VAL A 1 337 ? 22.297 11.18 9.125 1 46.28 337 VAL A N 1
ATOM 2817 C CA . VAL A 1 337 ? 23.453 10.789 9.93 1 46.28 337 VAL A CA 1
ATOM 2818 C C . VAL A 1 337 ? 24.438 11.945 9.984 1 46.28 337 VAL A C 1
ATOM 2820 O O . VAL A 1 337 ? 24.781 12.523 8.953 1 46.28 337 VAL A O 1
ATOM 2823 N N . LYS A 1 338 ? 24.547 12.641 11.062 1 43.09 338 LYS A N 1
ATOM 2824 C CA . LYS A 1 338 ? 25.594 13.633 11.281 1 43.09 338 LYS A CA 1
ATOM 2825 C C . LYS A 1 338 ? 26.922 13.156 10.734 1 43.09 338 LYS A C 1
ATOM 2827 O O . LYS A 1 338 ? 27.328 12.016 10.977 1 43.09 338 LYS A O 1
ATOM 2832 N N . LYS A 1 339 ? 27.453 13.734 9.656 1 37.38 339 LYS A N 1
ATOM 2833 C CA . LYS A 1 339 ? 28.781 13.68 9.078 1 37.38 339 LYS A CA 1
ATOM 2834 C C . LYS A 1 339 ? 29.844 13.531 10.164 1 37.38 339 LYS A C 1
ATOM 2836 O O . LYS A 1 339 ? 31.031 13.383 9.859 1 37.38 339 LYS A O 1
ATOM 2841 N N . GLY A 1 340 ? 29.688 13.93 11.305 1 33.78 340 GLY A N 1
ATOM 2842 C CA . GLY A 1 340 ? 30.953 13.922 12.039 1 33.78 340 GLY A CA 1
ATOM 2843 C C . GLY A 1 340 ? 31.562 12.547 12.156 1 33.78 340 GLY A C 1
ATOM 2844 O O . GLY A 1 340 ? 32.688 12.406 12.617 1 33.78 340 GLY A O 1
ATOM 2845 N N . ASP A 1 341 ? 30.844 11.414 12.305 1 30.78 341 ASP A N 1
ATOM 2846 C CA . ASP A 1 341 ? 31.578 10.25 12.781 1 30.78 341 ASP A CA 1
ATOM 2847 C C . ASP A 1 341 ? 32.188 9.477 11.609 1 30.78 341 ASP A C 1
ATOM 2849 O O . ASP A 1 341 ? 32.594 8.328 11.773 1 30.78 341 ASP A O 1
ATOM 2853 N N . TYR A 1 342 ? 32.156 10.023 10.344 1 27.61 342 TYR A N 1
ATOM 2854 C CA . TYR A 1 342 ? 33.281 9.406 9.625 1 27.61 342 TYR A CA 1
ATOM 2855 C C . TYR A 1 342 ? 34.594 10.094 9.953 1 27.61 342 TYR A C 1
ATOM 2857 O O . TYR A 1 342 ? 34.625 11.289 10.258 1 27.61 342 TYR A O 1
ATOM 2865 N N . MET B 1 1 ? -20.672 4.902 -25.594 1 58.94 1 MET B N 1
ATOM 2866 C CA . MET B 1 1 ? -20.375 3.484 -25.781 1 58.94 1 MET B CA 1
ATOM 2867 C C . MET B 1 1 ? -21.094 2.643 -24.734 1 58.94 1 MET B C 1
ATOM 2869 O O . MET B 1 1 ? -21.109 3 -23.547 1 58.94 1 MET B O 1
ATOM 2873 N N . ASN B 1 2 ? -22 1.771 -25.031 1 79.25 2 ASN B N 1
ATOM 2874 C CA . ASN B 1 2 ? -22.641 0.842 -24.109 1 79.25 2 ASN B CA 1
ATOM 2875 C C . ASN B 1 2 ? -21.625 -0.118 -23.484 1 79.25 2 ASN B C 1
ATOM 2877 O O . ASN B 1 2 ? -21.062 -0.971 -24.188 1 79.25 2 ASN B O 1
ATOM 2881 N N . LEU B 1 3 ? -21.297 0.128 -22.281 1 83.56 3 LEU B N 1
ATOM 2882 C CA . LEU B 1 3 ? -20.25 -0.603 -21.594 1 83.56 3 LEU B CA 1
ATOM 2883 C C . LEU B 1 3 ? -20.516 -2.104 -21.625 1 83.56 3 LEU B C 1
ATOM 2885 O O . LEU B 1 3 ? -19.594 -2.896 -21.859 1 83.56 3 LEU B O 1
ATOM 2889 N N . ASN B 1 4 ? -21.703 -2.525 -21.531 1 82.81 4 ASN B N 1
ATOM 2890 C CA . ASN B 1 4 ? -22.031 -3.947 -21.516 1 82.81 4 ASN B CA 1
ATOM 2891 C C . ASN B 1 4 ? -21.766 -4.594 -22.875 1 82.81 4 ASN B C 1
ATOM 2893 O O . ASN B 1 4 ? -21.234 -5.703 -22.938 1 82.81 4 ASN B O 1
ATOM 2897 N N . LYS B 1 5 ? -22.141 -3.891 -23.875 1 83.62 5 LYS B N 1
ATOM 2898 C CA . LYS B 1 5 ? -21.906 -4.402 -25.219 1 83.62 5 LYS B CA 1
A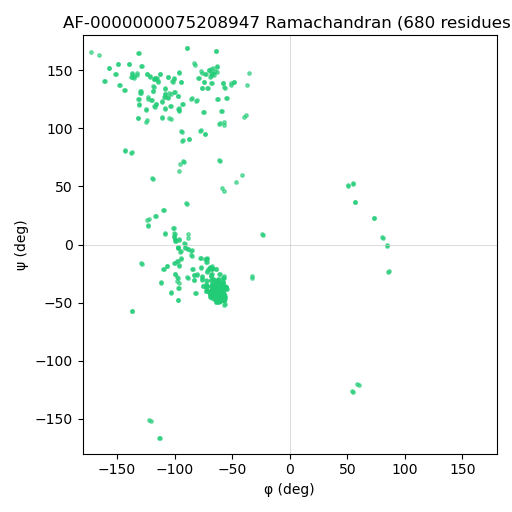TOM 2899 C C . LYS B 1 5 ? -20.406 -4.477 -25.516 1 83.62 5 LYS B C 1
ATOM 2901 O O . LYS B 1 5 ? -19.938 -5.43 -26.141 1 83.62 5 LYS B O 1
ATOM 2906 N N . TRP B 1 6 ? -19.766 -3.48 -25.078 1 88.31 6 TRP B N 1
ATOM 2907 C CA . TRP B 1 6 ? -18.312 -3.463 -25.281 1 88.31 6 TRP B CA 1
ATOM 2908 C C . TRP B 1 6 ? -17.656 -4.625 -24.547 1 88.31 6 TRP B C 1
ATOM 2910 O O . TRP B 1 6 ? -16.812 -5.32 -25.109 1 88.31 6 TRP B O 1
ATOM 2920 N N . LEU B 1 7 ? -18.016 -4.859 -23.344 1 88.5 7 LEU B N 1
ATOM 2921 C CA . LEU B 1 7 ? -17.453 -5.941 -22.547 1 88.5 7 LEU B CA 1
ATOM 2922 C C . LEU B 1 7 ? -17.719 -7.297 -23.188 1 88.5 7 LEU B C 1
ATOM 2924 O O . LEU B 1 7 ? -16.844 -8.156 -23.25 1 88.5 7 LEU B O 1
ATOM 2928 N N . TYR B 1 8 ? -18.859 -7.422 -23.688 1 83.38 8 TYR B N 1
ATOM 2929 C CA . TYR B 1 8 ? -19.234 -8.68 -24.328 1 83.38 8 TYR B CA 1
ATOM 2930 C C . TYR B 1 8 ? -18.344 -8.969 -25.531 1 83.38 8 TYR B C 1
ATOM 2932 O O . TYR B 1 8 ? -17.953 -10.109 -25.766 1 83.38 8 TYR B O 1
ATOM 2940 N N . LYS B 1 9 ? -18 -7.93 -26.203 1 86.38 9 LYS B N 1
ATOM 2941 C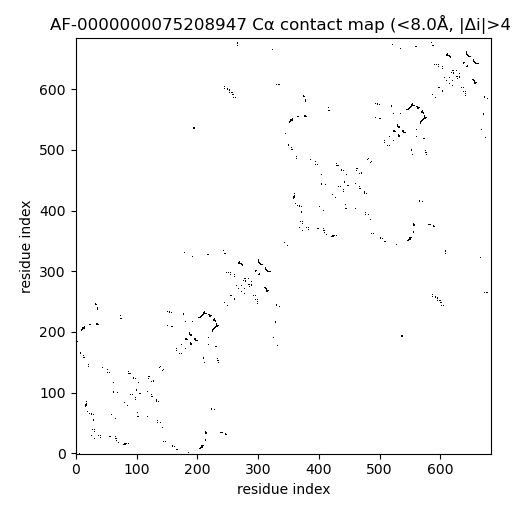 CA . LYS B 1 9 ? -17.219 -8.078 -27.422 1 86.38 9 LYS B CA 1
ATOM 2942 C C . LYS B 1 9 ? -15.727 -8.219 -27.109 1 86.38 9 LYS B C 1
ATOM 2944 O O . LYS B 1 9 ? -14.992 -8.883 -27.844 1 86.38 9 LYS B O 1
ATOM 2949 N N . THR B 1 10 ? -15.344 -7.711 -26.062 1 91.38 10 THR B N 1
ATOM 2950 C CA . THR B 1 10 ? -13.922 -7.516 -25.828 1 91.38 10 THR B CA 1
ATOM 2951 C C . THR B 1 10 ? -13.398 -8.523 -24.797 1 91.38 10 THR B C 1
ATOM 2953 O O . THR B 1 10 ? -12.211 -8.836 -24.781 1 91.38 10 THR B O 1
ATOM 2956 N N . VAL B 1 11 ? -14.273 -9.133 -24.016 1 94.12 11 VAL B N 1
ATOM 2957 C CA . VAL B 1 11 ? -13.836 -10.031 -22.953 1 94.12 11 VAL B CA 1
ATOM 2958 C C . VAL B 1 11 ? -13.891 -11.477 -23.438 1 94.12 11 VAL B C 1
ATOM 2960 O O . VAL B 1 11 ? -14.898 -11.914 -23.984 1 94.12 11 VAL B O 1
ATOM 2963 N N . LYS B 1 12 ? -12.812 -12.172 -23.281 1 93.5 12 LYS B N 1
ATOM 2964 C CA . LYS B 1 12 ? -12.719 -13.594 -23.578 1 93.5 12 LYS B CA 1
ATOM 2965 C C . LYS B 1 12 ? -12.398 -14.406 -22.328 1 93.5 12 LYS B C 1
ATOM 2967 O O . LYS B 1 12 ? -11.68 -13.938 -21.453 1 93.5 12 LYS B O 1
ATOM 2972 N N . VAL B 1 13 ? -12.984 -15.547 -22.234 1 95.06 13 VAL B N 1
ATOM 2973 C CA . VAL B 1 13 ? -12.672 -16.5 -21.172 1 95.06 13 VAL B CA 1
ATOM 2974 C C . VAL B 1 13 ? -12.078 -17.766 -21.766 1 95.06 13 VAL B C 1
ATOM 2976 O O . VAL B 1 13 ? -12.711 -18.422 -22.609 1 95.06 13 VAL B O 1
ATOM 2979 N N . THR B 1 14 ? -10.852 -18.062 -21.328 1 93.56 14 THR B N 1
ATOM 2980 C CA . THR B 1 14 ? -10.172 -19.203 -21.922 1 93.56 14 THR B CA 1
ATOM 2981 C C . THR B 1 14 ? -9.414 -20 -20.859 1 93.56 14 THR B C 1
ATOM 2983 O O . THR B 1 14 ? -9.125 -19.469 -19.781 1 93.56 14 THR B O 1
ATOM 2986 N N . TYR B 1 15 ? -9.227 -21.25 -21.188 1 92.38 15 TYR B N 1
ATOM 2987 C CA . TYR B 1 15 ? -8.461 -22.156 -20.328 1 92.38 15 TYR B CA 1
ATOM 2988 C C . TYR B 1 15 ? -7.117 -22.484 -20.969 1 92.38 15 TYR B C 1
ATOM 2990 O O . TYR B 1 15 ? -7.035 -22.719 -22.172 1 92.38 15 TYR B O 1
ATOM 2998 N N . SER B 1 16 ? -6.074 -22.422 -20.156 1 94.56 16 SER B N 1
ATOM 2999 C CA . SER B 1 16 ? -4.723 -22.719 -20.609 1 94.56 16 SER B CA 1
ATOM 3000 C C . SER B 1 16 ? -4.012 -23.672 -19.672 1 94.56 16 SER B C 1
ATOM 3002 O O . SER B 1 16 ? -3.586 -23.281 -18.578 1 94.56 16 SER B O 1
ATOM 3004 N N . PRO B 1 17 ? -3.797 -24.922 -20.078 1 94.31 17 PRO B N 1
ATOM 3005 C CA . PRO B 1 17 ? -3.076 -25.875 -19.219 1 94.31 17 PRO B CA 1
ATOM 3006 C C . PRO B 1 17 ? -1.644 -25.438 -18.922 1 94.31 17 PRO B C 1
ATOM 3008 O O . PRO B 1 17 ? -1.115 -25.719 -17.859 1 94.31 17 PRO B O 1
ATOM 3011 N N . PHE B 1 18 ? -1.069 -24.828 -19.875 1 95.69 18 PHE B N 1
ATOM 3012 C CA . PHE B 1 18 ? 0.304 -24.375 -19.656 1 95.69 18 PHE B CA 1
ATOM 3013 C C . PHE B 1 18 ? 0.366 -23.266 -18.625 1 95.69 18 PHE B C 1
ATOM 3015 O O . PHE B 1 18 ? 1.259 -23.266 -17.766 1 95.69 18 PHE B O 1
ATOM 3022 N N . ARG B 1 19 ? -0.543 -22.312 -18.656 1 96.38 19 ARG B N 1
ATOM 3023 C CA . ARG B 1 19 ? -0.586 -21.266 -17.641 1 96.38 19 ARG B CA 1
ATOM 3024 C C . ARG B 1 19 ? -0.801 -21.875 -16.25 1 96.38 19 ARG B C 1
ATOM 3026 O O . ARG B 1 19 ? -0.217 -21.422 -15.266 1 96.38 19 ARG B O 1
ATOM 3033 N N . GLU B 1 20 ? -1.634 -22.859 -16.203 1 96.69 20 GLU B N 1
ATOM 3034 C CA . GLU B 1 20 ? -1.857 -23.531 -14.922 1 96.69 20 GLU B CA 1
ATOM 3035 C C . GLU B 1 20 ? -0.582 -24.203 -14.422 1 96.69 20 GLU B C 1
ATOM 3037 O O . GLU B 1 20 ? -0.296 -24.188 -13.227 1 96.69 20 GLU B O 1
ATOM 3042 N N . LEU B 1 21 ? 0.144 -24.797 -15.398 1 97.38 21 LEU B N 1
ATOM 3043 C CA . LEU B 1 21 ? 1.436 -25.391 -15.07 1 97.38 21 LEU B CA 1
ATOM 3044 C C . LEU B 1 21 ? 2.369 -24.359 -14.453 1 97.38 21 LEU B C 1
ATOM 3046 O O . LEU B 1 21 ? 2.967 -24.609 -13.398 1 97.38 21 LEU B O 1
ATOM 3050 N N . ILE B 1 22 ? 2.48 -23.234 -15.047 1 96.56 22 ILE B N 1
ATOM 3051 C CA . ILE B 1 22 ? 3.367 -22.172 -14.562 1 96.56 22 ILE B CA 1
ATOM 3052 C C . ILE B 1 22 ? 2.898 -21.688 -13.195 1 96.56 22 ILE B C 1
ATOM 3054 O O . ILE B 1 22 ? 3.711 -21.484 -12.289 1 96.56 22 ILE B O 1
ATOM 3058 N N . CYS B 1 23 ? 1.583 -21.547 -13.016 1 97 23 CYS B N 1
ATOM 3059 C CA . CYS B 1 23 ? 1.052 -21.125 -11.727 1 97 23 CYS B CA 1
ATOM 3060 C C . CYS B 1 23 ? 1.387 -22.125 -10.633 1 97 23 CYS B C 1
ATOM 3062 O O . CYS B 1 23 ? 1.683 -21.734 -9.5 1 97 23 CYS B O 1
ATOM 3064 N N . SER B 1 24 ? 1.327 -23.344 -10.961 1 97.38 24 SER B N 1
ATOM 3065 C CA . SER B 1 24 ? 1.701 -24.359 -9.984 1 97.38 24 SER B CA 1
ATOM 3066 C C . SER B 1 24 ? 3.16 -24.219 -9.562 1 97.38 24 SER B C 1
ATOM 3068 O O . SER B 1 24 ? 3.5 -24.438 -8.398 1 97.38 24 SER B O 1
ATOM 3070 N N . LEU B 1 25 ? 3.996 -23.875 -10.492 1 97.38 25 LEU B N 1
ATOM 3071 C CA . LEU B 1 25 ? 5.414 -23.688 -10.195 1 97.38 25 LEU B CA 1
ATOM 3072 C C . LEU B 1 25 ? 5.621 -22.469 -9.305 1 97.38 25 LEU B C 1
ATOM 3074 O O . LEU B 1 25 ? 6.484 -22.469 -8.422 1 97.38 25 LEU B O 1
ATOM 3078 N N . HIS B 1 26 ? 4.809 -21.469 -9.531 1 95.38 26 HIS B N 1
ATOM 3079 C CA . HIS B 1 26 ? 4.836 -20.297 -8.664 1 95.38 26 HIS B CA 1
ATOM 3080 C C . HIS B 1 26 ? 4.52 -20.672 -7.219 1 95.38 26 HIS B C 1
ATOM 3082 O O . HIS B 1 26 ? 5.219 -20.25 -6.293 1 95.38 26 HIS B O 1
ATOM 3088 N N . VAL B 1 27 ? 3.518 -21.469 -7.039 1 93.94 27 VAL B N 1
ATOM 3089 C CA . VAL B 1 27 ? 3.094 -21.906 -5.711 1 93.94 27 VAL B CA 1
ATOM 3090 C C . VAL B 1 27 ? 4.195 -22.734 -5.066 1 93.94 27 VAL B C 1
ATOM 3092 O O . VAL B 1 27 ? 4.477 -22.594 -3.873 1 93.94 27 VAL B O 1
ATOM 3095 N N . LEU B 1 28 ? 4.867 -23.547 -5.828 1 94.75 28 LEU B N 1
ATOM 3096 C CA . LEU B 1 28 ? 5.938 -24.391 -5.305 1 94.75 28 LEU B CA 1
ATOM 3097 C C . LEU B 1 28 ? 7.133 -23.547 -4.875 1 94.75 28 LEU B C 1
ATOM 3099 O O . LEU B 1 28 ? 7.848 -23.906 -3.939 1 94.75 28 LEU B O 1
ATOM 3103 N N . SER B 1 29 ? 7.309 -22.422 -5.559 1 91.12 29 SER B N 1
ATOM 3104 C CA . SER B 1 29 ? 8.438 -21.547 -5.246 1 91.12 29 SER B CA 1
ATOM 3105 C C . SER B 1 29 ? 8.18 -20.766 -3.961 1 91.12 29 SER B C 1
ATOM 3107 O O . SER B 1 29 ? 9.125 -20.422 -3.238 1 91.12 29 SER B O 1
ATOM 3109 N N . TYR B 1 30 ? 6.945 -20.422 -3.807 1 84.94 30 TYR B N 1
ATOM 3110 C CA . TYR B 1 30 ? 6.555 -19.625 -2.648 1 84.94 30 TYR B CA 1
ATOM 3111 C C . TYR B 1 30 ? 5.258 -20.141 -2.039 1 84.94 30 TYR B C 1
ATOM 3113 O O . TYR B 1 30 ? 4.23 -19.469 -2.078 1 84.94 30 TYR B O 1
ATOM 3121 N N . PRO B 1 31 ? 5.348 -21.203 -1.268 1 86.38 31 PRO B N 1
ATOM 3122 C CA . PRO B 1 31 ? 4.121 -21.906 -0.868 1 86.38 31 PRO B CA 1
ATOM 3123 C C . PRO B 1 31 ? 3.414 -21.219 0.305 1 86.38 31 PRO B C 1
ATOM 3125 O O . PRO B 1 31 ? 2.193 -21.328 0.439 1 86.38 31 PRO B O 1
ATOM 3128 N N . ASP B 1 32 ? 4.117 -20.484 1.146 1 80.62 32 ASP B N 1
ATOM 3129 C CA . ASP B 1 32 ? 3.609 -20.062 2.447 1 80.62 32 ASP B CA 1
ATOM 3130 C C . ASP B 1 32 ? 2.355 -19.203 2.297 1 80.62 32 ASP B C 1
ATOM 3132 O O . ASP B 1 32 ? 1.44 -19.281 3.119 1 80.62 32 ASP B O 1
ATOM 3136 N N . HIS B 1 33 ? 2.295 -18.438 1.289 1 79.06 33 HIS B N 1
ATOM 3137 C CA . HIS B 1 33 ? 1.163 -17.531 1.213 1 79.06 33 HIS B CA 1
ATOM 3138 C C . HIS B 1 33 ? 0.027 -18.125 0.386 1 79.06 33 HIS B C 1
ATOM 3140 O O . HIS B 1 33 ? -1.097 -17.609 0.415 1 79.06 33 HIS B O 1
ATOM 3146 N N . HIS B 1 34 ? 0.288 -19.188 -0.297 1 84.88 34 HIS B N 1
ATOM 3147 C CA . HIS B 1 34 ? -0.758 -19.891 -1.044 1 84.88 34 HIS B CA 1
ATOM 3148 C C . HIS B 1 34 ? -1.394 -20.984 -0.21 1 84.88 34 HIS B C 1
ATOM 3150 O O . HIS B 1 34 ? -1.303 -22.172 -0.563 1 84.88 34 HIS B O 1
ATOM 3156 N N . THR B 1 35 ? -2.129 -20.609 0.729 1 79.88 35 THR B N 1
ATOM 3157 C CA . THR B 1 35 ? -2.623 -21.516 1.758 1 79.88 35 THR B CA 1
ATOM 3158 C C . THR B 1 35 ? -3.621 -22.516 1.169 1 79.88 35 THR B C 1
ATOM 3160 O O . THR B 1 35 ? -3.754 -23.641 1.662 1 79.88 35 THR B O 1
ATOM 3163 N N . ALA B 1 36 ? -4.281 -22.203 0.107 1 79.5 36 ALA B N 1
ATOM 3164 C CA . ALA B 1 36 ? -5.266 -23.078 -0.531 1 79.5 36 ALA B CA 1
ATOM 3165 C C . ALA B 1 36 ? -4.598 -24.297 -1.131 1 79.5 36 ALA B C 1
ATOM 3167 O O . ALA B 1 36 ? -5.258 -25.312 -1.386 1 79.5 36 ALA B O 1
ATOM 3168 N N . ARG B 1 37 ? -3.277 -24.219 -1.348 1 89 37 ARG B N 1
ATOM 3169 C CA . ARG B 1 37 ? -2.596 -25.312 -2.031 1 89 37 ARG B CA 1
ATOM 3170 C C . ARG B 1 37 ? -1.457 -25.859 -1.182 1 89 37 ARG B C 1
ATOM 3172 O O . ARG B 1 37 ? -0.524 -26.469 -1.706 1 89 37 ARG B O 1
ATOM 3179 N N . LEU B 1 38 ? -1.493 -25.641 0.103 1 86.88 38 LEU B N 1
ATOM 3180 C CA . LEU B 1 38 ? -0.421 -26.094 0.984 1 86.88 38 LEU B CA 1
ATOM 3181 C C . LEU B 1 38 ? -0.351 -27.609 1.021 1 86.88 38 LEU B C 1
ATOM 3183 O O . LEU B 1 38 ? 0.74 -28.188 1.027 1 86.88 38 LEU B O 1
ATOM 3187 N N . GLY B 1 39 ? -1.543 -28.266 1.134 1 86.81 39 GLY B N 1
ATOM 3188 C CA . GLY B 1 39 ? -1.558 -29.719 1.105 1 86.81 39 GLY B CA 1
ATOM 3189 C C . GLY B 1 39 ? -0.924 -30.297 -0.145 1 86.81 39 GLY B C 1
ATOM 3190 O O . GLY B 1 39 ? -0.11 -31.219 -0.065 1 86.81 39 GLY B O 1
ATOM 3191 N N . TRP B 1 40 ? -1.268 -29.734 -1.252 1 91.44 40 TRP B N 1
ATOM 3192 C CA . TRP B 1 40 ? -0.694 -30.156 -2.521 1 91.44 40 TRP B CA 1
ATOM 3193 C C . TRP B 1 40 ? 0.815 -29.938 -2.541 1 91.44 40 TRP B C 1
ATOM 3195 O O . TRP B 1 40 ? 1.568 -30.797 -3.008 1 91.44 40 TRP B O 1
ATOM 3205 N N . THR B 1 41 ? 1.211 -28.812 -2.066 1 92.94 41 THR B N 1
ATOM 3206 C CA . THR B 1 41 ? 2.633 -28.484 -2.043 1 92.94 41 THR B CA 1
ATOM 3207 C C . THR B 1 41 ? 3.4 -29.5 -1.191 1 92.94 41 THR B C 1
ATOM 3209 O O . THR B 1 41 ? 4.496 -29.922 -1.561 1 92.94 41 THR B O 1
ATOM 3212 N N . ARG B 1 42 ? 2.84 -29.859 -0.132 1 90.81 42 ARG B N 1
ATOM 3213 C CA . ARG B 1 42 ? 3.465 -30.859 0.728 1 90.81 42 ARG B CA 1
ATOM 3214 C C . ARG B 1 42 ? 3.598 -32.188 0.007 1 90.81 42 ARG B C 1
ATOM 3216 O O . ARG B 1 42 ? 4.641 -32.844 0.078 1 90.81 42 ARG B O 1
ATOM 3223 N N . ASP B 1 43 ? 2.588 -32.594 -0.65 1 91.5 43 ASP B N 1
ATOM 3224 C CA . ASP B 1 43 ? 2.613 -33.812 -1.421 1 91.5 43 ASP B CA 1
ATOM 3225 C C . ASP B 1 43 ? 3.701 -33.781 -2.492 1 91.5 43 ASP B C 1
ATOM 3227 O O . ASP B 1 43 ? 4.438 -34.75 -2.676 1 91.5 43 ASP B O 1
ATOM 3231 N N . MET B 1 44 ? 3.797 -32.688 -3.178 1 94.25 44 MET B N 1
ATOM 3232 C CA . MET B 1 44 ? 4.801 -32.531 -4.227 1 94.25 44 MET B CA 1
ATOM 3233 C C . MET B 1 44 ? 6.207 -32.594 -3.646 1 94.25 44 MET B C 1
ATOM 3235 O O . MET B 1 44 ? 7.098 -33.219 -4.238 1 94.25 44 MET B O 1
ATOM 3239 N N . GLN B 1 45 ? 6.387 -31.969 -2.523 1 90.5 45 GLN B N 1
ATOM 3240 C CA . GLN B 1 45 ? 7.691 -31.969 -1.87 1 90.5 45 GLN B CA 1
ATOM 3241 C C . GLN B 1 45 ? 8.109 -33.375 -1.477 1 90.5 45 GLN B C 1
ATOM 3243 O O . GLN B 1 45 ? 9.297 -33.719 -1.489 1 90.5 45 GLN B O 1
ATOM 3248 N N . GLN B 1 46 ? 7.203 -34.188 -1.206 1 92.12 46 GLN B N 1
ATOM 3249 C CA . GLN B 1 46 ? 7.477 -35.562 -0.782 1 92.12 46 GLN B CA 1
ATOM 3250 C C . GLN B 1 46 ? 7.711 -36.469 -1.983 1 92.12 46 GLN B C 1
ATOM 3252 O O . GLN B 1 46 ? 8.484 -37.438 -1.903 1 92.12 46 GLN B O 1
ATOM 3257 N N . THR B 1 47 ? 7.105 -36.188 -3.062 1 93.56 47 THR B N 1
ATOM 3258 C CA . THR B 1 47 ? 7.105 -37.094 -4.191 1 93.56 47 THR B CA 1
ATOM 3259 C C . THR B 1 47 ? 8.172 -36.719 -5.207 1 93.56 47 THR B C 1
ATOM 3261 O O . THR B 1 47 ? 8.703 -37.562 -5.922 1 93.56 47 THR B O 1
ATOM 3264 N N . ME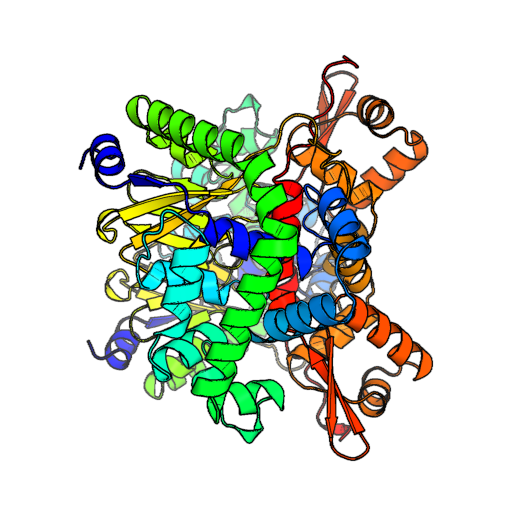T B 1 48 ? 8.523 -35.5 -5.301 1 94.88 48 MET B N 1
ATOM 3265 C CA . MET B 1 48 ? 9.523 -35.062 -6.266 1 94.88 48 MET B CA 1
ATOM 3266 C C . MET B 1 48 ? 10.93 -35.406 -5.805 1 94.88 48 MET B C 1
ATOM 3268 O O . MET B 1 48 ? 11.227 -35.375 -4.609 1 94.88 48 MET B O 1
ATOM 3272 N N . SER B 1 49 ? 11.797 -35.656 -6.754 1 95.75 49 SER B N 1
ATOM 3273 C CA . SER B 1 49 ? 13.203 -35.906 -6.43 1 95.75 49 SER B CA 1
ATOM 3274 C C . SER B 1 49 ? 13.875 -34.625 -5.957 1 95.75 49 SER B C 1
ATOM 3276 O O . SER B 1 49 ? 13.516 -33.531 -6.391 1 95.75 49 SER B O 1
ATOM 3278 N N . PRO B 1 50 ? 14.867 -34.719 -5.09 1 94.81 50 PRO B N 1
ATOM 3279 C CA . PRO B 1 50 ? 15.602 -33.562 -4.629 1 94.81 50 PRO B CA 1
ATOM 3280 C C . PRO B 1 50 ? 16.203 -32.75 -5.777 1 94.81 50 PRO B C 1
ATOM 3282 O O . PRO B 1 50 ? 16.219 -31.516 -5.742 1 94.81 50 PRO B O 1
ATOM 3285 N N . LYS B 1 51 ? 16.656 -33.469 -6.742 1 95.75 51 LYS B N 1
ATOM 3286 C CA . LYS B 1 51 ? 17.25 -32.812 -7.902 1 95.75 51 LYS B CA 1
ATOM 3287 C C . LYS B 1 51 ? 16.234 -31.953 -8.633 1 95.75 51 LYS B C 1
ATOM 3289 O O . LYS B 1 51 ? 16.516 -30.797 -8.969 1 95.75 51 LYS B O 1
ATOM 3294 N N . LEU B 1 52 ? 15.086 -32.531 -8.867 1 96.44 52 LEU B N 1
ATOM 3295 C CA . LEU B 1 52 ? 14.031 -31.781 -9.562 1 96.44 52 LEU B CA 1
ATOM 3296 C C . LEU B 1 52 ? 13.609 -30.562 -8.758 1 96.44 52 LEU B C 1
ATOM 3298 O O . LEU B 1 52 ? 13.453 -29.469 -9.32 1 96.44 52 LEU B O 1
ATOM 3302 N N . LYS B 1 53 ? 13.445 -30.734 -7.473 1 95.56 53 LYS B N 1
ATOM 3303 C CA . LYS B 1 53 ? 13.062 -29.625 -6.594 1 95.56 53 LYS B CA 1
ATOM 3304 C C . LYS B 1 53 ? 14.078 -28.5 -6.652 1 95.56 53 LYS B C 1
ATOM 3306 O O . LYS B 1 53 ? 13.711 -27.328 -6.766 1 95.56 53 LYS B O 1
ATOM 3311 N N . GLU B 1 54 ? 15.297 -28.875 -6.582 1 95.25 54 GLU B N 1
ATOM 3312 C CA . GLU B 1 54 ? 16.375 -27.906 -6.602 1 95.25 54 GLU B CA 1
ATOM 3313 C C . GLU B 1 54 ? 16.391 -27.125 -7.914 1 95.25 54 GLU B C 1
ATOM 3315 O O . GLU B 1 54 ? 16.578 -25.906 -7.918 1 95.25 54 GLU B O 1
ATOM 3320 N N . GLN B 1 55 ? 16.234 -27.828 -8.961 1 96.25 55 GLN B N 1
ATOM 3321 C CA . GLN B 1 55 ? 16.234 -27.188 -10.273 1 96.25 55 GLN B CA 1
ATOM 3322 C C . GLN B 1 55 ? 15.055 -26.234 -10.43 1 96.25 55 GLN B C 1
ATOM 3324 O O . GLN B 1 55 ? 15.211 -25.125 -10.938 1 96.25 55 GLN B O 1
ATOM 3329 N N . LEU B 1 56 ? 13.914 -26.656 -10.008 1 96.62 56 LEU B N 1
ATOM 3330 C CA . LEU B 1 56 ? 12.719 -25.812 -10.109 1 96.62 56 LEU B CA 1
ATOM 3331 C C . LEU B 1 56 ? 12.883 -24.531 -9.289 1 96.62 56 LEU B C 1
ATOM 3333 O O . LEU B 1 56 ? 12.477 -23.453 -9.734 1 96.62 56 LEU B O 1
ATOM 3337 N N . LEU B 1 57 ? 13.453 -24.656 -8.148 1 93.5 57 LEU B N 1
ATOM 3338 C CA . LEU B 1 57 ? 13.672 -23.5 -7.289 1 93.5 57 LEU B CA 1
ATOM 3339 C C . LEU B 1 57 ? 14.695 -22.547 -7.906 1 93.5 57 LEU B C 1
ATOM 3341 O O . LEU B 1 57 ? 14.531 -21.328 -7.848 1 93.5 57 LEU B O 1
ATOM 3345 N N . LYS B 1 58 ? 15.727 -23.125 -8.484 1 93.75 58 LYS B N 1
ATOM 3346 C CA . LYS B 1 58 ? 16.781 -22.344 -9.125 1 93.75 58 LYS B CA 1
ATOM 3347 C C . LYS B 1 58 ? 16.219 -21.5 -10.273 1 93.75 58 LYS B C 1
ATOM 3349 O O . LYS B 1 58 ? 16.5 -20.312 -10.367 1 93.75 58 LYS B O 1
ATOM 3354 N N . TRP B 1 59 ? 15.461 -22.062 -11.094 1 95.19 59 TRP B N 1
ATOM 3355 C CA . TRP B 1 59 ? 14.828 -21.359 -12.203 1 95.19 59 TRP B CA 1
ATOM 3356 C C . TRP B 1 59 ? 13.789 -20.359 -11.703 1 95.19 59 TRP B C 1
ATOM 3358 O O . TRP B 1 59 ? 13.625 -19.281 -12.281 1 95.19 59 TRP B O 1
ATOM 3368 N N . GLY B 1 60 ? 13.031 -20.75 -10.633 1 93.56 60 GLY B N 1
ATOM 3369 C CA . GLY B 1 60 ? 12.078 -19.844 -10.031 1 93.56 60 GLY B CA 1
ATOM 3370 C C . GLY B 1 60 ? 12.711 -18.531 -9.578 1 93.56 60 GLY B C 1
ATOM 3371 O O . GLY B 1 60 ? 12.133 -17.469 -9.758 1 93.56 60 GLY B O 1
ATOM 3372 N N . GLU B 1 61 ? 13.859 -18.641 -9.109 1 87.12 61 GLU B N 1
ATOM 3373 C CA . GLU B 1 61 ? 14.57 -17.484 -8.57 1 87.12 61 GLU B CA 1
ATOM 3374 C C . GLU B 1 61 ? 14.906 -16.469 -9.68 1 87.12 61 GLU B C 1
ATOM 3376 O O . GLU B 1 61 ? 14.867 -15.266 -9.453 1 87.12 61 GLU B O 1
ATOM 3381 N N . VAL B 1 62 ? 15.203 -16.938 -10.883 1 89.75 62 VAL B N 1
ATOM 3382 C CA . VAL B 1 62 ? 15.672 -16.047 -11.938 1 89.75 62 VAL B CA 1
ATOM 3383 C C . VAL B 1 62 ? 14.5 -15.602 -12.812 1 89.75 62 VAL B C 1
ATOM 3385 O O . VAL B 1 62 ? 14.648 -14.734 -13.672 1 89.75 62 VAL B O 1
ATOM 3388 N N . THR B 1 63 ? 13.32 -16.156 -12.578 1 91 63 THR B N 1
ATOM 3389 C CA . THR B 1 63 ? 12.164 -15.836 -13.406 1 91 63 THR B CA 1
ATOM 3390 C C . THR B 1 63 ? 11.078 -15.156 -12.57 1 91 63 THR B C 1
ATOM 3392 O O . THR B 1 63 ? 9.883 -15.336 -12.828 1 91 63 THR B O 1
ATOM 3395 N N . ASN B 1 64 ? 11.445 -14.539 -11.5 1 87.5 64 ASN B N 1
ATOM 3396 C CA . ASN B 1 64 ? 10.445 -13.93 -10.625 1 87.5 64 ASN B CA 1
ATOM 3397 C C . ASN B 1 64 ? 9.391 -14.938 -10.18 1 87.5 64 ASN B C 1
ATOM 3399 O O . ASN B 1 64 ? 8.195 -14.711 -10.375 1 87.5 64 ASN B O 1
ATOM 3403 N N . GLN B 1 65 ? 9.852 -16.062 -9.648 1 90.44 65 GLN B N 1
ATOM 3404 C CA . GLN B 1 65 ? 9 -17.156 -9.195 1 90.44 65 GLN B CA 1
ATOM 3405 C C . GLN B 1 65 ? 8.102 -17.656 -10.328 1 90.44 65 GLN B C 1
ATOM 3407 O O . GLN B 1 65 ? 6.906 -17.875 -10.125 1 90.44 65 GLN B O 1
ATOM 3412 N N . TRP B 1 66 ? 8.633 -17.672 -11.539 1 93.06 66 TRP B N 1
ATOM 3413 C CA . TRP B 1 66 ? 8.062 -18.266 -12.742 1 93.06 66 TRP B CA 1
ATOM 3414 C C . TRP B 1 66 ? 7.09 -17.297 -13.414 1 93.06 66 TRP B C 1
ATOM 3416 O O . TRP B 1 66 ? 6.602 -17.562 -14.516 1 93.06 66 TRP B O 1
ATOM 3426 N N . LEU B 1 67 ? 6.867 -16.156 -12.891 1 90.75 67 LEU B N 1
ATOM 3427 C CA . LEU B 1 67 ? 5.832 -15.266 -13.398 1 90.75 67 LEU B CA 1
ATOM 3428 C C . LEU B 1 67 ? 6.285 -14.578 -14.68 1 90.75 67 LEU B C 1
ATOM 3430 O O . LEU B 1 67 ? 5.457 -14.125 -15.477 1 90.75 67 LEU B O 1
ATOM 3434 N N . TYR B 1 68 ? 7.629 -14.516 -14.953 1 88.38 68 TYR B N 1
ATOM 3435 C CA . TYR B 1 68 ? 8.102 -13.961 -16.219 1 88.38 68 TYR B CA 1
ATOM 3436 C C . TYR B 1 68 ? 7.602 -14.789 -17.391 1 88.38 68 TYR B C 1
ATOM 3438 O O . TYR B 1 68 ? 7.32 -14.25 -18.469 1 88.38 68 TYR B O 1
ATOM 3446 N N . LEU B 1 69 ? 7.535 -16.031 -17.172 1 89.5 69 LEU B N 1
ATOM 3447 C CA . LEU B 1 69 ? 7.059 -16.906 -18.25 1 89.5 69 LEU B CA 1
ATOM 3448 C C . LEU B 1 69 ? 5.594 -16.625 -18.562 1 89.5 69 LEU B C 1
ATOM 3450 O O . LEU B 1 69 ? 5.176 -16.719 -19.719 1 89.5 69 LEU B O 1
ATOM 3454 N N . LEU B 1 70 ? 4.812 -16.344 -17.531 1 89.12 70 LEU B N 1
ATOM 3455 C CA . LEU B 1 70 ? 3.418 -15.984 -17.75 1 89.12 70 LEU B CA 1
ATOM 3456 C C . LEU B 1 70 ? 3.309 -14.703 -18.578 1 89.12 70 LEU B C 1
ATOM 3458 O O . LEU B 1 70 ? 2.482 -14.609 -19.484 1 89.12 70 LEU B O 1
ATOM 3462 N N . ASP B 1 71 ? 4.148 -13.812 -18.234 1 84.44 71 ASP B N 1
ATOM 3463 C CA . ASP B 1 71 ? 4.176 -12.562 -18.969 1 84.44 71 ASP B CA 1
ATOM 3464 C C . ASP B 1 71 ? 4.484 -12.805 -20.453 1 84.44 71 ASP B C 1
ATOM 3466 O O . ASP B 1 71 ? 3.881 -12.18 -21.328 1 84.44 71 ASP B O 1
ATOM 3470 N N . TYR B 1 72 ? 5.355 -13.641 -20.656 1 81.81 72 TYR B N 1
ATOM 3471 C CA . TYR B 1 72 ? 5.75 -13.938 -22.031 1 81.81 72 TYR B CA 1
ATOM 3472 C C . TYR B 1 72 ? 4.598 -14.562 -22.797 1 81.81 72 TYR B C 1
ATOM 3474 O O . TYR B 1 72 ? 4.312 -14.172 -23.938 1 81.81 72 TYR B O 1
ATOM 3482 N N . VAL B 1 73 ? 3.996 -15.5 -22.188 1 85.25 73 VAL B N 1
ATOM 3483 C CA . VAL B 1 73 ? 2.9 -16.188 -22.859 1 85.25 73 VAL B CA 1
ATOM 3484 C C . VAL B 1 73 ? 1.773 -15.203 -23.156 1 85.25 73 VAL B C 1
ATOM 3486 O O . VAL B 1 73 ? 1.089 -15.32 -24.172 1 85.25 73 VAL B O 1
ATOM 3489 N N . ASP B 1 74 ? 1.646 -14.281 -22.312 1 82.44 74 ASP B N 1
ATOM 3490 C CA . ASP B 1 74 ? 0.655 -13.234 -22.531 1 82.44 74 ASP B CA 1
ATOM 3491 C C . ASP B 1 74 ? 1.032 -12.375 -23.75 1 82.44 74 ASP B C 1
ATOM 3493 O O . ASP B 1 74 ? 0.18 -12.055 -24.578 1 82.44 74 ASP B O 1
ATOM 3497 N N . THR B 1 75 ? 2.303 -12.078 -23.812 1 76.81 75 THR B N 1
ATOM 3498 C CA . THR B 1 75 ? 2.805 -11.203 -24.859 1 76.81 75 THR B CA 1
ATOM 3499 C C . THR B 1 75 ? 2.654 -11.852 -26.234 1 76.81 75 THR B C 1
ATOM 3501 O O . THR B 1 75 ? 2.254 -11.203 -27.203 1 76.81 75 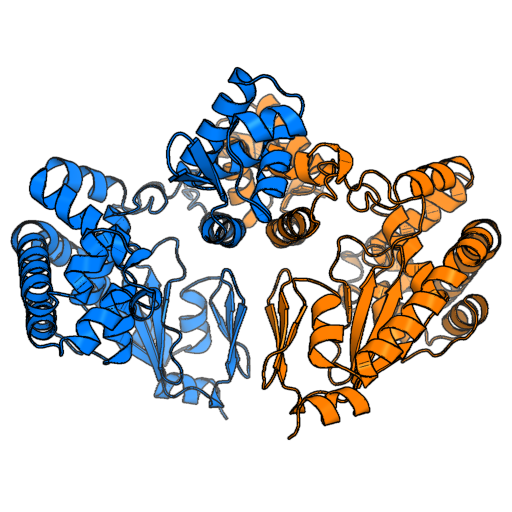THR B O 1
ATOM 3504 N N . VAL B 1 76 ? 2.936 -13.133 -26.281 1 78.56 76 VAL B N 1
ATOM 3505 C CA . VAL B 1 76 ? 2.904 -13.805 -27.578 1 78.56 76 VAL B CA 1
ATOM 3506 C C . VAL B 1 76 ? 1.513 -14.375 -27.828 1 78.56 76 VAL B C 1
ATOM 3508 O O . VAL B 1 76 ? 1.259 -14.969 -28.875 1 78.56 76 VAL B O 1
ATOM 3511 N N . GLN B 1 77 ? 0.625 -14.234 -26.875 1 77.62 77 GLN B N 1
ATOM 3512 C CA . GLN B 1 77 ? -0.744 -14.727 -26.969 1 77.62 77 GLN B CA 1
ATOM 3513 C C . GLN B 1 77 ? -0.767 -16.203 -27.391 1 77.62 77 GLN B C 1
ATOM 3515 O O . GLN B 1 77 ? -1.445 -16.578 -28.344 1 77.62 77 GLN B O 1
ATOM 3520 N N . LEU B 1 78 ? 0.007 -16.875 -26.641 1 79.88 78 LEU B N 1
ATOM 3521 C CA . LEU B 1 78 ? 0.121 -18.297 -26.938 1 79.88 78 LEU B CA 1
ATOM 3522 C C . LEU B 1 78 ? -1.221 -19 -26.75 1 79.88 78 LEU B C 1
ATOM 3524 O O . LEU B 1 78 ? -1.887 -18.812 -25.734 1 79.88 78 LEU B O 1
ATOM 3528 N N . GLU B 1 79 ? -1.606 -19.656 -27.797 1 81.69 79 GLU B N 1
ATOM 3529 C CA . GLU B 1 79 ? -2.797 -20.5 -27.734 1 81.69 79 GLU B CA 1
ATOM 3530 C C . GLU B 1 79 ? -2.434 -21.984 -27.828 1 81.69 79 GLU B C 1
ATOM 3532 O O . GLU B 1 79 ? -1.841 -22.422 -28.828 1 81.69 79 GLU B O 1
ATOM 3537 N N . GLU B 1 80 ? -2.592 -22.641 -26.734 1 85.31 80 GLU B N 1
ATOM 3538 C CA . GLU B 1 80 ? -2.277 -24.062 -26.703 1 85.31 80 GLU B CA 1
ATOM 3539 C C . GLU B 1 80 ? -3.441 -24.859 -26.125 1 85.31 80 GLU B C 1
ATOM 3541 O O . GLU B 1 80 ? -4.238 -24.344 -25.344 1 85.31 80 GLU B O 1
ATOM 3546 N N . SER B 1 81 ? -3.471 -26.125 -26.578 1 84.69 81 SER B N 1
ATOM 3547 C CA . SER B 1 81 ? -4.473 -27.031 -26.047 1 84.69 81 SER B CA 1
ATOM 3548 C C . SER B 1 81 ? -3.879 -27.938 -24.969 1 84.69 81 SER B C 1
ATOM 3550 O O . SER B 1 81 ? -4.605 -28.469 -24.125 1 84.69 81 SER B O 1
ATOM 3552 N N . TYR B 1 82 ? -2.547 -28.094 -25.125 1 89.62 82 TYR B N 1
ATOM 3553 C CA . TYR B 1 82 ? -1.831 -28.953 -24.188 1 89.62 82 TYR B CA 1
ATOM 3554 C C . TYR B 1 82 ? -0.569 -28.266 -23.688 1 89.62 82 TYR B C 1
ATOM 3556 O O . TYR B 1 82 ? 0.061 -27.5 -24.406 1 89.62 82 TYR B O 1
ATOM 3564 N N . ALA B 1 83 ? -0.25 -28.594 -22.422 1 93.38 83 ALA B N 1
ATOM 3565 C CA . ALA B 1 83 ? 0.945 -28.016 -21.812 1 93.38 83 ALA B CA 1
ATOM 3566 C C . ALA B 1 83 ? 2.195 -28.391 -22.609 1 93.38 83 ALA B C 1
ATOM 3568 O O . ALA B 1 83 ? 3.104 -27.578 -22.766 1 93.38 83 ALA B O 1
ATOM 3569 N N . GLU B 1 84 ? 2.201 -29.609 -23.172 1 91.31 84 GLU B N 1
ATOM 3570 C CA . GLU B 1 84 ? 3.355 -30.109 -23.922 1 91.31 84 GLU B CA 1
ATOM 3571 C C . GLU B 1 84 ? 3.615 -29.266 -25.156 1 91.31 84 GLU B C 1
ATOM 3573 O O . GLU B 1 84 ? 4.77 -29.016 -25.516 1 91.31 84 GLU B O 1
ATOM 3578 N N . GLU B 1 85 ? 2.547 -28.906 -25.766 1 89.94 85 GLU B N 1
ATOM 3579 C CA . GLU B 1 85 ? 2.672 -28.078 -26.969 1 89.94 85 GLU B CA 1
ATOM 3580 C C . GLU B 1 85 ? 3.371 -26.766 -26.641 1 89.94 85 GLU B C 1
ATOM 3582 O O . GLU B 1 85 ? 4.238 -26.312 -27.406 1 89.94 85 GLU B O 1
ATOM 3587 N N . ALA B 1 86 ? 2.965 -26.156 -25.578 1 91.31 86 ALA B N 1
ATOM 3588 C CA . ALA B 1 86 ? 3.545 -24.875 -25.172 1 91.31 86 ALA B CA 1
ATOM 3589 C C . ALA B 1 86 ? 5.008 -25.047 -24.781 1 91.31 86 ALA B C 1
ATOM 3591 O O . ALA B 1 86 ? 5.844 -24.203 -25.109 1 91.31 86 ALA B O 1
ATOM 3592 N N . ILE B 1 87 ? 5.34 -26.109 -24.062 1 92.75 87 ILE B N 1
ATOM 3593 C CA . ILE B 1 87 ? 6.719 -26.391 -23.656 1 92.75 87 ILE B CA 1
ATOM 3594 C C . ILE B 1 87 ? 7.59 -26.547 -24.906 1 92.75 87 ILE B C 1
ATOM 3596 O O . ILE B 1 87 ? 8.703 -26.016 -24.953 1 92.75 87 ILE B O 1
ATOM 3600 N N . ASP B 1 88 ? 7.051 -27.188 -25.875 1 89.5 88 ASP B N 1
ATOM 3601 C CA . ASP B 1 88 ? 7.773 -27.391 -27.141 1 89.5 88 ASP B CA 1
ATOM 3602 C C . ASP B 1 88 ? 8.016 -26.062 -27.844 1 89.5 88 ASP B C 1
ATOM 3604 O O . ASP B 1 88 ? 9.07 -25.859 -28.438 1 89.5 88 ASP B O 1
ATOM 3608 N N . GLN B 1 89 ? 7.047 -25.234 -27.797 1 87.38 89 GLN B N 1
ATOM 3609 C CA . GLN B 1 89 ? 7.184 -23.922 -28.422 1 87.38 89 GLN B CA 1
ATOM 3610 C C . GLN B 1 89 ? 8.289 -23.109 -27.766 1 87.38 89 GLN B C 1
ATOM 3612 O O . GLN B 1 89 ? 8.977 -22.328 -28.422 1 87.38 89 GLN B O 1
ATOM 3617 N N . LEU B 1 90 ? 8.469 -23.234 -26.5 1 86.38 90 LEU B N 1
ATOM 3618 C CA . LEU B 1 90 ? 9.539 -22.547 -25.781 1 86.38 90 LEU B CA 1
ATOM 3619 C C . LEU B 1 90 ? 10.906 -22.953 -26.344 1 86.38 90 LEU B C 1
ATOM 3621 O O . LEU B 1 90 ? 11.836 -22.156 -26.359 1 86.38 90 LEU B O 1
ATOM 3625 N N . ARG B 1 91 ? 10.977 -24.172 -26.797 1 85.19 91 ARG B N 1
ATOM 3626 C CA . ARG B 1 91 ? 12.227 -24.703 -27.328 1 85.19 91 ARG B CA 1
ATOM 3627 C C . ARG B 1 91 ? 12.609 -23.984 -28.625 1 85.19 91 ARG B C 1
ATOM 3629 O O . ARG B 1 91 ? 13.789 -23.953 -28.984 1 85.19 91 ARG B O 1
ATOM 3636 N N . TYR B 1 92 ? 11.656 -23.406 -29.219 1 85.88 92 TYR B N 1
ATOM 3637 C CA . TYR B 1 92 ? 11.922 -22.844 -30.531 1 85.88 92 TYR B CA 1
ATOM 3638 C C . TYR B 1 92 ? 11.945 -21.312 -30.484 1 85.88 92 TYR B C 1
ATOM 3640 O O . TYR B 1 92 ? 11.961 -20.656 -31.516 1 85.88 92 TYR B O 1
ATOM 3648 N N . LEU B 1 93 ? 11.914 -20.781 -29.328 1 87.19 93 LEU B N 1
ATOM 3649 C CA . LEU B 1 93 ? 12.062 -19.344 -29.172 1 87.19 93 LEU B CA 1
ATOM 3650 C C . LEU B 1 93 ? 13.43 -18.875 -29.656 1 87.19 93 LEU B C 1
ATOM 3652 O O . LEU B 1 93 ? 14.422 -19.609 -29.516 1 87.19 93 LEU B O 1
ATOM 3656 N N . SER B 1 94 ? 13.422 -17.609 -30.172 1 90.88 94 SER B N 1
ATOM 3657 C CA . SER B 1 94 ? 14.742 -17.016 -30.422 1 90.88 94 SER B CA 1
ATOM 3658 C C . SER B 1 94 ? 15.516 -16.844 -29.109 1 90.88 94 SER B C 1
ATOM 3660 O O . SER B 1 94 ? 14.914 -16.703 -28.047 1 90.88 94 SER B O 1
ATOM 3662 N N . THR B 1 95 ? 16.781 -16.875 -29.266 1 91.31 95 THR B N 1
ATOM 3663 C CA . THR B 1 95 ? 17.594 -16.734 -28.062 1 91.31 95 THR B CA 1
ATOM 3664 C C . THR B 1 95 ? 17.344 -15.383 -27.406 1 91.31 95 THR B C 1
ATOM 3666 O O . THR B 1 95 ? 17.375 -15.273 -26.172 1 91.31 95 THR B O 1
ATOM 3669 N N . ASP B 1 96 ? 17.062 -14.406 -28.156 1 87.75 96 ASP B N 1
ATOM 3670 C CA . ASP B 1 96 ? 16.781 -13.094 -27.609 1 87.75 96 ASP B CA 1
ATOM 3671 C C . ASP B 1 96 ? 15.453 -13.094 -26.844 1 87.75 96 ASP B C 1
ATOM 3673 O O . ASP B 1 96 ? 15.367 -12.539 -25.734 1 87.75 96 ASP B O 1
ATOM 3677 N N . ASP B 1 97 ? 14.484 -13.711 -27.391 1 86.88 97 ASP B N 1
ATOM 3678 C CA . ASP B 1 97 ? 13.188 -13.805 -26.734 1 86.88 97 ASP B CA 1
ATOM 3679 C C . ASP B 1 97 ? 13.281 -14.633 -25.453 1 86.88 97 ASP B C 1
ATOM 3681 O O . ASP B 1 97 ? 12.641 -14.305 -24.453 1 86.88 97 ASP B O 1
ATOM 3685 N N . PHE B 1 98 ? 14.086 -15.664 -25.578 1 91.62 98 PHE B N 1
ATOM 3686 C CA . PHE B 1 98 ? 14.281 -16.516 -24.406 1 91.62 98 PHE B CA 1
ATOM 3687 C C . PHE B 1 98 ? 14.914 -15.719 -23.266 1 91.62 98 PHE B C 1
ATOM 3689 O O . PHE B 1 98 ? 14.43 -15.758 -22.125 1 91.62 98 PHE B O 1
ATOM 3696 N N . ARG B 1 99 ? 15.938 -14.938 -23.562 1 89.94 99 ARG B N 1
ATOM 3697 C CA . ARG B 1 99 ? 16.609 -14.133 -22.562 1 89.94 99 ARG B CA 1
ATOM 3698 C C . ARG B 1 99 ? 15.656 -13.117 -21.938 1 89.94 99 ARG B C 1
ATOM 3700 O O . ARG B 1 99 ? 15.648 -12.93 -20.719 1 89.94 99 ARG B O 1
ATOM 3707 N N . LYS B 1 100 ? 14.844 -12.602 -22.734 1 82.94 100 LYS B N 1
ATOM 3708 C CA . LYS B 1 100 ? 13.883 -11.609 -22.25 1 82.94 100 LYS B CA 1
ATOM 3709 C C . LYS B 1 100 ? 12.836 -12.242 -21.344 1 82.94 100 LYS B C 1
ATOM 3711 O O . LYS B 1 100 ? 12.477 -11.68 -20.312 1 82.94 100 LYS B O 1
ATOM 3716 N N . CYS B 1 101 ? 12.406 -13.375 -21.688 1 87.06 101 CYS B N 1
ATOM 3717 C CA . CYS B 1 101 ? 11.367 -14.109 -20.984 1 87.06 101 CYS B CA 1
ATOM 3718 C C . CYS B 1 101 ? 11.859 -14.578 -19.625 1 87.06 101 CYS B C 1
ATOM 3720 O O . CYS B 1 101 ? 11.086 -14.648 -18.656 1 87.06 101 CYS B O 1
ATOM 3722 N N . ILE B 1 102 ? 13.109 -14.75 -19.547 1 90.31 102 ILE B N 1
ATOM 3723 C CA . ILE B 1 102 ? 13.625 -15.375 -18.344 1 90.31 102 ILE B CA 1
ATOM 3724 C C . ILE B 1 102 ? 14.242 -14.32 -17.438 1 90.31 102 ILE B C 1
ATOM 3726 O O . ILE B 1 102 ? 14.008 -14.32 -16.219 1 90.31 102 ILE B O 1
ATOM 3730 N N . LEU B 1 103 ? 14.961 -13.398 -18.016 1 85.56 103 LEU B N 1
ATOM 3731 C CA . LEU B 1 103 ? 15.719 -12.445 -17.219 1 85.56 103 LEU B CA 1
ATOM 3732 C C . LEU B 1 103 ? 14.961 -11.133 -17.062 1 85.56 103 LEU B C 1
ATOM 3734 O O . LEU B 1 103 ? 15.281 -10.328 -16.188 1 85.56 103 LEU B O 1
ATOM 3738 N N . GLY B 1 104 ? 13.969 -10.969 -17.859 1 78.94 104 GLY B N 1
ATOM 3739 C CA . GLY B 1 104 ? 13.25 -9.703 -17.797 1 78.94 104 GLY B CA 1
ATOM 3740 C C . GLY B 1 104 ? 14.148 -8.5 -17.984 1 78.94 104 GLY B C 1
ATOM 3741 O O . GLY B 1 104 ? 14.914 -8.438 -18.953 1 78.94 104 GLY B O 1
ATOM 3742 N N . ALA B 1 105 ? 14.062 -7.551 -17 1 71.25 105 ALA B N 1
ATOM 3743 C CA . ALA B 1 105 ? 14.844 -6.316 -17.078 1 71.25 105 ALA B CA 1
ATOM 3744 C C . ALA B 1 105 ? 16.344 -6.602 -16.922 1 71.25 105 ALA B C 1
ATOM 3746 O O . ALA B 1 105 ? 17.172 -5.82 -17.391 1 71.25 105 ALA B O 1
ATOM 3747 N N . LYS B 1 106 ? 16.688 -7.688 -16.375 1 77.94 106 LYS B N 1
ATOM 3748 C CA . LYS B 1 106 ? 18.094 -8.039 -16.125 1 77.94 106 LYS B CA 1
ATOM 3749 C C . LYS B 1 106 ? 18.812 -8.406 -17.422 1 77.94 106 LYS B C 1
ATOM 3751 O O . LYS B 1 106 ? 20.031 -8.5 -17.438 1 77.94 106 LYS B O 1
ATOM 3756 N N . MET B 1 107 ? 18.047 -8.602 -18.453 1 81.25 107 MET B N 1
ATOM 3757 C CA . MET B 1 107 ? 18.656 -8.914 -19.734 1 81.25 107 MET B CA 1
ATOM 3758 C C . MET B 1 107 ? 19.625 -7.82 -20.172 1 81.25 107 MET B C 1
ATOM 3760 O O . MET B 1 107 ? 20.656 -8.102 -20.781 1 81.25 107 MET B O 1
ATOM 3764 N N . GLU B 1 108 ? 19.25 -6.617 -19.672 1 76.12 108 GLU B N 1
ATOM 3765 C CA . GLU B 1 108 ? 20.062 -5.473 -20.078 1 76.12 108 GLU B CA 1
ATOM 3766 C C . GLU B 1 108 ? 21.109 -5.141 -19.016 1 76.12 108 GLU B C 1
ATOM 3768 O O . GLU B 1 108 ? 21.953 -4.258 -19.203 1 76.12 108 GLU B O 1
ATOM 3773 N N . ALA B 1 109 ? 21.094 -5.828 -18 1 75.88 109 ALA B N 1
ATOM 3774 C CA . ALA B 1 109 ? 22.016 -5.566 -16.906 1 75.88 109 ALA B CA 1
ATOM 3775 C C . ALA B 1 109 ? 23.438 -6.016 -17.266 1 75.88 109 ALA B C 1
ATOM 3777 O O . ALA B 1 109 ? 23.609 -6.988 -18 1 75.88 109 ALA B O 1
ATOM 3778 N N . PRO B 1 110 ? 24.5 -5.281 -16.75 1 77.56 110 PRO B N 1
ATOM 3779 C CA . PRO B 1 110 ? 25.875 -5.742 -16.953 1 77.56 110 PRO B CA 1
ATOM 3780 C C . PRO B 1 110 ? 26.109 -7.148 -16.391 1 77.56 110 PRO B C 1
ATOM 3782 O O . PRO B 1 110 ? 25.594 -7.492 -15.336 1 77.56 110 PRO B O 1
ATOM 3785 N N . ILE B 1 111 ? 26.844 -7.887 -17.172 1 83.62 111 ILE B N 1
ATOM 3786 C CA . ILE B 1 111 ? 27.047 -9.297 -16.859 1 83.62 111 ILE B CA 1
ATOM 3787 C C . ILE B 1 111 ? 27.656 -9.453 -15.477 1 83.62 111 ILE B C 1
ATOM 3789 O O . ILE B 1 111 ? 27.359 -10.422 -14.766 1 83.62 111 ILE B O 1
ATOM 3793 N N . GLU B 1 112 ? 28.406 -8.414 -15.016 1 77.5 112 GLU B N 1
ATOM 3794 C CA . GLU B 1 112 ? 29.125 -8.484 -13.75 1 77.5 112 GLU B CA 1
ATOM 3795 C C . GLU B 1 112 ? 28.156 -8.406 -12.562 1 77.5 112 GLU B C 1
ATOM 3797 O O . GLU B 1 112 ? 28.5 -8.82 -11.453 1 77.5 112 GLU B O 1
ATOM 3802 N N . THR B 1 113 ? 26.984 -8 -12.875 1 76.62 113 THR B N 1
ATOM 3803 C CA . THR B 1 113 ? 26.016 -7.832 -11.797 1 76.62 113 THR B CA 1
ATOM 3804 C C . THR B 1 113 ? 25.109 -9.062 -11.68 1 76.62 113 THR B C 1
ATOM 3806 O O . THR B 1 113 ? 24.344 -9.18 -10.727 1 76.62 113 THR B O 1
ATOM 3809 N N . LEU B 1 114 ? 25.312 -9.992 -12.586 1 81 114 LEU B N 1
ATOM 3810 C CA . LEU B 1 114 ? 24.438 -11.148 -12.656 1 81 114 LEU B CA 1
ATOM 3811 C C . LEU B 1 114 ? 25.031 -12.336 -11.906 1 81 114 LEU B C 1
ATOM 3813 O O . LEU B 1 114 ? 26.25 -12.43 -11.758 1 81 114 LEU B O 1
ATOM 3817 N N . THR B 1 115 ? 24.188 -13.148 -11.344 1 83.06 115 THR B N 1
ATOM 3818 C CA . THR B 1 115 ? 24.641 -14.406 -10.758 1 83.06 115 THR B CA 1
ATOM 3819 C C . THR B 1 115 ? 25.219 -15.328 -11.82 1 83.06 115 THR B C 1
ATOM 3821 O O . THR B 1 115 ? 25.031 -15.094 -13.016 1 83.06 115 THR B O 1
ATOM 3824 N N . GLU B 1 116 ? 25.891 -16.359 -11.359 1 88.75 116 GLU B N 1
ATOM 3825 C CA . GLU B 1 116 ? 26.469 -17.328 -12.289 1 88.75 116 GLU B CA 1
ATOM 3826 C C . GLU B 1 116 ? 25.406 -17.953 -13.18 1 88.75 116 GLU B C 1
ATOM 3828 O O . GLU B 1 116 ? 25.609 -18.125 -14.383 1 88.75 116 GLU B O 1
ATOM 3833 N N . PHE B 1 117 ? 24.359 -18.266 -12.656 1 90.56 117 PHE B N 1
ATOM 3834 C CA . PHE B 1 117 ? 23.266 -18.891 -13.391 1 90.56 117 PHE B CA 1
ATOM 3835 C C . PHE B 1 117 ? 22.672 -17.922 -14.406 1 90.56 117 PHE B C 1
ATOM 3837 O O . PHE B 1 117 ? 22.375 -18.297 -15.539 1 90.56 117 PHE B O 1
ATOM 3844 N N . GLU B 1 118 ? 22.5 -16.719 -14.016 1 90.69 118 GLU B N 1
ATOM 3845 C CA . GLU B 1 118 ? 21.984 -15.688 -14.922 1 90.69 118 GLU B CA 1
ATOM 3846 C C . GLU B 1 118 ? 22.953 -15.438 -16.078 1 90.69 118 GLU B C 1
ATOM 3848 O O . GLU B 1 118 ? 22.516 -15.203 -17.203 1 90.69 118 GLU B O 1
ATOM 3853 N N . GLN B 1 119 ? 24.234 -15.531 -15.75 1 92 119 GLN B N 1
ATOM 3854 C CA . GLN B 1 119 ? 25.234 -15.391 -16.797 1 92 119 GLN B CA 1
ATOM 3855 C C . GLN B 1 119 ? 25.141 -16.516 -17.812 1 92 119 GLN B C 1
ATOM 3857 O O . GLN B 1 119 ? 25.25 -16.281 -19.016 1 92 119 GLN B O 1
ATOM 3862 N N . ALA B 1 120 ? 24.953 -17.672 -17.312 1 94.06 120 ALA B N 1
ATOM 3863 C CA . ALA B 1 120 ? 24.812 -18.812 -18.219 1 94.06 120 ALA B CA 1
ATOM 3864 C C . ALA B 1 120 ? 23.609 -18.625 -19.141 1 94.06 120 ALA B C 1
ATOM 3866 O O . ALA B 1 120 ? 23.688 -18.953 -20.328 1 94.06 120 ALA B O 1
ATOM 3867 N N . ILE B 1 121 ? 22.531 -18.094 -18.625 1 93.44 121 ILE B N 1
ATOM 3868 C CA . ILE B 1 121 ? 21.328 -17.859 -19.406 1 93.44 121 ILE B CA 1
ATOM 3869 C C . ILE B 1 121 ? 21.609 -16.812 -20.484 1 93.44 121 ILE B C 1
ATOM 3871 O O . ILE B 1 121 ? 21.156 -16.938 -21.625 1 93.44 121 ILE B O 1
ATOM 3875 N N . LYS B 1 122 ? 22.328 -15.844 -20.094 1 92.06 122 LYS B N 1
ATOM 3876 C CA . LYS B 1 122 ? 22.641 -14.75 -21.016 1 92.06 122 LYS B CA 1
ATOM 3877 C C . LYS B 1 122 ? 23.625 -15.195 -22.094 1 92.06 122 LYS B C 1
ATOM 3879 O O . LYS B 1 122 ? 23.469 -14.836 -23.266 1 92.06 122 LYS B O 1
ATOM 3884 N N . THR B 1 123 ? 24.656 -16.031 -21.812 1 93.44 123 THR B N 1
ATOM 3885 C CA . THR B 1 123 ? 25.75 -16.328 -22.719 1 93.44 123 THR B CA 1
ATOM 3886 C C . THR B 1 123 ? 25.5 -17.641 -23.453 1 93.44 123 THR B C 1
ATOM 3888 O O . THR B 1 123 ? 25.969 -17.844 -24.578 1 93.44 123 THR B O 1
ATOM 3891 N N . ASP B 1 124 ? 24.844 -18.562 -22.844 1 94.75 124 ASP B N 1
ATOM 3892 C CA . ASP B 1 124 ? 24.562 -19.875 -23.422 1 94.75 124 ASP B CA 1
ATOM 3893 C C . ASP B 1 124 ? 23.062 -20.109 -23.516 1 94.75 124 ASP B C 1
ATOM 3895 O O . ASP B 1 124 ? 22.547 -21.109 -23.016 1 94.75 124 ASP B O 1
ATOM 3899 N N . ALA B 1 125 ? 22.406 -19.266 -24.172 1 93.44 125 ALA B N 1
ATOM 3900 C CA . ALA B 1 125 ? 20.953 -19.25 -24.188 1 93.44 125 ALA B CA 1
ATOM 3901 C C . ALA B 1 125 ? 20.391 -20.516 -24.828 1 93.44 125 ALA B C 1
ATOM 3903 O O . ALA B 1 125 ? 19.375 -21.047 -24.375 1 93.44 125 ALA B O 1
ATOM 3904 N N . GLU B 1 126 ? 21.031 -21.031 -25.859 1 93.69 126 GLU B N 1
ATOM 3905 C CA . GLU B 1 126 ? 20.531 -22.203 -26.562 1 93.69 126 GLU B CA 1
ATOM 3906 C C . GLU B 1 126 ? 20.516 -23.422 -25.641 1 93.69 126 GLU B C 1
ATOM 3908 O O . GLU B 1 126 ? 19.531 -24.156 -25.594 1 93.69 126 GLU B O 1
ATOM 3913 N N . ARG B 1 127 ? 21.562 -23.578 -24.969 1 95.31 127 ARG B N 1
ATOM 3914 C CA . ARG B 1 127 ? 21.656 -24.703 -24.047 1 95.31 127 ARG B CA 1
ATOM 3915 C C . ARG B 1 127 ? 20.656 -24.562 -22.906 1 95.31 127 ARG B C 1
ATOM 3917 O O . ARG B 1 127 ? 20.016 -25.531 -22.516 1 95.31 127 ARG B O 1
ATOM 3924 N N . MET B 1 128 ? 20.562 -23.422 -22.375 1 95.62 128 MET B N 1
ATOM 3925 C CA . MET B 1 128 ? 19.672 -23.172 -21.234 1 95.62 128 MET B CA 1
ATOM 3926 C C . MET B 1 128 ? 18.219 -23.328 -21.641 1 95.62 128 MET B C 1
ATOM 3928 O O . MET B 1 128 ? 17.391 -23.781 -20.828 1 95.62 128 MET B O 1
ATOM 3932 N N . GLN B 1 129 ? 17.953 -22.953 -22.797 1 94.94 129 GLN B N 1
ATOM 3933 C CA . GLN B 1 129 ? 16.609 -23.109 -23.344 1 94.94 129 GLN B CA 1
ATOM 3934 C C . GLN B 1 129 ? 16.219 -24.594 -23.375 1 94.94 129 GLN B C 1
ATOM 3936 O O . GLN B 1 129 ? 15.094 -24.938 -22.984 1 94.94 129 GLN B O 1
ATOM 3941 N N . ARG B 1 130 ? 17.094 -25.359 -23.828 1 94.31 130 ARG B N 1
ATOM 3942 C CA . ARG B 1 130 ? 16.859 -26.797 -23.859 1 94.31 130 ARG B CA 1
ATOM 3943 C C . ARG B 1 130 ? 16.719 -27.359 -22.453 1 94.31 130 ARG B C 1
ATOM 3945 O O . ARG B 1 130 ? 15.828 -28.188 -22.188 1 94.31 130 ARG B O 1
ATOM 3952 N N . GLU B 1 131 ? 17.516 -26.891 -21.609 1 95.75 131 GLU B N 1
ATOM 3953 C CA . GLU B 1 131 ? 17.469 -27.359 -20.234 1 95.75 131 GLU B CA 1
ATOM 3954 C C . GLU B 1 131 ? 16.125 -27.016 -19.578 1 95.75 131 GLU B C 1
ATOM 3956 O O . GLU B 1 131 ? 15.539 -27.844 -18.875 1 95.75 131 GLU B O 1
ATOM 3961 N N . LEU B 1 132 ? 15.719 -25.828 -19.797 1 96.44 132 LEU B N 1
ATOM 3962 C CA . LEU B 1 132 ? 14.453 -25.391 -19.234 1 96.44 132 LEU B CA 1
ATOM 3963 C C . LEU B 1 132 ? 13.297 -26.219 -19.781 1 96.44 132 LEU B C 1
ATOM 3965 O O . LEU B 1 132 ? 12.422 -26.656 -19.031 1 96.44 132 LEU B O 1
ATOM 3969 N N . SER B 1 133 ? 13.281 -26.406 -21.094 1 95.06 133 SER B N 1
ATOM 3970 C CA . SER B 1 133 ? 12.227 -27.188 -21.719 1 95.06 133 SER B CA 1
ATOM 3971 C C . SER B 1 133 ? 12.188 -28.609 -21.172 1 95.06 133 SER B C 1
ATOM 3973 O O . SER B 1 133 ? 11.117 -29.141 -20.875 1 95.06 133 SER B O 1
ATOM 3975 N N . ASP B 1 134 ? 13.375 -29.156 -21 1 96.19 134 ASP B N 1
ATOM 3976 C CA . ASP B 1 134 ? 13.461 -30.516 -20.453 1 96.19 134 ASP B CA 1
ATOM 3977 C C . ASP B 1 134 ? 12.953 -30.562 -19.016 1 96.19 134 ASP B C 1
ATOM 3979 O O . ASP B 1 134 ? 12.266 -31.5 -18.625 1 96.19 134 ASP B O 1
ATOM 3983 N N . LEU B 1 135 ? 13.305 -29.578 -18.328 1 97.5 135 LEU B N 1
ATOM 3984 C CA . LEU B 1 135 ? 12.883 -29.5 -16.938 1 97.5 135 LEU B CA 1
ATOM 3985 C C . LEU B 1 135 ? 11.367 -29.406 -16.828 1 97.5 135 LEU B C 1
ATOM 3987 O O . LEU B 1 135 ? 10.75 -30.109 -16.031 1 97.5 135 LEU B O 1
ATOM 3991 N N . LEU B 1 136 ? 10.758 -28.547 -17.625 1 97.25 136 LEU B N 1
ATOM 3992 C CA . LEU B 1 136 ? 9.312 -28.359 -17.609 1 97.25 136 LEU B CA 1
ATOM 3993 C C . LEU B 1 136 ? 8.594 -29.625 -18.047 1 97.25 136 LEU B C 1
ATOM 3995 O O . LEU B 1 136 ? 7.559 -30 -17.484 1 97.25 136 LEU B O 1
ATOM 3999 N N . PHE B 1 137 ? 9.195 -30.266 -19.016 1 95.25 137 PHE B N 1
ATOM 4000 C CA . PHE B 1 137 ? 8.609 -31.516 -19.5 1 95.25 137 PHE B CA 1
ATOM 4001 C C . PHE B 1 137 ? 8.641 -32.594 -18.422 1 95.25 137 PHE B C 1
ATOM 4003 O O . PHE B 1 137 ? 7.66 -33.312 -18.219 1 95.25 137 PHE B O 1
ATOM 4010 N N . GLU B 1 138 ? 9.734 -32.656 -17.766 1 96.06 138 GLU B N 1
ATOM 4011 C CA . GLU B 1 138 ? 9.875 -33.625 -16.688 1 96.06 138 GLU B CA 1
ATOM 4012 C C . GLU B 1 138 ? 8.867 -33.375 -15.57 1 96.06 138 GLU B C 1
ATOM 4014 O O . GLU B 1 138 ? 8.203 -34.281 -15.094 1 96.06 138 GLU B O 1
ATOM 4019 N N . TYR B 1 139 ? 8.828 -32.188 -15.18 1 97.62 139 TYR B N 1
ATOM 4020 C CA . TYR B 1 139 ? 7.891 -31.828 -14.125 1 97.62 139 TYR B CA 1
ATOM 4021 C C . TYR B 1 139 ? 6.457 -32.125 -14.539 1 97.62 139 TYR B C 1
ATOM 4023 O O . TYR B 1 139 ? 5.691 -32.688 -13.758 1 97.62 139 TYR B O 1
ATOM 4031 N N . HIS B 1 140 ? 6.109 -31.75 -15.75 1 96.62 140 HIS B N 1
ATOM 4032 C CA . HIS B 1 140 ? 4.746 -31.953 -16.219 1 96.62 140 HIS B CA 1
ATOM 4033 C C . HIS B 1 140 ? 4.414 -33.438 -16.312 1 96.62 140 HIS B C 1
ATOM 4035 O O . HIS B 1 140 ? 3.42 -33.906 -15.742 1 96.62 140 HIS B O 1
ATOM 4041 N N . GLN B 1 141 ? 5.262 -34.188 -16.875 1 93.56 141 GLN B N 1
ATOM 4042 C CA . GLN B 1 141 ? 4.977 -35.594 -17.156 1 93.56 141 GLN B CA 1
ATOM 4043 C C . GLN B 1 141 ? 4.961 -36.438 -15.883 1 93.56 141 GLN B C 1
ATOM 4045 O O . GLN B 1 141 ? 4.117 -37.312 -15.711 1 93.56 141 GLN B O 1
ATOM 4050 N N . ASN B 1 142 ? 5.805 -36.094 -14.977 1 94.19 142 ASN B N 1
ATOM 4051 C CA . ASN B 1 142 ? 5.988 -36.969 -13.812 1 94.19 142 ASN B CA 1
ATOM 4052 C C . ASN B 1 142 ? 5.141 -36.5 -12.633 1 94.19 142 ASN B C 1
ATOM 4054 O O . ASN B 1 142 ? 4.883 -37.281 -11.711 1 94.19 142 ASN B O 1
ATOM 4058 N N . HIS B 1 143 ? 4.699 -35.281 -12.672 1 96 143 HIS B N 1
ATOM 4059 C CA . HIS B 1 143 ? 4.039 -34.812 -11.461 1 96 143 HIS B CA 1
ATOM 4060 C C . HIS B 1 143 ? 2.781 -34.031 -11.805 1 96 143 HIS B C 1
ATOM 4062 O O . HIS B 1 143 ? 1.671 -34.438 -11.453 1 96 143 HIS B O 1
ATOM 4068 N N . PHE B 1 144 ? 2.896 -33 -12.586 1 96.81 144 PHE B N 1
ATOM 4069 C CA . PHE B 1 144 ? 1.804 -32.031 -12.711 1 96.81 144 PHE B CA 1
ATOM 4070 C C . PHE B 1 144 ? 0.686 -32.594 -13.578 1 96.81 144 PHE B C 1
ATOM 4072 O O . PHE B 1 144 ? -0.483 -32.25 -13.398 1 96.81 144 PHE B O 1
ATOM 4079 N N . SER B 1 145 ? 0.991 -33.438 -14.531 1 93.25 145 SER B N 1
ATOM 4080 C CA . SER B 1 145 ? -0.023 -34 -15.43 1 93.25 145 SER B CA 1
ATOM 4081 C C . SER B 1 145 ? -1.132 -34.688 -14.641 1 93.25 145 SER B C 1
ATOM 4083 O O . SER B 1 145 ? -2.307 -34.594 -15.008 1 93.25 145 SER B O 1
ATOM 4085 N N . ARG B 1 146 ? -0.804 -35.312 -13.594 1 89.69 146 ARG B N 1
ATOM 4086 C CA . ARG B 1 146 ? -1.798 -36 -12.758 1 89.69 146 ARG B CA 1
ATOM 4087 C C . ARG B 1 146 ? -2.691 -34.969 -12.055 1 89.69 146 ARG B C 1
ATOM 4089 O O . ARG B 1 146 ? -3.91 -35.156 -11.992 1 89.69 146 ARG B O 1
ATOM 4096 N N . GLU B 1 147 ? -2.055 -33.969 -11.523 1 93.19 147 GLU B N 1
ATOM 4097 C CA . GLU B 1 147 ? -2.828 -32.906 -10.883 1 93.19 147 GLU B CA 1
ATOM 4098 C C . GLU B 1 147 ? -3.717 -32.188 -11.891 1 93.19 147 GLU B C 1
ATOM 4100 O O . GLU B 1 147 ? -4.875 -31.906 -11.594 1 93.19 147 GLU B O 1
ATOM 4105 N N . LEU B 1 148 ? -3.141 -31.922 -13.07 1 93.31 148 LEU B N 1
ATOM 4106 C CA . LEU B 1 148 ? -3.902 -31.25 -14.109 1 93.31 148 LEU B CA 1
ATOM 4107 C C . LEU B 1 148 ? -5.152 -32.031 -14.477 1 93.31 148 LEU B C 1
ATOM 4109 O O . LEU B 1 148 ? -6.223 -31.453 -14.672 1 93.31 148 LEU B O 1
ATOM 4113 N N . TYR B 1 149 ? -4.984 -33.312 -14.578 1 86.94 149 TYR B N 1
ATOM 4114 C CA . TYR B 1 149 ? -6.109 -34.188 -14.891 1 86.94 149 TYR B CA 1
ATOM 4115 C C . TYR B 1 149 ? -7.203 -34.062 -13.836 1 86.94 149 TYR B C 1
ATOM 4117 O O . TYR B 1 149 ? -8.391 -34.031 -14.156 1 86.94 149 TYR B O 1
ATOM 4125 N N . ARG B 1 150 ? -6.84 -33.938 -12.609 1 88.31 150 ARG B N 1
ATOM 4126 C CA . ARG B 1 150 ? -7.766 -33.875 -11.484 1 88.31 150 ARG B CA 1
ATOM 4127 C C . ARG B 1 150 ? -8.492 -32.531 -11.453 1 88.31 150 ARG B C 1
ATOM 4129 O O . ARG B 1 150 ? -9.688 -32.469 -11.156 1 88.31 150 ARG B O 1
ATOM 4136 N N . ILE B 1 151 ? -7.812 -31.453 -11.781 1 92.12 151 ILE B N 1
ATOM 4137 C CA . ILE B 1 151 ? -8.383 -30.141 -11.516 1 92.12 151 ILE B CA 1
ATOM 4138 C C . ILE B 1 151 ? -9 -29.578 -12.797 1 92.12 151 ILE B C 1
ATOM 4140 O O . ILE B 1 151 ? -9.766 -28.609 -12.758 1 92.12 151 ILE B O 1
ATOM 4144 N N . GLU B 1 152 ? -8.695 -30.109 -13.953 1 89.75 152 GLU B N 1
ATOM 4145 C CA . GLU B 1 152 ? -9.117 -29.578 -15.25 1 89.75 152 GLU B CA 1
ATOM 4146 C C . GLU B 1 152 ? -10.633 -29.469 -15.328 1 89.75 152 GLU B C 1
ATOM 4148 O O . GLU B 1 152 ? -11.164 -28.469 -15.828 1 89.75 152 GLU B O 1
ATOM 4153 N N . PRO B 1 153 ? -11.391 -30.453 -14.852 1 86.38 153 PRO B N 1
ATOM 4154 C CA . PRO B 1 153 ? -12.852 -30.312 -14.914 1 86.38 153 PRO B CA 1
ATOM 4155 C C . PRO B 1 153 ? -13.367 -29.062 -14.203 1 86.38 153 PRO B C 1
ATOM 4157 O O . PRO B 1 153 ? -14.32 -28.438 -14.664 1 86.38 153 PRO B O 1
ATOM 4160 N N . TRP B 1 154 ? -12.734 -28.734 -13.148 1 88.5 154 TRP B N 1
ATOM 4161 C CA . TRP B 1 154 ? -13.164 -27.562 -12.391 1 88.5 154 TRP B CA 1
ATOM 4162 C C . TRP B 1 154 ? -12.797 -26.281 -13.125 1 88.5 154 TRP B C 1
ATOM 4164 O O . TRP B 1 154 ? -13.531 -25.281 -13.062 1 88.5 154 TRP B O 1
ATOM 4174 N N . LEU B 1 155 ? -11.688 -26.297 -13.805 1 92.75 155 LEU B N 1
ATOM 4175 C CA . LEU B 1 155 ? -11.258 -25.141 -14.586 1 92.75 155 LEU B CA 1
ATOM 4176 C C . LEU B 1 155 ? -12.188 -24.922 -15.781 1 92.75 155 LEU B C 1
ATOM 4178 O O . LEU B 1 155 ? -12.594 -23.797 -16.047 1 92.75 155 LEU B O 1
ATOM 4182 N N . VAL B 1 156 ? -12.508 -25.969 -16.453 1 89.12 156 VAL B N 1
ATOM 4183 C CA . VAL B 1 156 ? -13.391 -25.891 -17.609 1 89.12 156 VAL B CA 1
ATOM 4184 C C . VAL B 1 156 ? -14.789 -25.453 -17.172 1 89.12 156 VAL B C 1
ATOM 4186 O O . VAL B 1 156 ? -15.422 -24.625 -17.812 1 89.12 156 VAL B O 1
ATOM 4189 N N . LYS B 1 157 ? -15.219 -26.016 -16.078 1 88.69 157 LYS B N 1
ATOM 4190 C CA . LYS B 1 157 ? -16.516 -25.609 -15.531 1 88.69 157 LYS B CA 1
ATOM 4191 C C . LYS B 1 157 ? -16.531 -24.125 -15.195 1 88.69 157 LYS B C 1
ATOM 4193 O O . LYS B 1 157 ? -17.484 -23.422 -15.531 1 88.69 157 LYS B O 1
ATOM 4198 N N . ALA B 1 158 ? -15.539 -23.688 -14.539 1 91.81 158 ALA B N 1
ATOM 4199 C CA . ALA B 1 158 ? -15.438 -22.281 -14.164 1 91.81 158 ALA B CA 1
ATOM 4200 C C . ALA B 1 158 ? -15.469 -21.391 -15.398 1 91.81 158 ALA B C 1
ATOM 4202 O O . ALA B 1 158 ? -16.109 -20.328 -15.383 1 91.81 158 ALA B O 1
ATOM 4203 N N . LYS B 1 159 ? -14.758 -21.812 -16.438 1 94 159 LYS B N 1
ATOM 4204 C CA . LYS B 1 159 ? -14.766 -21.094 -17.703 1 94 159 LYS B CA 1
ATOM 4205 C C . LYS B 1 159 ? -16.188 -20.938 -18.25 1 94 159 LYS B C 1
ATOM 4207 O O . LYS B 1 159 ? -16.625 -19.844 -18.578 1 94 159 LYS B O 1
ATOM 4212 N N . HIS B 1 160 ? -16.906 -21.969 -18.25 1 90.62 160 HIS B N 1
ATOM 4213 C CA . HIS B 1 160 ? -18.266 -21.953 -18.797 1 90.62 160 HIS B CA 1
ATOM 4214 C C . HIS B 1 160 ? -19.203 -21.125 -17.938 1 90.62 160 HIS B C 1
ATOM 4216 O O . HIS B 1 160 ? -20.062 -20.406 -18.453 1 90.62 160 HIS B O 1
ATOM 4222 N N . GLU B 1 161 ? -19.062 -21.297 -16.672 1 92.44 161 GLU B N 1
ATOM 4223 C CA . GLU B 1 161 ? -19.891 -20.531 -15.75 1 92.44 161 GLU B CA 1
ATOM 4224 C C . GLU B 1 161 ? -19.672 -19.031 -15.914 1 92.44 161 GLU B C 1
ATOM 4226 O O . GLU B 1 161 ? -20.625 -18.25 -15.961 1 92.44 161 GLU B O 1
ATOM 4231 N N . LEU B 1 162 ? -18.438 -18.688 -15.992 1 93.94 162 LEU B N 1
ATOM 4232 C CA . LEU B 1 162 ? -18.141 -17.266 -16.156 1 93.94 162 LEU B CA 1
ATOM 4233 C C . LEU B 1 162 ? -18.641 -16.766 -17.5 1 93.94 162 LEU B C 1
ATOM 4235 O O . LEU B 1 162 ? -19.172 -15.648 -17.578 1 93.94 162 LEU B O 1
ATOM 4239 N N . MET B 1 163 ? -18.516 -17.516 -18.547 1 92.56 163 MET B N 1
ATOM 4240 C CA . MET B 1 163 ? -19.016 -17.156 -19.859 1 92.56 163 MET B CA 1
ATOM 4241 C C . MET B 1 163 ? -20.531 -16.922 -19.812 1 92.56 163 MET B C 1
ATOM 4243 O O . MET B 1 163 ? -21.047 -15.977 -20.406 1 92.56 163 MET B O 1
ATOM 4247 N N . SER B 1 164 ? -21.172 -17.797 -19.109 1 91.88 164 SER B N 1
ATOM 4248 C CA . SER B 1 164 ? -22.609 -17.672 -18.969 1 91.88 164 SER B CA 1
ATOM 4249 C C . SER B 1 164 ? -22.984 -16.406 -18.203 1 91.88 164 SER B C 1
ATOM 4251 O O . SER B 1 164 ? -23.922 -15.695 -18.594 1 91.88 164 SER B O 1
ATOM 4253 N N . GLU B 1 165 ? -22.25 -16.172 -17.156 1 92.5 165 GLU B N 1
ATOM 4254 C CA . GLU B 1 165 ? -22.5 -14.953 -16.375 1 92.5 165 GLU B CA 1
ATOM 4255 C C . GLU B 1 165 ? -22.234 -13.703 -17.203 1 92.5 165 GLU B C 1
ATOM 4257 O O . GLU B 1 165 ? -22.922 -12.695 -17.062 1 92.5 165 GLU B O 1
ATOM 4262 N N . MET B 1 166 ? -21.281 -13.781 -18.078 1 91.25 166 MET B N 1
ATOM 4263 C CA . MET B 1 166 ? -20.906 -12.656 -18.938 1 91.25 166 MET B CA 1
ATOM 4264 C C . MET B 1 166 ? -22.031 -12.336 -19.922 1 91.25 166 MET B C 1
ATOM 4266 O O . MET B 1 166 ? -22.219 -11.172 -20.297 1 91.25 166 MET B O 1
ATOM 4270 N N . GLU B 1 167 ? -22.766 -13.266 -20.281 1 89.81 167 GLU B N 1
ATOM 4271 C CA . GLU B 1 167 ? -23.875 -13.062 -21.219 1 89.81 167 GLU B CA 1
ATOM 4272 C C . GLU B 1 167 ? -25.016 -12.312 -20.547 1 89.81 167 GLU B C 1
ATOM 4274 O O . GLU B 1 167 ? -25.703 -11.5 -21.188 1 89.81 167 GLU B O 1
ATOM 4279 N N . THR B 1 168 ? -25.141 -12.523 -19.266 1 89.12 168 THR B N 1
ATOM 4280 C CA . THR B 1 168 ? -26.297 -11.969 -18.562 1 89.12 168 THR B CA 1
ATOM 4281 C C . THR B 1 168 ? -25.938 -10.641 -17.891 1 89.12 168 THR B C 1
ATOM 4283 O O . THR B 1 168 ? -26.688 -9.672 -17.984 1 89.12 168 THR B O 1
ATOM 4286 N N . ALA B 1 169 ? -24.828 -10.656 -17.203 1 90.62 169 ALA B N 1
ATOM 4287 C CA . ALA B 1 169 ? -24.391 -9.484 -16.453 1 90.62 169 ALA B CA 1
ATOM 4288 C C . ALA B 1 169 ? -22.875 -9.328 -16.5 1 90.62 169 ALA B C 1
ATOM 4290 O O . ALA B 1 169 ? -22.188 -9.594 -15.516 1 90.62 169 ALA B O 1
ATOM 4291 N N . PRO B 1 170 ? -22.406 -8.758 -17.625 1 90.31 170 PRO B N 1
ATOM 4292 C CA . PRO B 1 170 ? -20.969 -8.727 -17.828 1 90.31 170 PRO B CA 1
ATOM 4293 C C . PRO B 1 170 ? -20.219 -7.93 -16.75 1 90.31 170 PRO B C 1
ATOM 4295 O O . PRO B 1 170 ? -19.172 -8.359 -16.281 1 90.31 170 PRO B O 1
ATOM 4298 N N . LEU B 1 171 ? -20.734 -6.797 -16.344 1 88.12 171 LEU B N 1
ATOM 4299 C CA . LEU B 1 171 ? -20.078 -5.957 -15.344 1 88.12 171 LEU B CA 1
ATOM 4300 C C . LEU B 1 171 ? -19.969 -6.68 -14.008 1 88.12 171 LEU B C 1
ATOM 4302 O O . LEU B 1 171 ? -18.891 -6.734 -13.406 1 88.12 171 LEU B O 1
ATOM 4306 N N . SER B 1 172 ? -21.016 -7.238 -13.586 1 87.31 172 SER B N 1
ATOM 4307 C CA . SER B 1 172 ? -21.047 -7.961 -12.32 1 87.31 172 SER B CA 1
ATOM 4308 C C . SER B 1 172 ? -20.156 -9.203 -12.367 1 87.31 172 SER B C 1
ATOM 4310 O O . SER B 1 172 ? -19.5 -9.547 -11.383 1 87.31 172 SER B O 1
ATOM 4312 N N . ALA B 1 173 ? -20.188 -9.875 -13.477 1 91.31 173 ALA B N 1
ATOM 4313 C CA . ALA B 1 173 ? -19.359 -11.078 -13.664 1 91.31 173 ALA B CA 1
ATOM 4314 C C . ALA B 1 173 ? -17.875 -10.758 -13.5 1 91.31 173 ALA B C 1
ATOM 4316 O O . ALA B 1 173 ? -17.172 -11.453 -12.766 1 91.31 173 ALA B O 1
ATOM 4317 N N . LEU B 1 174 ? -17.469 -9.664 -14.07 1 92.31 174 LEU B N 1
ATOM 4318 C CA . LEU B 1 174 ? -16.062 -9.281 -14.008 1 92.31 174 LEU B CA 1
ATOM 4319 C C . LEU B 1 174 ? -15.688 -8.805 -12.617 1 92.31 174 LEU B C 1
ATOM 4321 O O . LEU B 1 174 ? -14.625 -9.156 -12.102 1 92.31 174 LEU B O 1
ATOM 4325 N N . GLN B 1 175 ? -16.5 -8.086 -11.984 1 88.25 175 GLN B N 1
ATOM 4326 C CA . GLN B 1 175 ? -16.203 -7.539 -10.664 1 88.25 175 GLN B CA 1
ATOM 4327 C C . GLN B 1 175 ? -16.156 -8.648 -9.609 1 88.25 175 GLN B C 1
ATOM 4329 O O . GLN B 1 175 ? -15.555 -8.477 -8.555 1 88.25 175 GLN B O 1
ATOM 4334 N N . SER B 1 176 ? -16.781 -9.766 -9.953 1 88.38 176 SER B N 1
ATOM 4335 C CA . SER B 1 176 ? -16.828 -10.883 -9.016 1 88.38 176 SER B CA 1
ATOM 4336 C C . SER B 1 176 ? -15.5 -11.648 -9.008 1 88.38 176 SER B C 1
ATOM 4338 O O . SER B 1 176 ? -15.258 -12.461 -8.117 1 88.38 176 SER B O 1
ATOM 4340 N N . ILE B 1 177 ? -14.664 -11.383 -9.922 1 91.88 177 ILE B N 1
ATOM 4341 C CA . ILE B 1 177 ? -13.438 -12.148 -10.102 1 91.88 177 ILE B CA 1
ATOM 4342 C C . ILE B 1 177 ? -12.5 -11.898 -8.914 1 91.88 177 ILE B C 1
ATOM 4344 O O . ILE B 1 177 ? -11.906 -12.836 -8.383 1 91.88 177 ILE B O 1
ATOM 4348 N N . HIS B 1 178 ? -12.414 -10.688 -8.508 1 89.62 178 HIS B N 1
ATOM 4349 C CA . HIS B 1 178 ? -11.539 -10.305 -7.402 1 89.62 178 HIS B CA 1
ATOM 4350 C C . HIS B 1 178 ? -11.953 -8.969 -6.805 1 89.62 178 HIS B C 1
ATOM 4352 O O . HIS B 1 178 ? -12.312 -8.039 -7.539 1 89.62 178 HIS B O 1
ATOM 4358 N N . PRO B 1 179 ? -11.898 -8.836 -5.547 1 83.81 179 PRO B N 1
ATOM 4359 C CA . PRO B 1 179 ? -12.336 -7.586 -4.922 1 83.81 179 PRO B CA 1
ATOM 4360 C C . PRO B 1 179 ? -11.477 -6.391 -5.332 1 83.81 179 PRO B C 1
ATOM 4362 O O . PRO B 1 179 ? -11.938 -5.246 -5.266 1 83.81 179 PRO B O 1
ATOM 4365 N N . ARG B 1 180 ? -10.359 -6.625 -5.77 1 86.38 180 ARG B N 1
ATOM 4366 C CA . ARG B 1 180 ? -9.438 -5.543 -6.121 1 86.38 180 ARG B CA 1
ATOM 4367 C C . ARG B 1 180 ? -9.43 -5.305 -7.625 1 86.38 180 ARG B C 1
ATOM 4369 O O . ARG B 1 180 ? -8.516 -4.656 -8.148 1 86.38 180 ARG B O 1
ATOM 4376 N N . PHE B 1 181 ? -10.273 -5.93 -8.266 1 90.94 181 PHE B N 1
ATOM 4377 C CA . PHE B 1 181 ? -10.578 -5.699 -9.672 1 90.94 181 PHE B CA 1
ATOM 4378 C C . PHE B 1 181 ? -11.898 -4.949 -9.82 1 90.94 181 PHE B C 1
ATOM 4380 O O . PHE B 1 181 ? -12.969 -5.508 -9.578 1 90.94 181 PHE B O 1
ATOM 4387 N N . GLU B 1 182 ? -11.805 -3.611 -10.234 1 89.62 182 GLU B N 1
ATOM 4388 C CA . GLU B 1 182 ? -12.992 -2.764 -10.289 1 89.62 182 GLU B CA 1
ATOM 4389 C C . GLU B 1 182 ? -13.219 -2.209 -11.688 1 89.62 182 GLU B C 1
ATOM 4391 O O . GLU B 1 182 ? -12.258 -1.941 -12.414 1 89.62 182 GLU B O 1
ATOM 4396 N N . LEU B 1 183 ? -14.492 -2.086 -12.039 1 89.5 183 LEU B N 1
ATOM 4397 C CA . LEU B 1 183 ? -14.898 -1.476 -13.305 1 89.5 183 LEU B CA 1
ATOM 4398 C C . LEU B 1 183 ? -15.836 -0.299 -13.062 1 89.5 183 LEU B C 1
ATOM 4400 O O . LEU B 1 183 ? -16.766 -0.4 -12.266 1 89.5 183 LEU B O 1
ATOM 4404 N N . ASN B 1 184 ? -15.508 0.772 -13.562 1 86.56 184 ASN B N 1
ATOM 4405 C CA . ASN B 1 184 ? -16.453 1.889 -13.57 1 86.56 184 ASN B CA 1
ATOM 4406 C C . ASN B 1 184 ? -16.906 2.225 -14.992 1 86.56 184 ASN B C 1
ATOM 4408 O O . ASN B 1 184 ? -16.766 1.413 -15.906 1 86.56 184 ASN B O 1
ATOM 4412 N N . ASP B 1 185 ? -17.531 3.33 -15.211 1 84.12 185 ASP B N 1
ATOM 4413 C CA . ASP B 1 185 ? -18.188 3.639 -16.484 1 84.12 185 ASP B CA 1
ATOM 4414 C C . ASP B 1 185 ? -17.141 3.869 -17.578 1 84.12 185 ASP B C 1
ATOM 4416 O O . ASP B 1 185 ? -17.438 3.688 -18.766 1 84.12 185 ASP B O 1
ATOM 4420 N N . SER B 1 186 ? -15.93 4.184 -17.125 1 85.31 186 SER B N 1
ATOM 4421 C CA . SER B 1 186 ? -15.016 4.594 -18.188 1 85.31 186 SER B CA 1
ATOM 4422 C C . SER B 1 186 ? -13.703 3.814 -18.109 1 85.31 186 SER B C 1
ATOM 4424 O O . SER B 1 186 ? -12.93 3.812 -19.062 1 85.31 186 SER B O 1
ATOM 4426 N N . GLU B 1 187 ? -13.469 3.193 -17 1 89.81 187 GLU B N 1
ATOM 4427 C CA . GLU B 1 187 ? -12.148 2.59 -16.844 1 89.81 187 GLU B CA 1
ATOM 4428 C C . GLU B 1 187 ? -12.211 1.34 -15.969 1 89.81 187 GLU B C 1
ATOM 4430 O O . GLU B 1 187 ? -13.188 1.132 -15.242 1 89.81 187 GLU B O 1
ATOM 4435 N N . LEU B 1 188 ? -11.195 0.487 -16.234 1 90.5 188 LEU B N 1
ATOM 4436 C CA . LEU B 1 188 ? -10.945 -0.627 -15.328 1 90.5 188 LEU B CA 1
ATOM 4437 C C . LEU B 1 188 ? -9.781 -0.315 -14.398 1 90.5 188 LEU B C 1
ATOM 4439 O O . LEU B 1 188 ? -8.812 0.33 -14.797 1 90.5 188 LEU B O 1
ATOM 4443 N N . ILE B 1 189 ? -9.906 -0.749 -13.164 1 89.56 189 ILE B N 1
ATOM 4444 C CA . ILE B 1 189 ? -8.93 -0.401 -12.133 1 89.56 189 ILE B CA 1
ATOM 4445 C C . ILE B 1 189 ? -8.461 -1.666 -11.414 1 89.56 189 ILE B C 1
ATOM 4447 O O . ILE B 1 189 ? -9.273 -2.523 -11.062 1 89.56 189 ILE B O 1
ATOM 4451 N N . PHE B 1 190 ? -7.074 -1.843 -11.289 1 87.94 190 PHE B N 1
ATOM 4452 C CA . PHE B 1 190 ? -6.473 -2.881 -10.461 1 87.94 190 PHE B CA 1
ATOM 4453 C C . PHE B 1 190 ? -5.777 -2.271 -9.25 1 87.94 190 PHE B C 1
ATOM 4455 O O . PHE B 1 190 ? -4.902 -1.417 -9.398 1 87.94 190 PHE B O 1
ATOM 4462 N N . TYR B 1 191 ? -6.203 -2.713 -8.086 1 80.88 191 TYR B N 1
ATOM 4463 C CA . TYR B 1 191 ? -5.551 -2.266 -6.863 1 80.88 191 TYR B CA 1
ATOM 4464 C C . TYR B 1 191 ? -4.461 -3.242 -6.438 1 80.88 191 TYR B C 1
ATOM 4466 O O . TYR B 1 191 ? -4.742 -4.254 -5.789 1 80.88 191 TYR B O 1
ATOM 4474 N N . LYS B 1 192 ? -3.18 -2.922 -6.812 1 80.88 192 LYS B N 1
ATOM 4475 C CA . LYS B 1 192 ? -2 -3.705 -6.453 1 80.88 192 LYS B CA 1
ATOM 4476 C C . LYS B 1 192 ? -1.003 -2.861 -5.664 1 80.88 192 LYS B C 1
ATOM 4478 O O . LYS B 1 192 ? -1.396 -1.985 -4.891 1 80.88 192 LYS B O 1
ATOM 4483 N N . ALA B 1 193 ? 0.285 -3.178 -5.75 1 65.38 193 ALA B N 1
ATOM 4484 C CA . ALA B 1 193 ? 1.258 -2.297 -5.105 1 65.38 193 ALA B CA 1
ATOM 4485 C C . ALA B 1 193 ? 1.155 -0.876 -5.656 1 65.38 193 ALA B C 1
ATOM 4487 O O . ALA B 1 193 ? 1.308 0.096 -4.91 1 65.38 193 ALA B O 1
ATOM 4488 N N . GLN B 1 194 ? 0.817 -0.874 -6.887 1 68.44 194 GLN B N 1
ATOM 4489 C CA . GLN B 1 194 ? 0.413 0.354 -7.566 1 68.44 194 GLN B CA 1
ATOM 4490 C C . GLN B 1 194 ? -0.975 0.208 -8.188 1 68.44 194 GLN B C 1
ATOM 4492 O O . GLN B 1 194 ? -1.383 -0.894 -8.555 1 68.44 194 GLN B O 1
ATOM 4497 N N . THR B 1 195 ? -1.64 1.346 -8.156 1 79.38 195 THR B N 1
ATOM 4498 C CA . THR B 1 195 ? -2.945 1.329 -8.805 1 79.38 195 THR B CA 1
ATOM 4499 C C . THR B 1 195 ? -2.801 1.488 -10.32 1 79.38 195 THR B C 1
ATOM 4501 O O . THR B 1 195 ? -2.154 2.426 -10.789 1 79.38 195 THR B O 1
ATOM 4504 N N . TRP B 1 196 ? -3.352 0.524 -11.031 1 80.38 196 TRP B N 1
ATOM 4505 C CA . TRP B 1 196 ? -3.346 0.574 -12.492 1 80.38 196 TRP B CA 1
ATOM 4506 C C . TRP B 1 196 ? -4.727 0.929 -13.031 1 80.38 196 TRP B C 1
ATOM 4508 O O . TRP B 1 196 ? -5.734 0.365 -12.594 1 80.38 196 TRP B O 1
ATOM 4518 N N . ARG B 1 197 ? -4.793 1.934 -13.844 1 83.81 197 ARG B N 1
ATOM 4519 C CA . ARG B 1 197 ? -6.035 2.377 -14.469 1 83.81 197 ARG B CA 1
ATOM 4520 C C . ARG B 1 197 ? -5.953 2.277 -15.992 1 83.81 197 ARG B C 1
ATOM 4522 O O . ARG B 1 197 ? -4.949 2.672 -16.594 1 83.81 197 ARG B O 1
ATOM 4529 N N . PHE B 1 198 ? -6.953 1.711 -16.594 1 87.88 198 PHE B N 1
ATOM 4530 C CA . PHE B 1 198 ? -7.016 1.586 -18.047 1 87.88 198 PHE B CA 1
ATOM 4531 C C . PHE B 1 198 ? -8.367 2.059 -18.562 1 87.88 198 PHE B C 1
ATOM 4533 O O . PHE B 1 198 ? -9.406 1.528 -18.172 1 87.88 198 PHE B O 1
ATOM 4540 N N . ARG B 1 199 ? -8.375 3.037 -19.406 1 86 199 ARG B N 1
ATOM 4541 C CA . ARG B 1 199 ? -9.602 3.41 -20.078 1 86 199 ARG B CA 1
ATOM 4542 C C . ARG B 1 199 ? -10.055 2.309 -21.031 1 86 199 ARG B C 1
ATOM 4544 O O . ARG B 1 199 ? -9.234 1.676 -21.703 1 86 199 ARG B O 1
ATOM 4551 N N . TYR B 1 200 ? -11.305 2.145 -21.203 1 89.5 200 TYR B N 1
ATOM 4552 C CA . TYR B 1 200 ? -11.836 1.124 -22.094 1 89.5 200 TYR B CA 1
ATOM 4553 C C . TYR B 1 200 ? -11.391 1.382 -23.531 1 89.5 200 TYR B C 1
ATOM 4555 O O . TYR B 1 200 ? -11.109 0.443 -24.281 1 89.5 200 TYR B O 1
ATOM 4563 N N . SER B 1 201 ? -11.25 2.59 -23.781 1 86.5 201 SER B N 1
ATOM 4564 C CA . SER B 1 201 ? -10.891 2.975 -25.141 1 86.5 201 SER B CA 1
ATOM 4565 C C . SER B 1 201 ? -9.469 2.555 -25.484 1 86.5 201 SER B C 1
ATOM 4567 O O . SER B 1 201 ? -9.109 2.43 -26.656 1 86.5 201 SER B O 1
ATOM 4569 N N . ASP B 1 202 ? -8.664 2.309 -24.5 1 87.38 202 ASP B N 1
ATOM 4570 C CA . ASP B 1 202 ? -7.258 1.973 -24.703 1 87.38 202 ASP B CA 1
ATOM 4571 C C . ASP B 1 202 ? -7.062 0.462 -24.812 1 87.38 202 ASP B C 1
ATOM 4573 O O . ASP B 1 202 ? -5.953 -0.011 -25.062 1 87.38 202 ASP B O 1
ATOM 4577 N N . LEU B 1 203 ? -8.156 -0.268 -24.719 1 90.94 203 LEU B N 1
ATOM 4578 C CA . LEU B 1 203 ? -8.031 -1.718 -24.625 1 90.94 203 LEU B CA 1
ATOM 4579 C C . LEU B 1 203 ? -8.617 -2.4 -25.844 1 90.94 203 LEU B C 1
ATOM 4581 O O . LEU B 1 203 ? -9.625 -1.941 -26.391 1 90.94 203 LEU B O 1
ATOM 4585 N N . ASN B 1 204 ? -7.914 -3.393 -26.25 1 90.81 204 ASN B N 1
ATOM 4586 C CA . ASN B 1 204 ? -8.391 -4.242 -27.328 1 90.81 204 ASN B CA 1
ATOM 4587 C C . ASN B 1 204 ? -9.078 -5.496 -26.812 1 90.81 204 ASN B C 1
ATOM 4589 O O . ASN B 1 204 ? -10.047 -5.973 -27.406 1 90.81 204 ASN B O 1
ATOM 4593 N N . SER B 1 205 ? -8.539 -6.039 -25.734 1 92.81 205 SER B N 1
ATOM 4594 C CA . SER B 1 205 ? -9.117 -7.27 -25.219 1 92.81 205 SER B CA 1
ATOM 4595 C C . SER B 1 205 ? -8.789 -7.449 -23.734 1 92.81 205 SER B C 1
ATOM 4597 O O . SER B 1 205 ? -7.793 -6.918 -23.25 1 92.81 205 SER B O 1
ATOM 4599 N N . ILE B 1 206 ? -9.695 -8.141 -23.125 1 94.75 206 ILE B N 1
ATOM 4600 C CA . ILE B 1 206 ? -9.5 -8.641 -21.766 1 94.75 206 ILE B CA 1
ATOM 4601 C C . ILE B 1 206 ? -9.719 -10.156 -21.75 1 94.75 206 ILE B C 1
ATOM 4603 O O . ILE B 1 206 ? -10.82 -10.633 -22.016 1 94.75 206 ILE B O 1
ATOM 4607 N N . THR B 1 207 ? -8.727 -10.883 -21.453 1 95.06 207 THR B N 1
ATOM 4608 C CA . THR B 1 207 ? -8.852 -12.336 -21.406 1 95.06 207 THR B CA 1
ATOM 4609 C C . THR B 1 207 ? -8.805 -12.844 -19.969 1 95.06 207 THR B C 1
ATOM 4611 O O . THR B 1 207 ? -7.891 -12.5 -19.219 1 95.06 207 THR B O 1
ATOM 4614 N N . ILE B 1 208 ? -9.742 -13.641 -19.625 1 96.5 208 ILE B N 1
ATOM 4615 C CA . ILE B 1 208 ? -9.812 -14.195 -18.281 1 96.5 208 ILE B CA 1
ATOM 4616 C C . ILE B 1 208 ? -9.367 -15.656 -18.312 1 96.5 208 ILE B C 1
ATOM 4618 O O . ILE B 1 208 ? -9.836 -16.438 -19.141 1 96.5 208 ILE B O 1
ATOM 4622 N N . TYR B 1 209 ? -8.469 -16 -17.422 1 95.94 209 TYR B N 1
ATOM 4623 C CA . TYR B 1 209 ? -8.008 -17.375 -17.281 1 95.94 209 TYR B CA 1
ATOM 4624 C C . TYR B 1 209 ? -8.352 -17.922 -15.891 1 95.94 209 TYR B C 1
ATOM 4626 O O . TYR B 1 209 ? -7.844 -17.438 -14.883 1 95.94 209 TYR B O 1
ATOM 4634 N N . PRO B 1 210 ? -9.148 -18.969 -15.789 1 95.81 210 PRO B N 1
ATOM 4635 C CA . PRO B 1 210 ? -9.336 -19.625 -14.5 1 95.81 210 PRO B CA 1
ATOM 4636 C C . PRO B 1 210 ? -8.086 -20.359 -14.016 1 95.81 210 PRO B C 1
ATOM 4638 O O . PRO B 1 210 ? -7.352 -20.938 -14.82 1 95.81 210 PRO B O 1
ATOM 4641 N N . SER B 1 211 ? -7.875 -20.328 -12.727 1 96.06 211 SER B N 1
ATOM 4642 C CA . SER B 1 211 ? -6.73 -21.016 -12.141 1 96.06 211 SER B CA 1
ATOM 4643 C C . SER B 1 211 ? -7.031 -21.453 -10.711 1 96.06 211 SER B C 1
ATOM 4645 O O . SER B 1 211 ? -7.723 -20.75 -9.969 1 96.06 211 SER B O 1
ATOM 4647 N N . THR B 1 212 ? -6.492 -22.562 -10.273 1 93.56 212 THR B N 1
ATOM 4648 C CA . THR B 1 212 ? -6.621 -23.047 -8.898 1 93.56 212 THR B CA 1
ATOM 4649 C C . THR B 1 212 ? -5.375 -22.703 -8.086 1 93.56 212 THR B C 1
ATOM 4651 O O . THR B 1 212 ? -5.293 -23.031 -6.902 1 93.56 212 THR B O 1
ATOM 4654 N N . PHE B 1 213 ? -4.438 -21.969 -8.695 1 94.62 213 PHE B N 1
ATOM 4655 C CA . PHE B 1 213 ? -3.143 -21.812 -8.047 1 94.62 213 PHE B CA 1
ATOM 4656 C C . PHE B 1 213 ? -2.812 -20.344 -7.828 1 94.62 213 PHE B C 1
ATOM 4658 O O . PHE B 1 213 ? -1.655 -20 -7.59 1 94.62 213 PHE B O 1
ATOM 4665 N N . ILE B 1 214 ? -3.748 -19.453 -7.895 1 92.38 214 ILE B N 1
ATOM 4666 C CA . ILE B 1 214 ? -3.361 -18.047 -7.898 1 92.38 214 ILE B CA 1
ATOM 4667 C C . ILE B 1 214 ? -3.773 -17.391 -6.582 1 92.38 214 ILE B C 1
ATOM 4669 O O . ILE B 1 214 ? -3.309 -16.297 -6.25 1 92.38 214 ILE B O 1
ATOM 4673 N N . ALA B 1 215 ? -4.719 -17.984 -5.883 1 85.56 215 ALA B N 1
ATOM 4674 C CA . ALA B 1 215 ? -5.129 -17.391 -4.617 1 85.56 215 ALA B CA 1
ATOM 4675 C C . ALA B 1 215 ? -3.939 -17.234 -3.674 1 85.56 215 ALA B C 1
ATOM 4677 O O . ALA B 1 215 ? -3.102 -18.125 -3.568 1 85.56 215 ALA B O 1
ATOM 4678 N N . PRO B 1 216 ? -3.76 -16.141 -3.025 1 84.56 216 PRO B N 1
ATOM 4679 C CA . PRO B 1 216 ? -4.754 -15.078 -2.883 1 84.56 216 PRO B CA 1
ATOM 4680 C C . PRO B 1 216 ? -4.496 -13.906 -3.824 1 84.56 216 PRO B C 1
ATOM 4682 O O . PRO B 1 216 ? -5.16 -12.875 -3.723 1 84.56 216 PRO B O 1
ATOM 4685 N N . HIS B 1 217 ? -3.66 -14.062 -4.793 1 85.12 217 HIS B N 1
ATOM 4686 C CA . HIS B 1 217 ? -3.156 -12.961 -5.609 1 85.12 217 HIS B CA 1
ATOM 4687 C C . HIS B 1 217 ? -4.203 -12.5 -6.617 1 85.12 217 HIS B C 1
ATOM 4689 O O . HIS B 1 217 ? -4.926 -13.32 -7.188 1 85.12 217 HIS B O 1
ATOM 4695 N N . LEU B 1 218 ? -4.367 -11.188 -6.711 1 89.12 218 LEU B N 1
ATOM 4696 C CA . LEU B 1 218 ? -4.844 -10.672 -7.992 1 89.12 218 LEU B CA 1
ATOM 4697 C C . LEU B 1 218 ? -3.742 -10.727 -9.047 1 89.12 218 LEU B C 1
ATOM 4699 O O . LEU B 1 218 ? -2.873 -9.852 -9.086 1 89.12 218 LEU B O 1
ATOM 4703 N N . LEU B 1 219 ? -3.709 -11.734 -9.82 1 90.62 219 LEU B N 1
ATOM 4704 C CA . LEU B 1 219 ? -2.703 -11.906 -10.867 1 90.62 219 LEU B CA 1
ATOM 4705 C C . LEU B 1 219 ? -3.201 -11.359 -12.195 1 90.62 219 LEU B C 1
ATOM 4707 O O . LEU B 1 219 ? -4.27 -11.75 -12.672 1 90.62 219 LEU B O 1
ATOM 4711 N N . VAL B 1 220 ? -2.453 -10.375 -12.766 1 92.88 220 VAL B N 1
ATOM 4712 C CA . VAL B 1 220 ? -2.889 -9.742 -14 1 92.88 220 VAL B CA 1
ATOM 4713 C C . VAL B 1 220 ? -1.694 -9.562 -14.938 1 92.88 220 VAL B C 1
ATOM 4715 O O . VAL B 1 220 ? -0.549 -9.484 -14.484 1 92.88 220 VAL B O 1
ATOM 4718 N N . GLY B 1 221 ? -1.901 -9.711 -16.188 1 90.69 221 GLY B N 1
ATOM 4719 C CA . GLY B 1 221 ? -1.023 -9.219 -17.234 1 90.69 221 GLY B CA 1
ATOM 4720 C C . GLY B 1 221 ? -1.457 -7.879 -17.812 1 90.69 221 GLY B C 1
ATOM 4721 O O . GLY B 1 221 ? -2.504 -7.781 -18.453 1 90.69 221 GLY B O 1
ATOM 4722 N N . ILE B 1 222 ? -0.671 -6.848 -17.672 1 85.69 222 ILE B N 1
ATOM 4723 C CA . ILE B 1 222 ? -1.139 -5.488 -17.938 1 85.69 222 ILE B CA 1
ATOM 4724 C C . ILE B 1 222 ? -0.5 -4.953 -19.219 1 85.69 222 ILE B C 1
ATOM 4726 O O . ILE B 1 222 ? -0.303 -3.746 -19.359 1 85.69 222 ILE B O 1
ATOM 4730 N N . ASP B 1 223 ? -0.216 -5.773 -20.078 1 82.06 223 ASP B N 1
ATOM 4731 C CA . ASP B 1 223 ? 0.339 -5.352 -21.359 1 82.06 223 ASP B CA 1
ATOM 4732 C C . ASP B 1 223 ? -0.754 -4.812 -22.281 1 82.06 223 ASP B C 1
ATOM 4734 O O . ASP B 1 223 ? -1.46 -5.586 -22.938 1 82.06 223 ASP B O 1
ATOM 4738 N N . THR B 1 224 ? -0.916 -3.441 -22.344 1 80.94 224 THR B N 1
ATOM 4739 C CA . THR B 1 224 ? -1.896 -2.826 -23.234 1 80.94 224 THR B CA 1
ATOM 4740 C C . THR B 1 224 ? -1.506 -3.029 -24.688 1 80.94 224 THR B C 1
ATOM 4742 O O . THR B 1 224 ? -0.319 -3.074 -25.016 1 80.94 224 THR B O 1
ATOM 4745 N N . PRO B 1 225 ? -2.465 -3.33 -25.547 1 88.06 225 PRO B N 1
ATOM 4746 C CA . PRO B 1 225 ? -3.9 -3.117 -25.359 1 88.06 225 PRO B CA 1
ATOM 4747 C C . PRO B 1 225 ? -4.629 -4.387 -24.922 1 88.06 225 PRO B C 1
ATOM 4749 O O . PRO B 1 225 ? -5.859 -4.398 -24.844 1 88.06 225 PRO B O 1
ATOM 4752 N N . ASP B 1 226 ? -3.893 -5.488 -24.703 1 90.44 226 ASP B N 1
ATOM 4753 C CA . ASP B 1 226 ? -4.508 -6.75 -24.297 1 90.44 226 ASP B CA 1
ATOM 4754 C C . ASP B 1 226 ? -4.195 -7.082 -22.844 1 90.44 226 ASP B C 1
ATOM 4756 O O . ASP B 1 226 ? -3.041 -7.34 -22.5 1 90.44 226 ASP B O 1
ATOM 4760 N N . ILE B 1 227 ? -5.242 -7.148 -22.047 1 93 227 ILE B N 1
ATOM 4761 C CA . ILE B 1 227 ? -5.086 -7.371 -20.609 1 93 227 ILE B CA 1
ATOM 4762 C C . ILE B 1 227 ? -5.496 -8.797 -20.266 1 93 227 ILE B C 1
ATOM 4764 O O . ILE B 1 227 ? -6.402 -9.359 -20.891 1 93 227 ILE B O 1
ATOM 4768 N N . VAL B 1 228 ? -4.785 -9.305 -19.344 1 94.19 228 VAL B N 1
ATOM 4769 C CA . VAL B 1 228 ? -5.09 -10.648 -18.859 1 94.19 228 VAL B CA 1
ATOM 4770 C C . VAL B 1 228 ? -5.445 -10.594 -17.375 1 94.19 228 VAL B C 1
ATOM 4772 O O . VAL B 1 228 ? -4.801 -9.891 -16.609 1 94.19 228 VAL B O 1
ATOM 4775 N N . VAL B 1 229 ? -6.48 -11.297 -16.969 1 95.31 229 VAL B N 1
ATOM 4776 C CA . VAL B 1 229 ? -6.879 -11.406 -15.57 1 95.31 229 VAL B CA 1
ATOM 4777 C C . VAL B 1 229 ? -7.09 -12.875 -15.203 1 95.31 229 VAL B C 1
ATOM 4779 O O . VAL B 1 229 ? -7.762 -13.609 -15.93 1 95.31 229 VAL B O 1
ATOM 4782 N N . PHE B 1 230 ? -6.527 -13.273 -14.109 1 95.31 230 PHE B N 1
ATOM 4783 C CA . PHE B 1 230 ? -6.75 -14.633 -13.648 1 95.31 230 PHE B CA 1
ATOM 4784 C C . PHE B 1 230 ? -7.898 -14.688 -12.641 1 95.31 230 PHE B C 1
ATOM 4786 O O . PHE B 1 230 ? -8.023 -13.805 -11.789 1 95.31 230 PHE B O 1
ATOM 4793 N N . GLN B 1 231 ? -8.703 -15.688 -12.75 1 94.88 231 GLN B N 1
ATOM 4794 C CA . GLN B 1 231 ? -9.797 -15.945 -11.828 1 94.88 231 GLN B CA 1
ATOM 4795 C C . GLN B 1 231 ? -9.508 -17.156 -10.953 1 94.88 231 GLN B C 1
ATOM 4797 O O . GLN B 1 231 ? -9.242 -18.25 -11.461 1 94.88 231 GLN B O 1
ATOM 4802 N N . HIS B 1 232 ? -9.602 -17 -9.688 1 91.88 232 HIS B N 1
ATOM 4803 C CA . HIS B 1 232 ? -9.406 -18.109 -8.773 1 91.88 232 HIS B CA 1
ATOM 4804 C C . HIS B 1 232 ? -10.57 -19.094 -8.844 1 91.88 232 HIS B C 1
ATOM 4806 O O . HIS B 1 232 ? -11.734 -18.672 -8.859 1 91.88 232 HIS B O 1
ATOM 4812 N N . VAL B 1 233 ? -10.227 -20.344 -8.898 1 90.75 233 VAL B N 1
ATOM 4813 C CA . VAL B 1 233 ? -11.211 -21.422 -8.891 1 90.75 233 VAL B CA 1
ATOM 4814 C C . VAL B 1 233 ? -10.969 -22.328 -7.691 1 90.75 233 VAL B C 1
ATOM 4816 O O . VAL B 1 233 ? -9.859 -22.828 -7.488 1 90.75 233 VAL B O 1
ATOM 4819 N N . ASP B 1 234 ? -11.961 -22.516 -6.891 1 84.69 234 ASP B N 1
ATOM 4820 C CA . ASP B 1 234 ? -11.883 -23.438 -5.762 1 84.69 234 ASP B CA 1
ATOM 4821 C C . ASP B 1 234 ? -12.062 -24.875 -6.215 1 84.69 234 ASP B C 1
ATOM 4823 O O . ASP B 1 234 ? -12.82 -25.156 -7.148 1 84.69 234 ASP B O 1
ATOM 4827 N N . ILE B 1 235 ? -11.359 -25.703 -5.602 1 79.94 235 ILE B N 1
ATOM 4828 C CA . ILE B 1 235 ? -11.539 -27.141 -5.801 1 79.94 235 ILE B CA 1
ATOM 4829 C C . ILE B 1 235 ? -12.438 -27.703 -4.703 1 79.94 235 ILE B C 1
ATOM 4831 O O . ILE B 1 235 ? -12.094 -27.656 -3.521 1 79.94 235 ILE B O 1
ATOM 4835 N N . PRO B 1 236 ? -13.578 -28.156 -5.133 1 69.75 236 PRO B N 1
ATOM 4836 C CA . PRO B 1 236 ? -14.477 -28.703 -4.117 1 69.75 236 PRO B CA 1
ATOM 4837 C C . PRO B 1 236 ? -13.789 -29.734 -3.221 1 69.75 236 PRO B C 1
ATOM 4839 O O . PRO B 1 236 ? -13.016 -30.562 -3.707 1 69.75 236 PRO B O 1
ATOM 4842 N N . GLY B 1 237 ? -14.031 -29.719 -1.959 1 62.72 237 GLY B N 1
ATOM 4843 C CA . GLY B 1 237 ? -13.469 -30.656 -0.997 1 62.72 237 GLY B CA 1
ATOM 4844 C C . GLY B 1 237 ? -12.102 -30.234 -0.489 1 62.72 237 GLY B C 1
ATOM 4845 O O . GLY B 1 237 ? -11.609 -30.781 0.497 1 62.72 237 GLY B O 1
ATOM 4846 N N . GLN B 1 238 ? -11.453 -29.5 -1.172 1 62 238 GLN B N 1
ATOM 4847 C CA . GLN B 1 238 ? -10.133 -29.031 -0.757 1 62 238 GLN B CA 1
ATOM 4848 C C . GLN B 1 238 ? -10.203 -27.625 -0.182 1 62 238 GLN B C 1
ATOM 4850 O O . GLN B 1 238 ? -9.188 -26.938 -0.09 1 62 238 GLN B O 1
ATOM 4855 N N . VAL B 1 239 ? -11.422 -27.25 -0.026 1 52.84 239 VAL B N 1
ATOM 4856 C CA . VAL B 1 239 ? -11.492 -25.906 0.539 1 52.84 239 VAL B CA 1
ATOM 4857 C C . VAL B 1 239 ? -10.742 -25.859 1.87 1 52.84 239 VAL B C 1
ATOM 4859 O O . VAL B 1 239 ? -11.242 -26.359 2.885 1 52.84 239 VAL B O 1
ATOM 4862 N N . GLU B 1 240 ? -9.594 -26.438 1.758 1 51.34 240 GLU B N 1
ATOM 4863 C CA . GLU B 1 240 ? -8.805 -26.312 2.982 1 51.34 240 GLU B CA 1
ATOM 4864 C C . GLU B 1 240 ? -9.031 -24.969 3.65 1 51.34 240 GLU B C 1
ATOM 4866 O O . GLU B 1 240 ? -9.406 -24 2.99 1 51.34 240 GLU B O 1
ATOM 4871 N N . GLN B 1 241 ? -8.953 -25 4.957 1 50.06 241 GLN B N 1
ATOM 4872 C CA . GLN B 1 241 ? -9.109 -23.922 5.93 1 50.06 241 GLN B CA 1
ATOM 4873 C C . GLN B 1 241 ? -8.32 -22.688 5.512 1 50.06 241 GLN B C 1
ATOM 4875 O O . GLN B 1 241 ? -7.09 -22.656 5.645 1 50.06 241 GLN B O 1
ATOM 4880 N N . ARG B 1 242 ? -8.562 -22.203 4.25 1 53.31 242 ARG B N 1
ATOM 4881 C CA . ARG B 1 242 ? -8.117 -20.859 3.947 1 53.31 242 ARG B CA 1
ATOM 4882 C C . ARG B 1 242 ? -7.965 -20.031 5.223 1 53.31 242 ARG B C 1
ATOM 4884 O O . ARG B 1 242 ? -7.676 -18.828 5.164 1 53.31 242 ARG B O 1
ATOM 4891 N N . ILE B 1 243 ? -8.133 -20.906 6.457 1 58.25 243 ILE B N 1
ATOM 4892 C CA . ILE B 1 243 ? -8.383 -20.219 7.723 1 58.25 243 ILE B CA 1
ATOM 4893 C C . ILE B 1 243 ? -7.066 -20.016 8.469 1 58.25 243 ILE B C 1
ATOM 4895 O O . ILE B 1 243 ? -6.332 -20.969 8.727 1 58.25 243 ILE B O 1
ATOM 4899 N N . GLY B 1 244 ? -6.176 -19.234 8.078 1 74 244 GLY B N 1
ATOM 4900 C CA . GLY B 1 244 ? -5.133 -18.828 9.008 1 74 244 GLY B CA 1
ATOM 4901 C C . GLY B 1 244 ? -4.219 -17.75 8.453 1 74 244 GLY B C 1
ATOM 4902 O O . GLY B 1 244 ? -4.301 -17.406 7.27 1 74 244 GLY B O 1
ATOM 4903 N N . VAL B 1 245 ? -3.623 -17.297 9.281 1 85.25 245 VAL B N 1
ATOM 4904 C CA . VAL B 1 245 ? -2.656 -16.25 8.922 1 85.25 245 VAL B CA 1
ATOM 4905 C C . VAL B 1 245 ? -1.433 -16.906 8.273 1 85.25 245 VAL B C 1
ATOM 4907 O O . VAL B 1 245 ? -0.799 -17.781 8.867 1 85.25 245 VAL B O 1
ATOM 4910 N N . PRO B 1 246 ? -1.195 -16.641 6.965 1 83.75 246 PRO B N 1
ATOM 4911 C CA . PRO B 1 246 ? 0.021 -17.172 6.34 1 83.75 246 PRO B CA 1
ATOM 4912 C C . PRO B 1 246 ? 1.271 -16.906 7.18 1 83.75 246 PRO B C 1
ATOM 4914 O O . PRO B 1 246 ? 1.429 -15.828 7.75 1 83.75 246 PRO B O 1
ATOM 4917 N N . GLU B 1 247 ? 2.166 -17.844 7.262 1 85.75 247 GLU B N 1
ATOM 4918 C CA . GLU B 1 247 ? 3.357 -17.75 8.102 1 85.75 247 GLU B CA 1
ATOM 4919 C C . GLU B 1 247 ? 4.254 -16.594 7.648 1 85.75 247 GLU B C 1
ATOM 4921 O O . GLU B 1 247 ? 4.871 -15.922 8.477 1 85.75 247 GLU B O 1
ATOM 4926 N N . ASP B 1 248 ? 4.395 -16.438 6.43 1 86.88 248 ASP B N 1
ATOM 4927 C CA . ASP B 1 248 ? 5.246 -15.367 5.922 1 86.88 248 ASP B CA 1
ATOM 4928 C C . ASP B 1 248 ? 4.68 -13.992 6.293 1 86.88 248 ASP B C 1
ATOM 4930 O O . ASP B 1 248 ? 5.434 -13.062 6.586 1 86.88 248 ASP B O 1
ATOM 4934 N N . LEU B 1 249 ? 3.348 -13.875 6.234 1 90.12 249 LEU B N 1
ATOM 4935 C CA . LEU B 1 249 ? 2.723 -12.625 6.648 1 90.12 249 LEU B CA 1
ATOM 4936 C C . LEU B 1 249 ? 3.002 -12.344 8.125 1 90.12 249 LEU B C 1
ATOM 4938 O O . LEU B 1 249 ? 3.342 -11.211 8.484 1 90.12 249 LEU B O 1
ATOM 4942 N N . LEU B 1 250 ? 2.844 -13.359 8.938 1 93.19 250 LEU B N 1
ATOM 4943 C CA . LEU B 1 250 ? 3.113 -13.203 10.359 1 93.19 250 LEU B CA 1
ATOM 4944 C C . LEU B 1 250 ? 4.574 -12.844 10.602 1 93.19 250 LEU B C 1
ATOM 4946 O O . LEU B 1 250 ? 4.875 -11.961 11.414 1 93.19 250 LEU B O 1
ATOM 4950 N N . ARG B 1 251 ? 5.465 -13.484 9.891 1 93 251 ARG B N 1
ATOM 4951 C CA . ARG B 1 251 ? 6.891 -13.188 10 1 93 251 ARG B CA 1
ATOM 4952 C C . ARG B 1 251 ? 7.184 -11.742 9.617 1 93 251 ARG B C 1
ATOM 4954 O O . ARG B 1 251 ? 7.969 -11.07 10.281 1 93 251 ARG B O 1
ATOM 4961 N N . MET B 1 252 ? 6.598 -11.312 8.641 1 94.62 252 MET B N 1
ATOM 4962 C CA . MET B 1 252 ? 6.785 -9.945 8.156 1 94.62 252 MET B CA 1
ATOM 4963 C C . MET B 1 252 ? 6.301 -8.93 9.18 1 94.62 252 MET B C 1
ATOM 4965 O O . MET B 1 252 ? 7.012 -7.98 9.508 1 94.62 252 MET B O 1
ATOM 4969 N N . THR B 1 253 ? 5.082 -9.148 9.68 1 96.62 253 THR B N 1
ATOM 4970 C CA . THR B 1 253 ? 4.516 -8.188 10.617 1 96.62 253 THR B CA 1
ATOM 4971 C C . THR B 1 253 ? 5.289 -8.195 11.938 1 96.62 253 THR B C 1
ATOM 4973 O O . THR B 1 253 ? 5.516 -7.145 12.539 1 96.62 253 THR B O 1
ATOM 4976 N N . LYS B 1 254 ? 5.758 -9.32 12.359 1 97.31 254 LYS B N 1
ATOM 4977 C CA . LYS B 1 254 ? 6.578 -9.414 13.562 1 97.31 254 LYS B CA 1
ATOM 4978 C C . LYS B 1 254 ? 7.91 -8.695 13.383 1 97.31 254 LYS B C 1
ATOM 4980 O O . LYS B 1 254 ? 8.406 -8.047 14.305 1 97.31 254 LYS B O 1
ATOM 4985 N N . ALA B 1 255 ? 8.453 -8.828 12.234 1 97.75 255 ALA B N 1
ATOM 4986 C CA . ALA B 1 255 ? 9.734 -8.188 11.953 1 97.75 255 ALA B CA 1
ATOM 4987 C C . ALA B 1 255 ? 9.633 -6.672 12.055 1 97.75 255 ALA B C 1
ATOM 4989 O O . ALA B 1 255 ? 10.578 -6.004 12.477 1 97.75 255 ALA B O 1
ATOM 4990 N N . LEU B 1 256 ? 8.523 -6.137 11.727 1 97.19 256 LEU B N 1
ATOM 4991 C CA . LEU B 1 256 ? 8.32 -4.695 11.711 1 97.19 256 LEU B CA 1
ATOM 4992 C C . LEU B 1 256 ? 7.945 -4.176 13.094 1 97.19 256 LEU B C 1
ATOM 4994 O O . LEU B 1 256 ? 7.918 -2.967 13.32 1 97.19 256 LEU B O 1
ATOM 4998 N N . ALA B 1 257 ? 7.664 -5.102 14.047 1 97.69 257 ALA B N 1
ATOM 4999 C CA . ALA B 1 257 ? 7.059 -4.734 15.328 1 97.69 257 ALA B CA 1
ATOM 5000 C C . ALA B 1 257 ? 8.133 -4.406 16.359 1 97.69 257 ALA B C 1
ATOM 5002 O O . ALA B 1 257 ? 7.988 -4.75 17.547 1 97.69 257 ALA B O 1
ATOM 5003 N N . ASP B 1 258 ? 9.266 -3.797 15.953 1 96.94 258 ASP B N 1
ATOM 5004 C CA . ASP B 1 258 ? 10.352 -3.438 16.859 1 96.94 258 ASP B CA 1
ATOM 5005 C C . ASP B 1 258 ? 10.984 -2.109 16.453 1 96.94 258 ASP B C 1
ATOM 5007 O O . ASP B 1 258 ? 11.32 -1.906 15.281 1 96.94 258 ASP B O 1
ATOM 5011 N N . LYS B 1 259 ? 11.156 -1.29 17.422 1 95.06 259 LYS B N 1
ATOM 5012 C CA . LYS B 1 259 ? 11.664 0.061 17.188 1 95.06 259 LYS B CA 1
ATOM 5013 C C . LYS B 1 259 ? 13.047 0.028 16.547 1 95.06 259 LYS B C 1
ATOM 5015 O O . LYS B 1 259 ? 13.312 0.765 15.594 1 95.06 259 LYS B O 1
ATOM 5020 N N . ASN B 1 260 ? 13.859 -0.76 17.047 1 94.62 260 ASN B N 1
ATOM 5021 C CA . ASN B 1 260 ? 15.227 -0.837 16.531 1 94.62 260 ASN B CA 1
ATOM 5022 C C . ASN B 1 260 ? 15.258 -1.386 15.117 1 94.62 260 ASN B C 1
ATOM 5024 O O . ASN B 1 260 ? 16.031 -0.901 14.281 1 94.62 260 ASN B O 1
ATOM 5028 N N . ARG B 1 261 ? 14.477 -2.348 14.812 1 96.06 261 ARG B N 1
ATOM 5029 C CA . ARG B 1 261 ? 14.438 -2.916 13.469 1 96.06 261 ARG B CA 1
ATOM 5030 C C . ARG B 1 261 ? 13.891 -1.91 12.461 1 96.06 261 ARG B C 1
ATOM 5032 O O . ARG B 1 261 ? 14.375 -1.826 11.336 1 96.06 261 ARG B O 1
ATOM 5039 N N . LEU B 1 262 ? 12.875 -1.196 12.891 1 94.62 262 LEU B N 1
ATOM 5040 C CA . LEU B 1 262 ? 12.359 -0.146 12.016 1 94.62 262 LEU B CA 1
ATOM 5041 C C . LEU B 1 262 ? 13.438 0.895 11.727 1 94.62 262 LEU B C 1
ATOM 5043 O O . LEU B 1 262 ? 13.578 1.34 10.586 1 94.62 262 LEU B O 1
ATOM 5047 N N . GLN B 1 263 ? 14.172 1.266 12.695 1 91.06 263 GLN B N 1
ATOM 5048 C CA . GLN B 1 263 ? 15.242 2.232 12.516 1 91.06 263 GLN B CA 1
ATOM 5049 C C . GLN B 1 263 ? 16.328 1.686 11.586 1 91.06 263 GLN B C 1
ATOM 5051 O O . GLN B 1 263 ? 16.812 2.396 10.703 1 91.06 263 GLN B O 1
ATOM 5056 N N . MET B 1 264 ? 16.672 0.505 11.844 1 92.88 264 MET B N 1
ATOM 5057 C CA . MET B 1 264 ? 17.688 -0.125 10.992 1 92.88 264 MET B CA 1
ATOM 5058 C C . MET B 1 264 ? 17.219 -0.173 9.547 1 92.88 264 MET B C 1
ATOM 5060 O O . MET B 1 264 ? 18 0.089 8.625 1 92.88 264 MET B O 1
ATOM 5064 N N . LEU B 1 265 ? 15.977 -0.552 9.352 1 94 265 LEU B N 1
ATOM 5065 C CA . LEU B 1 265 ? 15.43 -0.589 8 1 94 265 LEU B CA 1
ATOM 5066 C C . LEU B 1 265 ? 15.484 0.792 7.352 1 94 265 LEU B C 1
ATOM 5068 O O . LEU B 1 265 ? 15.781 0.912 6.16 1 94 265 LEU B O 1
ATOM 5072 N N . GLN B 1 266 ? 15.156 1.793 8.109 1 89.62 266 GLN B N 1
ATOM 5073 C CA . GLN B 1 266 ? 15.219 3.15 7.574 1 89.62 266 GLN B CA 1
ATOM 5074 C C . GLN B 1 266 ? 16.641 3.492 7.109 1 89.62 266 GLN B C 1
ATOM 5076 O O . GLN B 1 266 ? 16.812 4.082 6.043 1 89.62 266 GLN B O 1
ATOM 5081 N N . MET B 1 267 ? 17.625 3.133 7.887 1 86.44 267 MET B N 1
ATOM 5082 C CA . MET B 1 267 ? 19.016 3.373 7.523 1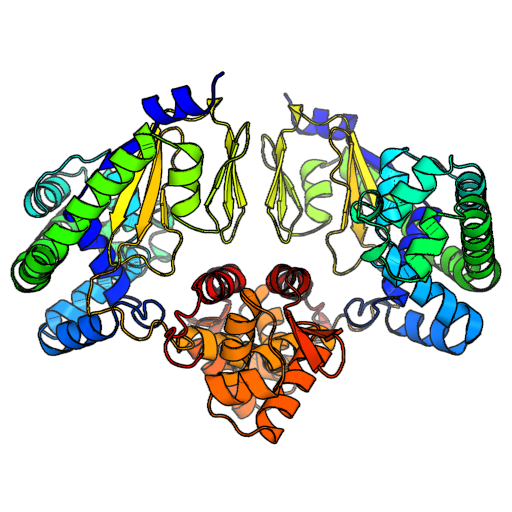 86.44 267 MET B CA 1
ATOM 5083 C C . MET B 1 267 ? 19.375 2.639 6.238 1 86.44 267 MET B C 1
ATOM 5085 O O . MET B 1 267 ? 19.969 3.221 5.332 1 86.44 267 MET B O 1
ATOM 5089 N N . LEU B 1 268 ? 18.953 1.432 6.219 1 91.06 268 LEU B N 1
ATOM 5090 C CA . LEU B 1 268 ? 19.297 0.576 5.09 1 91.06 268 LEU B CA 1
ATOM 5091 C C . LEU B 1 268 ? 18.578 1.022 3.824 1 91.06 268 LEU B C 1
ATOM 5093 O O . LEU B 1 268 ? 18.953 0.632 2.719 1 91.06 268 LEU B O 1
ATOM 5097 N N . PHE B 1 269 ? 17.531 1.745 4.031 1 86.62 269 PHE B N 1
ATOM 5098 C CA . PHE B 1 269 ? 16.75 2.223 2.9 1 86.62 269 PHE B CA 1
ATOM 5099 C C . PHE B 1 269 ? 17.594 3.115 1.993 1 86.62 269 PHE B C 1
ATOM 5101 O O . PHE B 1 269 ? 17.391 3.135 0.777 1 86.62 269 PHE B O 1
ATOM 5108 N N . TYR B 1 270 ? 18.625 3.746 2.523 1 78.56 270 TYR B N 1
ATOM 5109 C CA . TYR B 1 270 ? 19.375 4.742 1.774 1 78.56 270 TYR B CA 1
ATOM 5110 C C . TYR B 1 270 ? 20.781 4.238 1.457 1 78.56 270 TYR B C 1
ATOM 5112 O O . TYR B 1 270 ? 21.375 4.625 0.447 1 78.56 270 TYR B O 1
ATOM 5120 N N . HIS B 1 271 ? 21.328 3.395 2.439 1 82.19 271 HIS B N 1
ATOM 5121 C CA . HIS B 1 271 ? 22.688 2.902 2.27 1 82.19 271 HIS B CA 1
ATOM 5122 C C . HIS B 1 271 ? 22.844 1.513 2.875 1 82.19 271 HIS B C 1
ATOM 5124 O O . HIS B 1 271 ? 22.328 1.238 3.959 1 82.19 271 HIS B O 1
ATOM 5130 N N . PRO B 1 272 ? 23.562 0.636 2.098 1 87.62 272 PRO B N 1
ATOM 5131 C CA . PRO B 1 272 ? 23.922 -0.623 2.756 1 87.62 272 PRO B CA 1
ATOM 5132 C C . PRO B 1 272 ? 24.922 -0.429 3.896 1 87.62 272 PRO B C 1
ATOM 5134 O O . PRO B 1 272 ? 25.781 0.456 3.826 1 87.62 272 PRO B O 1
ATOM 5137 N N . TYR B 1 273 ? 24.859 -1.205 4.922 1 90.38 273 TYR B N 1
ATOM 5138 C CA . TYR B 1 273 ? 25.766 -1.134 6.055 1 90.38 273 TYR B CA 1
ATOM 5139 C C . TYR B 1 273 ? 26.203 -2.527 6.492 1 90.38 273 TYR B C 1
ATOM 5141 O O . TYR B 1 273 ? 25.484 -3.502 6.305 1 90.38 273 TYR B O 1
ATOM 5149 N N . CYS B 1 274 ? 27.469 -2.598 6.977 1 88.5 274 CYS B N 1
ATOM 5150 C CA . CYS B 1 274 ? 27.891 -3.824 7.641 1 88.5 274 CYS B CA 1
ATOM 5151 C C . CYS B 1 274 ? 27.578 -3.773 9.133 1 88.5 274 CYS B C 1
ATOM 5153 O O . CYS B 1 274 ? 27.156 -2.734 9.648 1 88.5 274 CYS B O 1
ATOM 5155 N N . THR B 1 275 ? 27.719 -4.914 9.789 1 89.81 275 THR B N 1
ATOM 5156 C CA . THR B 1 275 ? 27.344 -5.035 11.195 1 89.81 275 THR B CA 1
ATOM 5157 C C . THR B 1 275 ? 28.109 -4.02 12.047 1 89.81 275 THR B C 1
ATOM 5159 O O . THR B 1 275 ? 27.531 -3.395 12.938 1 89.81 275 THR B O 1
ATOM 5162 N N . GLN B 1 276 ? 29.359 -3.775 11.727 1 84.81 276 GLN B N 1
ATOM 5163 C CA . GLN B 1 276 ? 30.203 -2.859 12.492 1 84.81 276 GLN B CA 1
ATOM 5164 C C . GLN B 1 276 ? 29.703 -1.422 12.367 1 84.81 276 GLN B C 1
ATOM 5166 O O . GLN B 1 276 ? 29.641 -0.69 13.352 1 84.81 276 GLN B O 1
ATOM 5171 N N . GLN B 1 277 ? 29.391 -1.078 11.18 1 88.5 277 GLN B N 1
ATOM 5172 C CA . GLN B 1 277 ? 28.891 0.27 10.93 1 88.5 277 GLN B CA 1
ATOM 5173 C C . GLN B 1 277 ? 27.562 0.504 11.625 1 88.5 277 GLN B C 1
ATOM 5175 O O . GLN B 1 277 ? 27.328 1.576 12.188 1 88.5 277 GLN B O 1
ATOM 5180 N N . LEU B 1 278 ? 26.703 -0.462 11.633 1 90.25 278 LEU B N 1
ATOM 5181 C CA . LEU B 1 278 ? 25.406 -0.35 12.297 1 90.25 278 LEU B CA 1
ATOM 5182 C C . LEU B 1 278 ? 25.578 -0.216 13.805 1 90.25 278 LEU B C 1
ATOM 5184 O O . LEU B 1 278 ? 24.844 0.524 14.461 1 90.25 278 LEU B O 1
ATOM 5188 N N . GLU B 1 279 ? 26.531 -0.946 14.32 1 88.69 279 GLU B N 1
ATOM 5189 C CA . GLU B 1 279 ? 26.844 -0.82 15.742 1 88.69 279 GLU B CA 1
ATOM 5190 C C . GLU B 1 279 ? 27.25 0.608 16.094 1 88.69 279 GLU B C 1
ATOM 5192 O O . GLU B 1 279 ? 26.766 1.181 17.062 1 88.69 279 GLU B O 1
ATOM 5197 N N . ASP B 1 280 ? 28.047 1.165 15.266 1 83.94 280 ASP B N 1
ATOM 5198 C CA . ASP B 1 280 ? 28.578 2.506 15.5 1 83.94 280 ASP B CA 1
ATOM 5199 C C . ASP B 1 280 ? 27.469 3.553 15.43 1 83.94 280 ASP B C 1
ATOM 5201 O O . ASP B 1 280 ? 27.422 4.469 16.25 1 83.94 280 ASP B O 1
ATOM 5205 N N . ILE B 1 281 ? 26.578 3.348 14.539 1 82.12 281 ILE B N 1
ATOM 5206 C CA . ILE B 1 281 ? 25.562 4.363 14.281 1 82.12 281 ILE B CA 1
ATOM 5207 C C . ILE B 1 281 ? 24.453 4.238 15.312 1 82.12 281 ILE B C 1
ATOM 5209 O O . ILE B 1 281 ? 23.938 5.25 15.812 1 82.12 281 ILE B O 1
ATOM 5213 N N . THR B 1 282 ? 24.016 3.047 15.664 1 87.06 282 THR B N 1
ATOM 5214 C CA . THR B 1 282 ? 22.844 2.836 16.5 1 87.06 282 THR B CA 1
ATOM 5215 C C . THR B 1 282 ? 23.219 2.816 17.984 1 87.06 282 THR B C 1
ATOM 5217 O O . THR B 1 282 ? 22.391 3.055 18.844 1 87.06 282 THR B O 1
ATOM 5220 N N . GLY B 1 283 ? 24.406 2.426 18.25 1 89.94 283 GLY B N 1
ATOM 5221 C CA . GLY B 1 283 ? 24.844 2.262 19.625 1 89.94 283 GLY B CA 1
ATOM 5222 C C . GLY B 1 283 ? 24.406 0.954 20.25 1 89.94 283 GLY B C 1
ATOM 5223 O O . GLY B 1 283 ? 24.625 0.716 21.438 1 89.94 283 GLY B O 1
ATOM 5224 N N . LEU B 1 284 ? 23.812 0.108 19.516 1 92.5 284 LEU B N 1
ATOM 5225 C CA . LEU B 1 284 ? 23.375 -1.199 20 1 92.5 284 LEU B CA 1
ATOM 5226 C C . LEU B 1 284 ? 24.531 -2.195 19.984 1 92.5 284 LEU B C 1
ATOM 5228 O O . LEU B 1 284 ? 25.469 -2.055 19.203 1 92.5 284 LEU B O 1
ATOM 5232 N N . ALA B 1 285 ? 24.406 -3.176 20.844 1 93.62 285 ALA B N 1
ATOM 5233 C CA . ALA B 1 285 ? 25.422 -4.227 20.891 1 93.62 285 ALA B CA 1
ATOM 5234 C C . ALA B 1 285 ? 25.406 -5.055 19.609 1 93.62 285 ALA B C 1
ATOM 5236 O O . ALA B 1 285 ? 24.359 -5.223 18.984 1 93.62 285 ALA B O 1
ATOM 5237 N N . LYS B 1 286 ? 26.594 -5.598 19.281 1 90.81 286 LYS B N 1
ATOM 5238 C CA . LYS B 1 286 ? 26.75 -6.402 18.078 1 90.81 286 LYS B CA 1
ATOM 5239 C C . LYS B 1 286 ? 25.812 -7.598 18.062 1 90.81 286 LYS B C 1
ATOM 5241 O O . LYS B 1 286 ? 25.219 -7.926 17.047 1 90.81 286 LYS B O 1
ATOM 5246 N N . ALA B 1 287 ? 25.688 -8.227 19.156 1 94.25 287 ALA B N 1
ATOM 5247 C CA . ALA B 1 287 ? 24.812 -9.391 19.266 1 94.25 287 ALA B CA 1
ATOM 5248 C C . ALA B 1 287 ? 23.359 -9.008 18.969 1 94.25 287 ALA B C 1
ATOM 5250 O O . ALA B 1 287 ? 22.625 -9.766 18.328 1 94.25 287 ALA B O 1
ATOM 5251 N N . THR B 1 288 ? 22.938 -7.879 19.469 1 95.81 288 THR B N 1
ATOM 5252 C CA . THR B 1 288 ? 21.578 -7.379 19.266 1 95.81 288 THR B CA 1
ATOM 5253 C C . THR B 1 288 ? 21.359 -7.051 17.781 1 95.81 288 THR B C 1
ATOM 5255 O O . THR B 1 288 ? 20.328 -7.414 17.219 1 95.81 288 THR B O 1
ATOM 5258 N N . ILE B 1 289 ? 22.328 -6.461 17.188 1 95.25 289 ILE B N 1
ATOM 5259 C CA . ILE B 1 289 ? 22.25 -6.102 15.773 1 95.25 289 ILE B CA 1
ATOM 5260 C C . ILE B 1 289 ? 22.125 -7.367 14.922 1 95.25 289 ILE B C 1
ATOM 5262 O O . ILE B 1 289 ? 21.281 -7.445 14.023 1 95.25 289 ILE B O 1
ATOM 5266 N N . SER B 1 290 ? 22.922 -8.289 15.234 1 94.12 290 SER B N 1
ATOM 5267 C CA . SER B 1 290 ? 22.922 -9.539 14.484 1 94.12 290 SER B CA 1
ATOM 5268 C C . SER B 1 290 ? 21.578 -10.25 14.609 1 94.12 290 SER B C 1
ATOM 5270 O O . SER B 1 290 ? 21.062 -10.805 13.633 1 94.12 290 SER B O 1
ATOM 5272 N N . LYS B 1 291 ? 21.062 -10.258 15.82 1 97.12 291 LYS B N 1
ATOM 5273 C CA . LYS B 1 291 ? 19.75 -10.859 16.047 1 97.12 291 LYS B CA 1
ATOM 5274 C C . LYS B 1 291 ? 18.688 -10.156 15.219 1 97.12 291 LYS B C 1
ATOM 5276 O O . LYS B 1 291 ? 17.859 -10.812 14.562 1 97.12 291 LYS B O 1
ATOM 5281 N N . HIS B 1 292 ? 18.688 -8.836 15.25 1 97.44 292 HIS B N 1
ATOM 5282 C CA . HIS B 1 292 ? 17.703 -8.07 14.492 1 97.44 292 HIS B CA 1
ATOM 5283 C C . HIS B 1 292 ? 17.859 -8.297 12.992 1 97.44 292 HIS B C 1
ATOM 5285 O O . HIS B 1 292 ? 16.859 -8.461 12.281 1 97.44 292 HIS B O 1
ATOM 5291 N N . LEU B 1 293 ? 19.094 -8.352 12.539 1 96.56 293 LEU B N 1
ATOM 5292 C CA . LEU B 1 293 ? 19.344 -8.562 11.117 1 96.56 293 LEU B CA 1
ATOM 5293 C C . LEU B 1 293 ? 18.875 -9.945 10.68 1 96.56 293 LEU B C 1
ATOM 5295 O O . LEU B 1 293 ? 18.359 -10.109 9.57 1 96.56 293 LEU B O 1
ATOM 5299 N N . LYS B 1 294 ? 19.031 -10.906 11.508 1 96.94 294 LYS B N 1
ATOM 5300 C CA . LYS B 1 294 ? 18.531 -12.25 11.203 1 96.94 294 LYS B CA 1
ATOM 5301 C C . LYS B 1 294 ? 17.016 -12.25 11.039 1 96.94 294 LYS B C 1
ATOM 5303 O O . LYS B 1 294 ? 16.5 -12.844 10.094 1 96.94 294 LYS B O 1
ATOM 5308 N N . ILE B 1 295 ? 16.344 -11.633 11.93 1 97.5 295 ILE B N 1
ATOM 5309 C CA . ILE B 1 295 ? 14.891 -11.539 11.883 1 97.5 295 ILE B CA 1
ATOM 5310 C C . ILE B 1 295 ? 14.461 -10.828 10.594 1 97.5 295 ILE B C 1
ATOM 5312 O O . ILE B 1 295 ? 13.539 -11.273 9.914 1 97.5 295 ILE B O 1
ATOM 5316 N N . LEU B 1 296 ? 15.148 -9.742 10.25 1 97.62 296 LEU B N 1
ATOM 5317 C CA . LEU B 1 296 ? 14.812 -8.969 9.062 1 97.62 296 LEU B CA 1
ATOM 5318 C C . LEU B 1 296 ? 15.094 -9.766 7.793 1 97.62 296 LEU B C 1
ATOM 5320 O O . LEU B 1 296 ? 14.359 -9.656 6.805 1 97.62 296 LEU B O 1
ATOM 5324 N N . MET B 1 297 ? 16.141 -10.602 7.832 1 95.62 297 MET B N 1
ATOM 5325 C CA . MET B 1 297 ? 16.469 -11.461 6.699 1 95.62 297 MET B CA 1
ATOM 5326 C C . MET B 1 297 ? 15.422 -12.562 6.531 1 95.62 297 MET B C 1
ATOM 5328 O O . MET B 1 297 ? 15 -12.852 5.41 1 95.62 297 MET B O 1
ATOM 5332 N N . GLU B 1 298 ? 14.977 -13.117 7.594 1 94.38 298 GLU B N 1
ATOM 5333 C CA . GLU B 1 298 ? 13.961 -14.164 7.559 1 94.38 298 GLU B CA 1
ATOM 5334 C C . GLU B 1 298 ? 12.633 -13.633 7.02 1 94.38 298 GLU B C 1
ATOM 5336 O O . GLU B 1 298 ? 11.883 -14.359 6.363 1 94.38 298 GLU B O 1
ATOM 5341 N N . ALA B 1 299 ? 12.391 -12.359 7.277 1 95.31 299 ALA B N 1
ATOM 5342 C CA . ALA B 1 299 ? 11.18 -11.711 6.777 1 95.31 299 ALA B CA 1
ATOM 5343 C C . ALA B 1 299 ? 11.383 -11.195 5.359 1 95.31 299 ALA B C 1
ATOM 5345 O O . ALA B 1 299 ? 10.477 -10.594 4.773 1 95.31 299 ALA B O 1
ATOM 5346 N N . ARG B 1 300 ? 12.586 -11.312 4.879 1 91.69 300 ARG B N 1
ATOM 5347 C CA . ARG B 1 300 ? 12.969 -10.977 3.512 1 91.69 300 ARG B CA 1
ATOM 5348 C C . ARG B 1 300 ? 13 -9.469 3.303 1 91.69 300 ARG B C 1
ATOM 5350 O O . ARG B 1 300 ? 12.852 -8.992 2.176 1 91.69 300 ARG B O 1
ATOM 5357 N N . PHE B 1 301 ? 13.156 -8.711 4.363 1 96.12 301 PHE B N 1
ATOM 5358 C CA . PHE B 1 301 ? 13.242 -7.262 4.246 1 96.12 301 PHE B CA 1
ATOM 5359 C C . PHE B 1 301 ? 14.664 -6.824 3.93 1 96.12 301 PHE B C 1
ATOM 5361 O O . PHE B 1 301 ? 14.891 -5.711 3.445 1 96.12 301 PHE B O 1
ATOM 5368 N N . VAL B 1 302 ? 15.641 -7.75 4.262 1 95.69 302 VAL B N 1
ATOM 5369 C CA . VAL B 1 302 ? 17.062 -7.441 4.094 1 95.69 302 VAL B CA 1
ATOM 5370 C C . VAL B 1 302 ? 17.781 -8.625 3.447 1 95.69 302 VAL B C 1
ATOM 5372 O O . VAL B 1 302 ? 17.391 -9.781 3.648 1 95.69 302 VAL B O 1
ATOM 5375 N N . TYR B 1 303 ? 18.734 -8.391 2.598 1 92 303 TYR B N 1
ATOM 5376 C CA . TYR B 1 303 ? 19.609 -9.422 2.053 1 92 303 TYR B CA 1
ATOM 5377 C C . TYR B 1 303 ? 21.078 -9 2.162 1 92 303 TYR B C 1
ATOM 5379 O O . TYR B 1 303 ? 21.375 -7.844 2.457 1 92 303 TYR B O 1
ATOM 5387 N N . THR B 1 304 ? 22.047 -9.961 1.989 1 90.81 304 THR B N 1
ATOM 5388 C CA . THR B 1 304 ? 23.453 -9.688 2.209 1 90.81 304 THR B CA 1
ATOM 5389 C C . THR B 1 304 ? 24.234 -9.758 0.896 1 90.81 304 THR B C 1
ATOM 5391 O O . THR B 1 304 ? 23.828 -10.445 -0.041 1 90.81 304 THR B O 1
ATOM 5394 N N . GLU B 1 305 ? 25.188 -8.953 0.843 1 83.12 305 GLU B N 1
ATOM 5395 C CA . GLU B 1 305 ? 26.203 -8.992 -0.215 1 83.12 305 GLU B CA 1
ATOM 5396 C C . GLU B 1 305 ? 27.609 -8.938 0.364 1 83.12 305 GLU B C 1
ATOM 5398 O O . GLU B 1 305 ? 27.922 -8.062 1.167 1 83.12 305 GLU B O 1
ATOM 5403 N N . ARG B 1 306 ? 28.422 -9.945 -0.022 1 81.69 306 ARG B N 1
ATOM 5404 C CA . ARG B 1 306 ? 29.797 -9.984 0.459 1 81.69 306 ARG B CA 1
ATOM 5405 C C . ARG B 1 306 ? 30.703 -9.141 -0.421 1 81.69 306 ARG B C 1
ATOM 5407 O O . ARG B 1 306 ? 30.625 -9.195 -1.649 1 81.69 306 ARG B O 1
ATOM 5414 N N . ARG B 1 307 ? 31.375 -8.258 0.173 1 71.94 307 ARG B N 1
ATOM 5415 C CA . ARG B 1 307 ? 32.406 -7.461 -0.482 1 71.94 307 ARG B CA 1
ATOM 5416 C C . ARG B 1 307 ? 33.75 -7.578 0.252 1 71.94 307 ARG B C 1
ATOM 5418 O O . ARG B 1 307 ? 33.969 -6.914 1.268 1 71.94 307 ARG B O 1
ATOM 5425 N N . GLY B 1 308 ? 34.656 -8.289 -0.352 1 75 308 GLY B N 1
ATOM 5426 C CA . GLY B 1 308 ? 35.875 -8.555 0.361 1 75 308 GLY B CA 1
ATOM 5427 C C . GLY B 1 308 ? 35.688 -9.273 1.68 1 75 308 GLY B C 1
ATOM 5428 O O . GLY B 1 308 ? 35.031 -10.328 1.722 1 75 308 GLY B O 1
ATOM 5429 N N . HIS B 1 309 ? 36.125 -8.641 2.746 1 80.56 309 HIS B N 1
ATOM 5430 C CA . HIS B 1 309 ? 36.031 -9.25 4.066 1 80.56 309 HIS B CA 1
ATOM 5431 C C . HIS B 1 309 ? 34.781 -8.773 4.812 1 80.56 309 HIS B C 1
ATOM 5433 O O . HIS B 1 309 ? 34.562 -9.18 5.953 1 80.56 309 HIS B O 1
ATOM 5439 N N . TYR B 1 310 ? 34 -8 4.109 1 80.62 310 TYR B N 1
ATOM 5440 C CA . TYR B 1 310 ? 32.844 -7.438 4.785 1 80.62 310 TYR B CA 1
ATOM 5441 C C . TYR B 1 310 ? 31.547 -7.949 4.164 1 80.62 310 TYR B C 1
ATOM 5443 O O . TYR B 1 310 ? 31.5 -8.258 2.971 1 80.62 310 TYR B O 1
ATOM 5451 N N . VAL B 1 311 ? 30.625 -8.164 5.02 1 89.81 311 VAL B N 1
ATOM 5452 C CA . VAL B 1 311 ? 29.266 -8.484 4.586 1 89.81 311 VAL B CA 1
ATOM 5453 C C . VAL B 1 311 ? 28.375 -7.254 4.746 1 89.81 311 VAL B C 1
ATOM 5455 O O . VAL B 1 311 ? 28.234 -6.715 5.848 1 89.81 311 VAL B O 1
ATOM 5458 N N . PHE B 1 312 ? 27.828 -6.793 3.617 1 89.38 312 PHE B N 1
ATOM 5459 C CA . PHE B 1 312 ? 26.953 -5.629 3.646 1 89.38 312 PHE B CA 1
ATOM 5460 C C . PHE B 1 312 ? 25.484 -6.055 3.559 1 89.38 312 PHE B C 1
ATOM 5462 O O . PHE B 1 312 ? 25.141 -6.969 2.809 1 89.38 312 PHE B O 1
ATOM 5469 N N . TYR B 1 313 ? 24.656 -5.367 4.332 1 93.62 313 TYR B N 1
ATOM 5470 C CA . TYR B 1 313 ? 23.219 -5.609 4.348 1 93.62 313 TYR B CA 1
ATOM 5471 C C . TYR B 1 313 ? 22.484 -4.57 3.514 1 93.62 313 TYR B C 1
ATOM 5473 O O . TYR B 1 313 ? 22.75 -3.371 3.627 1 93.62 313 TYR B O 1
ATOM 5481 N N . HIS B 1 314 ? 21.609 -5.078 2.648 1 91.44 314 HIS B N 1
ATOM 5482 C CA . HIS B 1 314 ? 20.797 -4.25 1.759 1 91.44 314 HIS B CA 1
ATOM 5483 C C . HIS B 1 314 ? 19.312 -4.41 2.061 1 91.44 314 HIS B C 1
ATOM 5485 O O . HIS B 1 314 ? 18.859 -5.504 2.398 1 91.44 314 HIS B O 1
ATOM 5491 N N . ILE B 1 315 ? 18.641 -3.307 1.925 1 92.69 315 ILE B N 1
ATOM 5492 C CA . ILE B 1 315 ? 17.188 -3.387 2.047 1 92.69 315 ILE B CA 1
ATOM 5493 C C . ILE B 1 315 ? 16.594 -4.023 0.79 1 92.69 315 ILE B C 1
ATOM 5495 O O . ILE B 1 315 ? 17.094 -3.803 -0.316 1 92.69 315 ILE B O 1
ATOM 5499 N N . ASN B 1 316 ? 15.594 -4.875 0.984 1 90.81 316 ASN B N 1
ATOM 5500 C CA . ASN B 1 316 ? 14.789 -5.398 -0.118 1 90.81 316 ASN B CA 1
ATOM 5501 C C . ASN B 1 316 ? 13.617 -4.484 -0.44 1 90.81 316 ASN B C 1
ATOM 5503 O O . ASN B 1 316 ? 12.531 -4.645 0.116 1 90.81 316 ASN B O 1
ATOM 5507 N N . LYS B 1 317 ? 13.789 -3.568 -1.309 1 80.44 317 LYS B N 1
ATOM 5508 C CA . LYS B 1 317 ? 12.797 -2.547 -1.621 1 80.44 317 LYS B CA 1
ATOM 5509 C C . LYS B 1 317 ? 11.523 -3.172 -2.188 1 80.44 317 LYS B C 1
ATOM 5511 O O . LYS B 1 317 ? 10.414 -2.689 -1.926 1 80.44 317 LYS B O 1
ATOM 5516 N N . HIS B 1 318 ? 11.734 -4.203 -2.951 1 77.69 318 HIS B N 1
ATOM 5517 C CA . HIS B 1 318 ? 10.578 -4.891 -3.516 1 77.69 318 HIS B CA 1
ATOM 5518 C C . HIS B 1 318 ? 9.672 -5.43 -2.416 1 77.69 318 HIS B C 1
ATOM 5520 O O . HIS B 1 318 ? 8.453 -5.238 -2.459 1 77.69 318 HIS B O 1
ATOM 5526 N N . GLN B 1 319 ? 10.258 -6.082 -1.51 1 85.75 319 GLN B N 1
ATOM 5527 C CA . GLN B 1 319 ? 9.469 -6.637 -0.415 1 85.75 319 GLN B CA 1
ATOM 5528 C C . GLN B 1 319 ? 8.773 -5.531 0.376 1 85.75 319 GLN B C 1
ATOM 5530 O O . GLN B 1 319 ? 7.645 -5.707 0.834 1 85.75 319 GLN B O 1
ATOM 5535 N N . MET B 1 320 ? 9.477 -4.461 0.554 1 86.75 320 MET B N 1
ATOM 5536 C CA . MET B 1 320 ? 8.883 -3.334 1.261 1 86.75 320 MET B CA 1
ATOM 5537 C C . MET B 1 320 ? 7.625 -2.846 0.544 1 86.75 320 MET B C 1
ATOM 5539 O O . MET B 1 320 ? 6.621 -2.525 1.186 1 86.75 320 MET B O 1
ATOM 5543 N N . GLU B 1 321 ? 7.633 -2.852 -0.708 1 78.12 321 GLU B N 1
ATOM 5544 C CA . GLU B 1 321 ? 6.508 -2.387 -1.515 1 78.12 321 GLU B CA 1
ATOM 5545 C C . GLU B 1 321 ? 5.34 -3.369 -1.451 1 78.12 321 GLU B C 1
ATOM 5547 O O . GLU B 1 321 ? 4.184 -2.977 -1.604 1 78.12 321 GLU B O 1
ATOM 5552 N N . MET B 1 322 ? 5.672 -4.59 -1.137 1 79.56 322 MET B N 1
ATOM 5553 C CA . MET B 1 322 ? 4.676 -5.652 -1.188 1 79.56 322 MET B CA 1
ATOM 5554 C C . MET B 1 322 ? 3.928 -5.762 0.138 1 79.56 322 MET B C 1
ATOM 5556 O O . MET B 1 322 ? 2.934 -6.484 0.237 1 79.56 322 MET B O 1
ATOM 5560 N N . ILE B 1 323 ? 4.301 -5.004 1.123 1 86.75 323 ILE B N 1
ATOM 5561 C CA . ILE B 1 323 ? 3.715 -5.133 2.453 1 86.75 323 ILE B CA 1
ATOM 5562 C C . ILE B 1 323 ? 2.199 -4.965 2.369 1 86.75 323 ILE B C 1
ATOM 5564 O O . ILE B 1 323 ? 1.445 -5.816 2.85 1 86.75 323 ILE B O 1
ATOM 5568 N N . LYS B 1 324 ? 1.799 -3.906 1.749 1 83.69 324 LYS B N 1
ATOM 5569 C CA . LYS B 1 324 ? 0.365 -3.637 1.684 1 83.69 324 LYS B CA 1
ATOM 5570 C C . LYS B 1 324 ? -0.353 -4.684 0.839 1 83.69 324 LYS B C 1
ATOM 5572 O O . LYS B 1 324 ? -1.47 -5.094 1.165 1 83.69 324 LYS B O 1
ATOM 5577 N N . VAL B 1 325 ? 0.268 -5.094 -0.204 1 78.44 325 VAL B N 1
ATOM 5578 C CA . VAL B 1 325 ? -0.309 -6.113 -1.075 1 78.44 325 VAL B CA 1
ATOM 5579 C C . VAL B 1 325 ? -0.531 -7.402 -0.287 1 78.44 325 VAL B C 1
ATOM 5581 O O . VAL B 1 325 ? -1.605 -8 -0.357 1 78.44 325 VAL B O 1
ATOM 5584 N N . ASP B 1 326 ? 0.491 -7.805 0.419 1 82.25 326 ASP B N 1
ATOM 5585 C CA . ASP B 1 326 ? 0.397 -9.031 1.208 1 82.25 326 ASP B CA 1
ATOM 5586 C C . ASP B 1 326 ? -0.716 -8.93 2.248 1 82.25 326 ASP B C 1
ATOM 5588 O O . ASP B 1 326 ? -1.48 -9.875 2.441 1 82.25 326 ASP B O 1
ATOM 5592 N N . LEU B 1 327 ? -0.84 -7.797 2.855 1 87.56 327 LEU B N 1
ATOM 5593 C CA . LEU B 1 327 ? -1.901 -7.586 3.832 1 87.56 327 LEU B CA 1
ATOM 5594 C C . LEU B 1 327 ? -3.271 -7.629 3.166 1 87.56 327 LEU B C 1
ATOM 5596 O O . LEU B 1 327 ? -4.18 -8.312 3.641 1 87.56 327 LEU B O 1
ATOM 5600 N N . ASP B 1 328 ? -3.396 -6.969 2.111 1 84.31 328 ASP B N 1
ATOM 5601 C CA . ASP B 1 328 ? -4.668 -6.898 1.398 1 84.31 328 ASP B CA 1
ATOM 5602 C C . ASP B 1 328 ? -5.117 -8.281 0.935 1 84.31 328 ASP B C 1
ATOM 5604 O O . ASP B 1 328 ? -6.293 -8.633 1.05 1 84.31 328 ASP B O 1
ATOM 5608 N N . GLN B 1 329 ? -4.16 -9 0.393 1 77.25 329 GLN B N 1
ATOM 5609 C CA . GLN B 1 329 ? -4.465 -10.344 -0.085 1 77.25 329 GLN B CA 1
ATOM 5610 C C . GLN B 1 329 ? -5 -11.219 1.043 1 77.25 329 GLN B C 1
ATOM 5612 O O . GLN B 1 329 ? -5.883 -12.047 0.823 1 77.25 329 GLN B O 1
ATOM 5617 N N . PHE B 1 330 ? -4.516 -11.07 2.145 1 85.31 330 PHE B N 1
ATOM 5618 C CA . PHE B 1 330 ? -4.996 -11.812 3.305 1 85.31 330 PHE B CA 1
ATOM 5619 C C . PHE B 1 330 ? -6.395 -11.352 3.701 1 85.31 330 PHE B C 1
ATOM 5621 O O . PHE B 1 330 ? -7.277 -12.172 3.943 1 85.31 330 PHE B O 1
ATOM 5628 N N . PHE B 1 331 ? -6.652 -10.078 3.688 1 83.44 331 PHE B N 1
ATOM 5629 C CA . PHE B 1 331 ? -7.914 -9.531 4.172 1 83.44 331 PHE B CA 1
ATOM 5630 C C . PHE B 1 331 ? -9.031 -9.758 3.16 1 83.44 331 PHE B C 1
ATOM 5632 O O . PHE B 1 331 ? -10.203 -9.852 3.531 1 83.44 331 PHE B O 1
ATOM 5639 N N . ASP B 1 332 ? -8.695 -9.828 1.975 1 75.31 332 ASP B N 1
ATOM 5640 C CA . ASP B 1 332 ? -9.68 -9.984 0.905 1 75.31 332 ASP B CA 1
ATOM 5641 C C . ASP B 1 332 ? -10.281 -11.383 0.912 1 75.31 332 ASP B C 1
ATOM 5643 O O . ASP B 1 332 ? -11.297 -11.633 0.255 1 75.31 332 ASP B O 1
ATOM 5647 N N . GLN B 1 333 ? -9.742 -12.234 1.612 1 64.88 333 GLN B N 1
ATOM 5648 C CA . GLN B 1 333 ? -10.242 -13.609 1.648 1 64.88 333 GLN B CA 1
ATOM 5649 C C . GLN B 1 333 ? -11.227 -13.805 2.795 1 64.88 333 GLN B C 1
ATOM 5651 O O . GLN B 1 333 ? -10.82 -13.961 3.949 1 64.88 333 GLN B O 1
ATOM 5656 N N . PRO B 1 334 ? -12.508 -13.555 2.545 1 53.72 334 PRO B N 1
ATOM 5657 C CA . PRO B 1 334 ? -13.453 -13.75 3.646 1 53.72 334 PRO B CA 1
ATOM 5658 C C . PRO B 1 334 ? -13.367 -15.141 4.266 1 53.72 334 PRO B C 1
ATOM 5660 O O . PRO B 1 334 ? -13.125 -16.125 3.555 1 53.72 334 PRO B O 1
ATOM 5663 N N . LYS B 1 335 ? -13.18 -15.133 5.574 1 54.31 335 LYS B N 1
ATOM 5664 C CA . LYS B 1 335 ? -13.25 -16.438 6.234 1 54.31 335 LYS B CA 1
ATOM 5665 C C . LYS B 1 335 ? -14.609 -17.094 6.008 1 54.31 335 LYS B C 1
ATOM 5667 O O . LYS B 1 335 ? -15.648 -16.422 6.066 1 54.31 335 LYS B O 1
ATOM 5672 N N . ILE B 1 336 ? -14.656 -18.188 5.324 1 43.97 336 ILE B N 1
ATOM 5673 C CA . ILE B 1 336 ? -15.883 -18.984 5.227 1 43.97 336 ILE B CA 1
ATOM 5674 C C . ILE B 1 336 ? -16.312 -19.438 6.617 1 43.97 336 ILE B C 1
ATOM 5676 O O . ILE B 1 336 ? -15.602 -20.188 7.281 1 43.97 336 ILE B O 1
ATOM 5680 N N . VAL B 1 337 ? -16.812 -18.516 7.426 1 46.34 337 VAL B N 1
ATOM 5681 C CA . VAL B 1 337 ? -17.359 -19.031 8.672 1 46.34 337 VAL B CA 1
ATOM 5682 C C . VAL B 1 337 ? -18.453 -20.062 8.359 1 46.34 337 VAL B C 1
ATOM 5684 O O . VAL B 1 337 ? -19.328 -19.812 7.539 1 46.34 337 VAL B O 1
ATOM 5687 N N . LYS B 1 338 ? -18.188 -21.312 8.477 1 43.75 338 LYS B N 1
ATOM 5688 C CA . LYS B 1 338 ? -19.203 -22.359 8.383 1 43.75 338 LYS B CA 1
ATOM 5689 C C . LYS B 1 338 ? -20.5 -21.906 9.055 1 43.75 338 LYS B C 1
ATOM 5691 O O . LYS B 1 338 ? -20.484 -21.375 10.164 1 43.75 338 LYS B O 1
ATOM 5696 N N . LYS B 1 339 ? -21.578 -21.672 8.312 1 37.56 339 LYS B N 1
ATOM 5697 C CA . LYS B 1 339 ? -22.984 -21.5 8.664 1 37.56 339 LYS B CA 1
ATOM 5698 C C . LYS B 1 339 ? -23.359 -22.344 9.875 1 37.56 339 LYS B C 1
ATOM 5700 O O . LYS B 1 339 ? -24.469 -22.219 10.406 1 37.56 339 LYS B O 1
ATOM 5705 N N . GLY B 1 340 ? -22.781 -23.406 10.125 1 34.25 340 GLY B N 1
ATOM 5706 C CA . GLY B 1 340 ? -23.516 -24.156 11.133 1 34.25 340 GLY B CA 1
ATOM 5707 C C . GLY B 1 340 ? -23.625 -23.422 12.461 1 34.25 340 GLY B C 1
ATOM 5708 O O . GLY B 1 340 ? -24.328 -23.875 13.367 1 34.25 340 GLY B O 1
ATOM 5709 N N . ASP B 1 341 ? -22.672 -22.609 12.914 1 31.42 341 ASP B N 1
ATOM 5710 C CA . ASP B 1 341 ? -22.766 -22.266 14.328 1 31.42 341 ASP B CA 1
ATOM 5711 C C . ASP B 1 341 ? -23.641 -21.031 14.539 1 31.42 341 ASP B C 1
ATOM 5713 O O . ASP B 1 341 ? -23.625 -20.422 15.617 1 31.42 341 ASP B O 1
ATOM 5717 N N . TYR B 1 342 ? -24.297 -20.469 13.492 1 28.08 342 TYR B N 1
ATOM 5718 C CA . TYR B 1 342 ? -25.422 -19.734 14.062 1 28.08 342 TYR B CA 1
ATOM 5719 C C . TYR B 1 342 ? -26.578 -20.656 14.406 1 28.08 342 TYR B C 1
ATOM 5721 O O . TYR B 1 342 ? -26.766 -21.703 13.773 1 28.08 342 TYR B O 1
#

Organism: NCBI:txid2021314